Protein AF-A0A3D4NKL0-F1 (afdb_monomer_lite)

Secondary structure (DSSP, 8-state):
-BTTB-------SS----S---S--S-S-----TTSPEEE---SSPPPHHHHHHHHH-HHHHHHHSEEE-GGG-BTTTBBTTEE-HHHHHHH-HHHHTTS-EE-TTS-EE------PPTT--GGGGSTTTT-SS-------HHHHHTTS-GGGTTS--EEP---HHHHHHHHHHHHHHHHHHHHHHHH-HHHHHHHHHHHHHHHHH---HHHHHHHHTT-HHHHHHHHHS-HHHHHHHHHHHHHHHHS---S----HHHHHT---HHHHHHHHHHHHHHHHHHHHHHHHHHHHHHHHHHHHH-SSTT---GGGTS-HHHHHHHHHHHHHHHHHHHHHHHHHHHHHHHHHHTTHHHHHGGG--TT-HHHHHHHHHHHHHHHTT---SHHHHHHHHHHHHH-GGGTSTTGGGS-HHHHHHHHHHHHHHHHHHHHHHHHHHHHHTT-

pLDDT: mean 88.32, std 11.42, range [38.34, 97.25]

Structure (mmCIF, N/CA/C/O backbone):
data_AF-A0A3D4NKL0-F1
#
_entry.id   AF-A0A3D4NKL0-F1
#
loop_
_atom_site.group_PDB
_atom_site.id
_atom_site.type_symbol
_atom_site.label_atom_id
_atom_site.label_alt_id
_atom_site.label_comp_id
_atom_site.label_asym_id
_atom_site.label_entity_id
_atom_site.label_seq_id
_atom_site.pdbx_PDB_ins_code
_atom_site.Cartn_x
_atom_site.Cartn_y
_atom_site.Cartn_z
_atom_site.occupancy
_atom_site.B_iso_or_equiv
_atom_site.auth_seq_id
_atom_site.auth_comp_id
_atom_site.auth_asym_id
_atom_site.auth_atom_id
_atom_site.pdbx_PDB_model_num
ATOM 1 N N . ILE A 1 1 ? -5.251 -4.887 26.669 1.00 70.12 1 ILE A N 1
ATOM 2 C CA . ILE A 1 1 ? -4.923 -6.122 25.925 1.00 70.12 1 ILE A CA 1
ATOM 3 C C . ILE A 1 1 ? -3.410 -6.206 25.920 1.00 70.12 1 ILE A C 1
ATOM 5 O O . ILE A 1 1 ? -2.777 -5.210 25.598 1.00 70.12 1 ILE A O 1
ATOM 9 N N . GLU A 1 2 ? -2.847 -7.323 26.358 1.00 71.38 2 GLU A N 1
ATOM 10 C CA . GLU A 1 2 ? -1.403 -7.550 26.453 1.00 71.38 2 GLU A CA 1
ATOM 11 C C . GLU A 1 2 ? -1.079 -8.798 25.632 1.00 71.38 2 GLU A C 1
ATOM 13 O O . GLU A 1 2 ? -1.723 -9.824 25.825 1.00 71.38 2 GLU A O 1
ATOM 18 N N . GLN A 1 3 ? -0.144 -8.699 24.678 1.00 69.12 3 GLN A N 1
ATOM 19 C CA . GLN A 1 3 ? 0.252 -9.815 23.796 1.00 69.12 3 GLN A CA 1
ATOM 20 C C . GLN A 1 3 ? -0.940 -10.513 23.103 1.00 69.12 3 GLN A C 1
ATOM 22 O O . GLN A 1 3 ? -1.015 -11.737 23.042 1.00 69.12 3 GLN A O 1
ATOM 27 N N . GLY A 1 4 ? -1.919 -9.730 22.636 1.00 65.38 4 GLY A N 1
ATOM 28 C CA . GLY A 1 4 ? -3.131 -10.257 21.994 1.00 65.38 4 GLY A CA 1
ATOM 29 C C . GLY A 1 4 ? -4.159 -10.871 22.955 1.00 65.38 4 GLY A C 1
ATOM 30 O O . GLY A 1 4 ? -5.184 -11.376 22.507 1.00 65.38 4 GLY A O 1
ATOM 31 N N . GLN A 1 5 ? -3.934 -10.804 24.271 1.00 74.06 5 GLN A N 1
ATOM 32 C CA . GLN A 1 5 ? -4.817 -11.379 25.287 1.00 74.06 5 GLN A CA 1
ATOM 33 C C . GLN A 1 5 ? -5.506 -10.307 26.134 1.00 74.06 5 GLN A C 1
ATOM 35 O O . GLN A 1 5 ? -4.973 -9.227 26.421 1.00 74.06 5 GLN A O 1
ATOM 40 N N . ILE A 1 6 ? -6.732 -10.602 26.561 1.00 83.31 6 ILE A N 1
ATOM 41 C CA . ILE A 1 6 ? -7.481 -9.737 27.472 1.00 83.31 6 ILE A CA 1
ATOM 42 C C . ILE A 1 6 ? -6.902 -9.939 28.872 1.00 83.31 6 ILE A C 1
ATOM 44 O O . ILE A 1 6 ? -7.059 -10.998 29.464 1.00 83.31 6 ILE A O 1
ATOM 48 N N . SER A 1 7 ? -6.218 -8.922 29.398 1.00 86.69 7 SER A N 1
ATOM 49 C CA . SER A 1 7 ? -5.574 -9.000 30.715 1.00 86.69 7 SER A CA 1
ATOM 50 C C . SER A 1 7 ? -6.482 -8.542 31.859 1.00 86.69 7 SER A C 1
ATOM 52 O O . SER A 1 7 ? -6.339 -9.015 32.985 1.00 86.69 7 SER A O 1
ATOM 54 N N . LYS A 1 8 ? -7.413 -7.609 31.604 1.00 90.44 8 LYS A N 1
ATOM 55 C CA . LYS A 1 8 ? -8.275 -6.998 32.630 1.00 90.44 8 LYS A CA 1
ATOM 56 C C . LYS A 1 8 ? -9.632 -6.586 32.072 1.00 90.44 8 LYS A C 1
ATOM 58 O O . LYS A 1 8 ? -9.714 -6.073 30.957 1.00 90.44 8 LYS A O 1
ATOM 63 N N . LEU A 1 9 ? -10.665 -6.708 32.905 1.00 91.31 9 LEU A N 1
ATOM 64 C CA . LEU A 1 9 ? -11.949 -6.035 32.720 1.00 91.31 9 LEU A CA 1
ATOM 65 C C . LEU A 1 9 ? -11.997 -4.832 33.664 1.00 91.31 9 LEU A C 1
ATOM 67 O O . LEU A 1 9 ? -11.906 -4.999 34.875 1.00 91.31 9 LEU A O 1
ATOM 71 N N . LEU A 1 10 ? -12.119 -3.622 33.121 1.00 91.38 10 LEU A N 1
ATOM 72 C CA . LEU A 1 10 ? -11.968 -2.383 33.901 1.00 91.38 10 LEU A CA 1
ATOM 73 C C . LEU A 1 10 ? -13.299 -1.726 34.285 1.00 91.38 10 LEU A C 1
ATOM 75 O O . LEU A 1 10 ? -13.318 -0.831 35.128 1.00 91.38 10 LEU A O 1
ATOM 79 N N . TRP A 1 11 ? -14.406 -2.123 33.652 1.00 90.06 11 TRP A N 1
ATOM 80 C CA . TRP A 1 11 ? -15.719 -1.530 33.895 1.00 90.06 11 TRP A CA 1
ATOM 81 C C . TRP A 1 11 ? -16.867 -2.461 33.486 1.00 90.06 11 TRP A C 1
ATOM 83 O O . TRP A 1 11 ? -16.737 -3.198 32.511 1.00 90.06 11 TRP A O 1
ATOM 93 N N . SER A 1 12 ? -17.994 -2.402 34.204 1.00 87.62 12 SER A N 1
ATOM 94 C CA . SER A 1 12 ? -19.198 -3.209 33.923 1.00 87.62 12 SER A CA 1
ATOM 95 C C . SER A 1 12 ? -20.540 -2.505 34.218 1.00 87.62 12 SER A C 1
ATOM 97 O O . SER A 1 12 ? -21.583 -3.155 34.209 1.00 87.62 12 SER A O 1
ATOM 99 N N . SER A 1 13 ? -20.546 -1.186 34.463 1.00 86.75 13 SER A N 1
ATOM 100 C CA . SER A 1 13 ? -21.761 -0.402 34.771 1.00 86.75 13 SER A CA 1
ATOM 101 C C . SER A 1 13 ? -22.233 0.469 33.591 1.00 86.75 13 SER A C 1
ATOM 103 O O . SER A 1 13 ? -21.497 0.667 32.627 1.00 86.75 13 SER A O 1
ATOM 105 N N . GLN A 1 14 ? -23.453 1.015 33.680 1.00 86.12 14 GLN A N 1
ATOM 106 C CA . GLN A 1 14 ? -24.082 1.867 32.653 1.00 86.12 14 GLN A CA 1
ATOM 107 C C . GLN A 1 14 ? -23.583 3.318 32.636 1.00 86.12 14 GLN A C 1
ATOM 109 O O . GLN A 1 14 ? -23.807 4.039 31.668 1.00 86.12 14 GLN A O 1
ATOM 114 N N . GLU A 1 15 ? -22.901 3.751 33.688 1.00 89.19 15 GLU A N 1
ATOM 115 C CA . GLU A 1 15 ? -22.340 5.096 33.793 1.00 89.19 15 GLU A CA 1
ATOM 116 C C . GLU A 1 15 ? -20.835 5.003 33.986 1.00 89.19 15 GLU A C 1
ATOM 118 O O . GLU A 1 15 ? -20.365 4.038 34.568 1.00 89.19 15 GLU A O 1
ATOM 123 N N . VAL A 1 16 ? -20.074 5.987 33.512 1.00 91.25 16 VAL A N 1
ATOM 124 C CA . VAL A 1 16 ? -18.628 6.090 33.739 1.00 91.25 16 VAL A CA 1
ATOM 125 C C . VAL A 1 16 ? -18.354 7.486 34.277 1.00 91.25 16 VAL A C 1
ATOM 127 O O . VAL A 1 16 ? -18.701 8.464 33.625 1.00 91.25 16 VAL A O 1
ATOM 130 N N . ALA A 1 17 ? -17.744 7.571 35.461 1.00 89.19 17 ALA A N 1
ATOM 131 C CA . ALA A 1 17 ? -17.507 8.841 36.155 1.00 89.19 17 ALA A CA 1
ATOM 132 C C . ALA A 1 17 ? -16.036 9.301 36.152 1.00 89.19 17 ALA A C 1
ATOM 134 O O . ALA A 1 17 ? -15.755 10.419 36.567 1.00 89.19 17 ALA A O 1
ATOM 135 N N . SER A 1 18 ? -15.099 8.449 35.724 1.00 90.62 18 SER A N 1
ATOM 136 C CA . SER A 1 18 ? -13.658 8.739 35.713 1.00 90.62 18 SER A CA 1
ATOM 137 C C . SER A 1 18 ? -13.058 8.419 34.350 1.00 90.62 18 SER A C 1
ATOM 139 O O . SER A 1 18 ? -13.340 7.357 33.786 1.00 90.62 18 SER A O 1
ATOM 141 N N . ASP A 1 19 ? -12.191 9.307 33.863 1.00 91.81 19 ASP A N 1
ATOM 142 C CA . ASP A 1 19 ? -11.453 9.121 32.610 1.00 91.81 19 ASP A CA 1
ATOM 143 C C . ASP A 1 19 ? -10.446 7.975 32.710 1.00 91.81 19 ASP A C 1
ATOM 145 O O . ASP A 1 19 ? -10.241 7.237 31.748 1.00 91.81 19 ASP A O 1
ATOM 149 N N . SER A 1 20 ? -9.867 7.781 33.900 1.00 91.00 20 SER A N 1
ATOM 150 C CA . SER A 1 20 ? -8.885 6.732 34.163 1.00 91.00 20 SER A CA 1
ATOM 151 C C . SER A 1 20 ? -9.446 5.639 35.069 1.00 91.00 20 SER A C 1
ATOM 153 O O . SER A 1 20 ? -10.044 5.914 36.116 1.00 91.00 20 SER A O 1
ATOM 155 N N . ARG A 1 21 ? -9.249 4.384 34.662 1.00 92.06 21 ARG A N 1
ATOM 156 C CA . ARG A 1 21 ? -9.658 3.159 35.360 1.00 92.06 21 ARG A CA 1
ATOM 157 C C . ARG A 1 21 ? -8.526 2.143 35.294 1.00 92.06 21 ARG A C 1
ATOM 159 O O . ARG A 1 21 ? -8.134 1.716 34.210 1.00 92.06 21 ARG A O 1
ATOM 166 N N . THR A 1 22 ? -8.019 1.736 36.452 1.00 89.25 22 THR A N 1
ATOM 167 C CA . THR A 1 22 ? -6.879 0.806 36.566 1.00 89.25 22 THR A CA 1
ATOM 168 C C . THR A 1 22 ? -7.210 -0.471 37.341 1.00 89.25 22 THR A C 1
ATOM 170 O O . THR A 1 22 ? -6.514 -1.479 37.187 1.00 89.25 22 THR A O 1
ATOM 173 N N . ALA A 1 23 ? -8.268 -0.446 38.156 1.00 89.44 23 ALA A N 1
ATOM 174 C CA . ALA A 1 23 ? -8.717 -1.584 38.948 1.00 89.44 23 ALA A CA 1
ATOM 175 C C . ALA A 1 23 ? -9.513 -2.582 38.092 1.00 89.44 23 ALA A C 1
ATOM 177 O O . ALA A 1 23 ? -10.338 -2.179 37.272 1.00 89.44 23 ALA A O 1
ATOM 178 N N . SER A 1 24 ? -9.277 -3.881 38.305 1.00 89.94 24 SER A N 1
ATOM 179 C CA . SER A 1 24 ? -10.082 -4.933 37.675 1.00 89.94 24 SER A CA 1
ATOM 180 C C . SER A 1 24 ? -11.420 -5.076 38.397 1.00 89.94 24 SER A C 1
ATOM 182 O O . SER A 1 24 ? -11.452 -5.085 39.628 1.00 89.94 24 SER A O 1
ATOM 184 N N . VAL A 1 25 ? -12.510 -5.227 37.644 1.00 89.62 25 VAL A N 1
ATOM 185 C CA . VAL A 1 25 ? -13.868 -5.452 38.176 1.00 89.62 25 VAL A CA 1
ATOM 186 C C . VAL A 1 25 ? -14.325 -6.912 38.063 1.00 89.62 25 VAL A C 1
ATOM 188 O O . VAL A 1 25 ? -15.474 -7.226 38.359 1.00 89.62 25 VAL A O 1
ATOM 191 N N . GLY A 1 26 ? -13.435 -7.809 37.638 1.00 87.06 26 GLY A N 1
ATOM 192 C CA . GLY A 1 26 ? -13.699 -9.239 37.520 1.00 87.06 26 GLY A CA 1
ATOM 193 C C . GLY A 1 26 ? -12.603 -9.968 36.751 1.00 87.06 26 GLY A C 1
ATOM 194 O O . GLY A 1 26 ? -11.552 -9.390 36.450 1.00 87.06 26 GLY A O 1
ATOM 195 N N . ASP A 1 27 ? -12.876 -11.229 36.426 1.00 87.19 27 ASP A N 1
ATOM 196 C CA . ASP A 1 27 ? -12.009 -12.026 35.564 1.00 87.19 27 ASP A CA 1
ATOM 197 C C . ASP A 1 27 ? -12.113 -11.547 34.104 1.00 87.19 27 ASP A C 1
ATOM 199 O O . ASP A 1 27 ? -13.200 -11.160 33.659 1.00 87.19 27 ASP A O 1
ATOM 203 N N . PRO A 1 28 ? -11.018 -11.578 33.327 1.00 87.12 28 PRO A N 1
ATOM 204 C CA . PRO A 1 28 ? -10.956 -11.011 31.980 1.00 87.12 28 PRO A CA 1
ATOM 205 C C . PRO A 1 28 ? -11.576 -11.928 30.906 1.00 87.12 28 PRO A C 1
ATOM 207 O O . PRO A 1 28 ? -10.994 -12.153 29.848 1.00 87.12 28 PRO A O 1
ATOM 210 N N . HIS A 1 29 ? -12.771 -12.463 31.161 1.00 88.19 29 HIS A N 1
ATOM 211 C CA . HIS A 1 29 ? -13.477 -13.346 30.234 1.00 88.19 29 HIS A CA 1
ATOM 212 C C . HIS A 1 29 ? -14.606 -12.612 29.508 1.00 88.19 29 HIS A C 1
ATOM 214 O O . HIS A 1 29 ? -15.408 -11.906 30.119 1.00 88.19 29 HIS A O 1
ATOM 220 N N . LEU A 1 30 ? -14.709 -12.835 28.197 1.00 88.62 30 LEU A N 1
ATOM 221 C CA . LEU A 1 30 ? -15.810 -12.342 27.373 1.00 88.62 30 LEU A CA 1
ATOM 222 C C . LEU A 1 30 ? -16.856 -13.442 27.193 1.00 88.62 30 LEU A C 1
ATOM 224 O O . LEU A 1 30 ? -16.743 -14.281 26.303 1.00 88.62 30 LEU A O 1
ATOM 228 N N . VAL A 1 31 ? -17.873 -13.440 28.054 1.00 91.06 31 VAL A N 1
ATOM 229 C CA . VAL A 1 31 ? -18.990 -14.390 27.994 1.00 91.06 31 VAL A CA 1
ATOM 230 C C . VAL A 1 31 ? -20.278 -13.618 27.758 1.00 91.06 31 VAL A C 1
ATOM 232 O O . VAL A 1 31 ? -20.669 -12.781 28.570 1.00 91.06 31 VAL A O 1
ATOM 235 N N . PHE A 1 32 ? -20.951 -13.917 26.650 1.00 90.69 32 PHE A N 1
ATOM 236 C CA . PHE A 1 32 ? -22.158 -13.214 26.232 1.00 90.69 32 PHE A CA 1
ATOM 237 C C . PHE A 1 32 ? -23.284 -14.186 25.900 1.00 90.69 32 PHE A C 1
ATOM 239 O O . PHE A 1 32 ? -23.060 -15.289 25.405 1.00 90.69 32 PHE A O 1
ATOM 246 N N . VAL A 1 33 ? -24.522 -13.753 26.142 1.00 91.38 33 VAL A N 1
ATOM 247 C CA . VAL A 1 33 ? -25.708 -14.492 25.705 1.00 91.38 33 VAL A CA 1
ATOM 248 C C . VAL A 1 33 ? -25.827 -14.368 24.191 1.00 91.38 33 VAL A C 1
ATOM 250 O O . VAL A 1 33 ? -25.777 -13.267 23.648 1.00 91.38 33 VAL A O 1
ATOM 253 N N . ARG A 1 34 ? -26.050 -15.492 23.504 1.00 89.38 34 ARG A N 1
ATOM 254 C CA . ARG A 1 34 ? -26.070 -15.559 22.035 1.00 89.38 34 ARG A CA 1
ATOM 255 C C . ARG A 1 34 ? -27.072 -14.609 21.365 1.00 89.38 34 ARG A C 1
ATOM 257 O O . ARG A 1 34 ? -26.853 -14.192 20.236 1.00 89.38 34 ARG A O 1
ATOM 264 N N . HIS A 1 35 ? -28.163 -14.267 22.043 1.00 91.31 35 HIS A N 1
ATOM 265 C CA . HIS A 1 35 ? -29.202 -13.378 21.516 1.00 91.31 35 HIS A CA 1
ATOM 266 C C . HIS A 1 35 ? -28.924 -11.884 21.741 1.00 91.31 35 HIS A C 1
ATOM 268 O O . HIS A 1 35 ? -29.743 -11.061 21.343 1.00 91.31 35 HIS A O 1
ATOM 274 N N . HIS A 1 36 ? -27.817 -11.518 22.392 1.00 92.44 36 HIS A N 1
ATOM 275 C CA . HIS A 1 36 ? -27.464 -10.117 22.601 1.00 92.44 36 HIS A CA 1
ATOM 276 C C . HIS A 1 36 ? -26.625 -9.589 21.442 1.00 92.44 36 HIS A C 1
ATOM 278 O O . HIS A 1 36 ? -25.577 -10.147 21.129 1.00 92.44 36 HIS A O 1
ATOM 284 N N . THR A 1 37 ? -27.049 -8.465 20.873 1.00 94.00 37 THR A N 1
ATOM 285 C CA . THR A 1 37 ? -26.198 -7.653 20.004 1.00 94.00 37 THR A CA 1
ATOM 286 C C . THR A 1 37 ? -25.082 -7.031 20.837 1.00 94.00 37 THR A C 1
ATOM 288 O O . THR A 1 37 ? -25.338 -6.408 21.871 1.00 94.00 37 THR A O 1
ATOM 291 N N . LEU A 1 38 ? -23.844 -7.185 20.379 1.00 94.94 38 LEU A N 1
ATOM 292 C CA . LEU A 1 38 ? -22.675 -6.569 20.992 1.00 94.94 38 LEU A CA 1
ATOM 293 C C . LEU A 1 38 ? -22.245 -5.365 20.159 1.00 94.94 38 LEU A C 1
ATOM 295 O O . LEU A 1 38 ? -22.366 -5.359 18.937 1.00 94.94 38 LEU A O 1
ATOM 299 N N . TYR A 1 39 ? -21.708 -4.360 20.836 1.00 95.62 39 TYR A N 1
ATOM 300 C CA . TYR A 1 39 ? -21.042 -3.232 20.207 1.00 95.62 39 TYR A CA 1
ATOM 301 C C . TYR A 1 39 ? -19.617 -3.212 20.725 1.00 95.62 39 TYR A C 1
ATOM 303 O O . TYR A 1 39 ? -19.410 -3.151 21.938 1.00 95.62 39 TYR A O 1
ATOM 311 N N . ALA A 1 40 ? -18.646 -3.303 19.825 1.00 94.44 40 ALA A N 1
ATOM 312 C CA . ALA A 1 40 ? -17.240 -3.324 20.188 1.00 94.44 40 ALA A CA 1
ATOM 313 C C . ALA A 1 40 ? -16.438 -2.355 19.325 1.00 94.44 40 ALA A C 1
ATOM 315 O O . ALA A 1 40 ? -16.774 -2.083 18.176 1.00 94.44 40 ALA A O 1
ATOM 316 N N . SER A 1 41 ? -15.357 -1.845 19.895 1.00 94.06 41 SER A N 1
ATOM 317 C CA . SER A 1 41 ? -14.402 -0.992 19.205 1.00 94.06 41 SER A CA 1
ATOM 318 C C . SER A 1 41 ? -13.034 -1.249 19.806 1.00 94.06 41 SER A C 1
ATOM 320 O O . SER A 1 41 ? -12.905 -1.375 21.025 1.00 94.06 41 SER A O 1
ATOM 322 N N . TYR A 1 42 ? -12.024 -1.322 18.950 1.00 93.00 42 TYR A N 1
ATOM 323 C CA . TYR A 1 42 ? -10.643 -1.268 19.389 1.00 93.00 42 TYR A CA 1
ATOM 324 C C . TYR A 1 42 ? -10.236 0.189 19.630 1.00 93.00 42 TYR A C 1
ATOM 326 O O . TYR A 1 42 ? -10.677 1.093 18.919 1.00 93.00 42 TYR A O 1
ATOM 334 N N . SER A 1 43 ? -9.406 0.414 20.643 1.00 93.12 43 SER A N 1
ATOM 335 C CA . SER A 1 43 ? -8.726 1.687 20.847 1.00 93.12 43 SER A CA 1
ATOM 336 C C . SER A 1 43 ? -7.375 1.465 21.503 1.00 93.12 43 SER A C 1
ATOM 338 O O . SER A 1 43 ? -7.234 0.667 22.432 1.00 93.12 43 SER A O 1
ATOM 340 N N . GLU A 1 44 ? -6.381 2.224 21.053 1.00 90.06 44 GLU A N 1
ATOM 341 C CA . GLU A 1 44 ? -5.031 2.183 21.625 1.00 90.06 44 GLU A CA 1
ATOM 342 C C . GLU A 1 44 ? -4.950 2.858 23.001 1.00 90.06 44 GLU A C 1
ATOM 344 O O . GLU A 1 44 ? -4.023 2.616 23.773 1.00 90.06 44 GLU A O 1
ATOM 349 N N . ILE A 1 45 ? -5.928 3.712 23.307 1.00 92.31 45 ILE A N 1
ATOM 350 C CA . ILE A 1 45 ? -6.024 4.465 24.555 1.00 92.31 45 ILE A CA 1
ATOM 351 C C . ILE A 1 45 ? -7.326 4.143 25.279 1.00 92.31 45 ILE A C 1
ATOM 353 O O . ILE A 1 45 ? -8.329 3.759 24.672 1.00 92.31 45 ILE A O 1
ATOM 357 N N . GLN A 1 46 ? -7.316 4.314 26.599 1.00 92.44 46 GLN A N 1
ATOM 358 C CA . GLN A 1 46 ? -8.531 4.217 27.395 1.00 92.44 46 GLN A CA 1
ATOM 359 C C . GLN A 1 46 ? -9.434 5.421 27.106 1.00 92.44 46 GLN A C 1
ATOM 361 O O . GLN A 1 46 ? -8.984 6.564 27.145 1.00 92.44 46 GLN A O 1
ATOM 366 N N . TRP A 1 47 ? -10.711 5.157 26.826 1.00 94.69 47 TRP A N 1
ATOM 367 C CA . TRP A 1 47 ? -11.697 6.209 26.567 1.00 94.69 47 TRP A CA 1
ATOM 368 C C . TRP A 1 47 ? -11.891 7.083 27.799 1.00 94.69 47 TRP A C 1
ATOM 370 O O . TRP A 1 47 ? -11.793 6.598 28.922 1.00 94.69 47 TRP A O 1
ATOM 380 N N . THR A 1 48 ? -12.223 8.350 27.612 1.00 95.44 48 THR A N 1
ATOM 381 C CA . THR A 1 48 ? -12.631 9.218 28.720 1.00 95.44 48 THR A CA 1
ATOM 382 C C . THR A 1 48 ? -14.041 8.869 29.204 1.00 95.44 48 THR A C 1
ATOM 384 O O . THR A 1 48 ? -14.784 8.122 28.554 1.00 95.44 48 THR A O 1
ATOM 387 N N . ALA A 1 49 ? -14.440 9.411 30.354 1.00 95.00 49 ALA A N 1
ATOM 388 C CA . ALA A 1 49 ? -15.807 9.318 30.850 1.00 95.00 49 ALA A CA 1
ATOM 389 C C . ALA A 1 49 ? -16.799 9.933 29.851 1.00 95.00 49 ALA A C 1
ATOM 391 O O . ALA A 1 49 ? -17.867 9.361 29.620 1.00 95.00 49 ALA A O 1
ATOM 392 N N . TYR A 1 50 ? -16.410 11.037 29.203 1.00 94.06 50 TYR A N 1
ATOM 393 C CA . TYR A 1 50 ? -17.180 11.691 28.147 1.00 94.06 50 TYR A CA 1
ATOM 394 C C . TYR A 1 50 ? -17.439 10.748 26.962 1.00 94.06 50 TYR A C 1
ATOM 396 O O . TYR A 1 50 ? -18.597 10.472 26.638 1.00 94.06 50 TYR A O 1
ATOM 404 N N . LYS A 1 51 ? -16.387 10.154 26.383 1.00 94.88 51 LYS A N 1
ATOM 405 C CA . LYS A 1 51 ? -16.515 9.229 25.242 1.00 94.88 51 LYS A CA 1
ATOM 406 C C . LYS A 1 51 ? -17.271 7.950 25.597 1.00 94.88 51 LYS A C 1
ATOM 408 O O . LYS A 1 51 ? -18.098 7.484 24.816 1.00 94.88 51 LYS A O 1
ATOM 413 N N . CYS A 1 52 ? -17.072 7.403 26.799 1.00 95.06 52 CYS A N 1
ATOM 414 C CA . CYS A 1 52 ? -17.906 6.302 27.286 1.00 95.06 52 CYS A CA 1
ATOM 415 C C . CYS A 1 52 ? -19.384 6.713 27.389 1.00 95.06 52 CYS A C 1
ATOM 417 O O . CYS A 1 52 ? -20.261 5.968 26.958 1.00 95.06 52 CYS A O 1
ATOM 419 N N . SER A 1 53 ? -19.671 7.894 27.943 1.00 93.44 53 SER A N 1
ATOM 420 C CA . SER A 1 53 ? -21.035 8.411 28.086 1.00 93.44 53 SER A CA 1
ATOM 421 C C . SER A 1 53 ? -21.717 8.619 26.730 1.00 93.44 53 SER A C 1
ATOM 423 O O . SER A 1 53 ? -22.907 8.330 26.626 1.00 93.44 53 SER A O 1
ATOM 425 N N . GLN A 1 54 ? -20.987 9.078 25.707 1.00 92.69 54 GLN A N 1
ATOM 426 C CA . GLN A 1 54 ? -21.496 9.283 24.343 1.00 92.69 54 GLN A CA 1
ATOM 427 C C . GLN A 1 54 ? -22.160 8.013 23.791 1.00 92.69 54 GLN A C 1
ATOM 429 O O . GLN A 1 54 ? -23.311 8.054 23.367 1.00 92.69 54 GLN A O 1
ATOM 434 N N . VAL A 1 55 ? -21.485 6.864 23.879 1.00 94.62 55 VAL A N 1
ATOM 435 C CA . VAL A 1 55 ? -22.010 5.591 23.350 1.00 94.62 55 VAL A CA 1
ATOM 436 C C . VAL A 1 55 ? -22.903 4.833 24.337 1.00 94.62 55 VAL A C 1
ATOM 438 O O . VAL A 1 55 ? -23.732 4.019 23.929 1.00 94.62 55 VAL A O 1
ATOM 441 N N . LEU A 1 56 ? -22.770 5.058 25.648 1.00 93.75 56 LEU A N 1
ATOM 442 C CA . LEU A 1 56 ? -23.625 4.403 26.646 1.00 93.75 56 LEU A CA 1
ATOM 443 C C . LEU A 1 56 ? -25.016 5.041 26.726 1.00 93.75 56 LEU A C 1
ATOM 445 O O . LEU A 1 56 ? -25.997 4.312 26.874 1.00 93.75 56 LEU A O 1
ATOM 449 N N . LYS A 1 57 ? -25.114 6.369 26.592 1.00 92.50 57 LYS A N 1
ATOM 450 C CA . LYS A 1 57 ? -26.385 7.100 26.717 1.00 92.50 57 LYS A CA 1
ATOM 451 C C . LYS A 1 57 ? -27.165 7.212 25.410 1.00 92.50 57 LYS A C 1
ATOM 453 O O . LYS A 1 57 ? -28.386 7.330 25.469 1.00 92.50 57 LYS A O 1
ATOM 458 N N . ASP A 1 58 ? -26.495 7.154 24.259 1.00 93.12 58 ASP A N 1
ATOM 459 C CA . ASP A 1 58 ? -27.133 7.268 22.947 1.00 93.12 58 ASP A CA 1
ATOM 460 C C . ASP A 1 58 ? -26.885 6.014 22.093 1.00 93.12 58 ASP A C 1
ATOM 462 O O . ASP A 1 58 ? -25.758 5.684 21.717 1.00 93.12 58 ASP A O 1
ATOM 466 N N . ASN A 1 59 ? -27.969 5.300 21.778 1.00 93.62 59 ASN A N 1
ATOM 467 C CA . ASN A 1 59 ? -27.917 4.105 20.937 1.00 93.62 59 ASN A CA 1
ATOM 468 C C . ASN A 1 59 ? -27.550 4.432 19.482 1.00 93.62 59 ASN A C 1
ATOM 470 O O . ASN A 1 59 ? -26.892 3.620 18.838 1.00 93.62 59 ASN A O 1
ATOM 474 N N . THR A 1 60 ? -27.935 5.606 18.976 1.00 93.19 60 THR A N 1
ATOM 475 C CA . THR A 1 60 ? -27.619 6.044 17.608 1.00 93.19 60 THR A CA 1
ATOM 476 C C . THR A 1 60 ? -26.121 6.274 17.465 1.00 93.19 60 THR A C 1
ATOM 478 O O . THR A 1 60 ? -25.505 5.814 16.507 1.00 93.19 60 THR A O 1
ATOM 481 N N . GLU A 1 61 ? -25.508 6.926 18.457 1.00 93.81 61 GLU A N 1
ATOM 482 C CA . GLU A 1 61 ? -24.055 7.111 18.499 1.00 93.81 61 GLU A CA 1
ATOM 483 C C . GLU A 1 61 ? -23.329 5.773 18.606 1.00 93.81 61 GLU A C 1
ATOM 485 O O . GLU A 1 61 ? -22.347 5.544 17.902 1.00 93.81 61 GLU A O 1
ATOM 490 N N . ARG A 1 62 ? -23.841 4.857 19.434 1.00 94.62 62 ARG A N 1
ATOM 491 C CA . ARG A 1 62 ? -23.288 3.506 19.552 1.00 94.62 62 ARG A CA 1
ATOM 492 C C . ARG A 1 62 ? -23.296 2.762 18.218 1.00 94.62 62 ARG A C 1
ATOM 494 O O . ARG A 1 62 ? -22.278 2.192 17.843 1.00 94.62 62 ARG A O 1
ATOM 501 N N . GLU A 1 63 ? -24.416 2.786 17.501 1.00 94.25 63 GLU A N 1
ATOM 502 C CA . GLU A 1 63 ? -24.553 2.145 16.188 1.00 94.25 63 GLU A CA 1
ATOM 503 C C . GLU A 1 63 ? -23.666 2.789 15.118 1.00 94.25 63 GLU A C 1
ATOM 505 O O . GLU A 1 63 ? -23.158 2.095 14.239 1.00 94.25 63 GLU A O 1
ATOM 510 N N . ARG A 1 64 ? -23.451 4.105 15.201 1.00 91.88 64 ARG A N 1
ATOM 511 C CA . ARG A 1 64 ? -22.610 4.857 14.265 1.00 91.88 64 ARG A CA 1
ATOM 512 C C . ARG A 1 64 ? -21.114 4.612 14.476 1.00 91.88 64 ARG A C 1
ATOM 51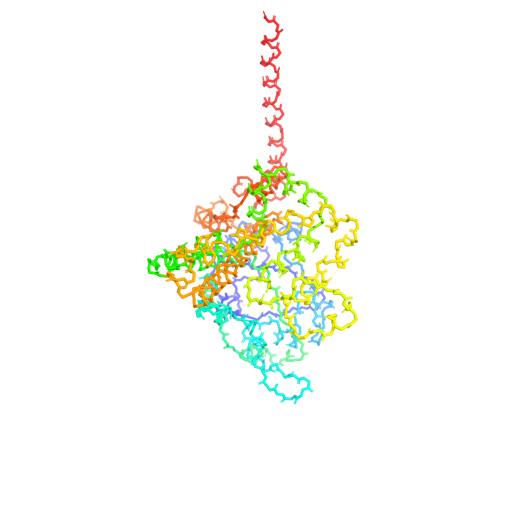4 O O . ARG A 1 64 ? -20.366 4.535 13.502 1.00 91.88 64 ARG A O 1
ATOM 521 N N . LEU A 1 65 ? -20.673 4.551 15.732 1.00 93.06 65 LEU A N 1
ATOM 522 C CA . LEU A 1 65 ? -19.255 4.591 16.113 1.00 93.06 65 LEU A CA 1
ATOM 523 C C . LEU A 1 65 ? -18.654 3.209 16.381 1.00 93.06 65 LEU A C 1
ATOM 525 O O . LEU A 1 65 ? -17.448 3.011 16.214 1.00 93.06 65 LEU A O 1
ATOM 529 N N . MET A 1 66 ? -19.476 2.246 16.802 1.00 94.88 66 MET A N 1
ATOM 530 C CA . MET A 1 66 ? -19.007 0.931 17.227 1.00 94.88 66 MET A CA 1
ATOM 531 C C . MET A 1 66 ? -19.348 -0.157 16.212 1.00 94.88 66 MET A C 1
ATOM 533 O O . MET A 1 66 ? -20.348 -0.105 15.502 1.00 94.88 66 MET A O 1
ATOM 537 N N . GLN A 1 67 ? -18.505 -1.186 16.157 1.00 95.19 67 GLN A N 1
ATOM 538 C CA . GLN A 1 67 ? -18.744 -2.370 15.345 1.00 95.19 67 GLN A CA 1
ATOM 539 C C . GLN A 1 67 ? -19.867 -3.187 15.983 1.00 95.19 67 GLN A C 1
ATOM 541 O O . GLN A 1 67 ? -19.742 -3.671 17.111 1.00 95.19 67 GLN A O 1
ATOM 546 N N . ARG A 1 68 ? -20.979 -3.313 15.258 1.00 95.50 68 ARG A N 1
ATOM 547 C CA . ARG A 1 68 ? -22.118 -4.138 15.651 1.00 95.50 68 ARG A CA 1
ATOM 548 C C . ARG A 1 68 ? -21.809 -5.602 15.366 1.00 95.50 68 ARG A C 1
ATOM 550 O O . ARG A 1 68 ? -21.548 -5.964 14.226 1.00 95.50 68 ARG A O 1
ATOM 557 N N . ILE A 1 69 ? -21.893 -6.437 16.390 1.00 95.69 69 ILE A N 1
ATOM 558 C CA . ILE A 1 69 ? -21.607 -7.869 16.321 1.00 95.69 69 ILE A CA 1
ATOM 559 C C . ILE A 1 69 ? -22.865 -8.626 16.731 1.00 95.69 69 ILE A C 1
ATOM 561 O O . ILE A 1 69 ? -23.464 -8.343 17.770 1.00 95.69 69 ILE A O 1
ATOM 565 N N . GLU A 1 70 ? -23.246 -9.614 15.924 1.00 93.88 70 GLU A N 1
ATOM 566 C CA . GLU A 1 70 ? -24.444 -10.434 16.133 1.00 93.88 70 GLU A CA 1
ATOM 567 C C . GLU A 1 70 ? -24.067 -11.903 16.383 1.00 93.88 70 GLU A C 1
ATOM 569 O O . GLU A 1 70 ? -23.984 -12.694 15.436 1.00 93.88 70 GLU A O 1
ATOM 574 N N . PRO A 1 71 ? -23.871 -12.321 17.650 1.00 92.69 71 PRO A N 1
ATOM 575 C CA . PRO A 1 71 ? -23.512 -13.700 17.984 1.00 92.69 71 PRO A CA 1
ATOM 576 C C . PRO A 1 71 ? -24.562 -14.723 17.526 1.00 92.69 71 PRO A C 1
ATOM 578 O O . PRO A 1 71 ? -24.231 -15.865 17.206 1.00 92.69 71 PRO A O 1
ATOM 581 N N . ALA A 1 72 ? -25.834 -14.322 17.447 1.00 91.94 72 ALA A N 1
ATOM 582 C CA . ALA A 1 72 ? -26.927 -15.173 16.985 1.00 91.94 72 ALA A CA 1
ATOM 583 C C . ALA A 1 72 ? -26.722 -15.678 15.550 1.00 91.94 72 ALA A C 1
ATOM 585 O O . ALA A 1 72 ? -27.068 -16.823 15.255 1.00 91.94 72 ALA A O 1
ATOM 586 N N . GLY A 1 73 ? -26.137 -14.848 14.681 1.00 88.38 73 GLY A N 1
ATOM 587 C CA . GLY A 1 73 ? -25.872 -15.181 13.281 1.00 88.38 73 GLY A CA 1
ATOM 588 C C . GLY A 1 73 ? -24.611 -16.019 13.064 1.00 88.38 73 GLY A C 1
ATOM 589 O O . GLY A 1 73 ? -24.418 -16.546 11.970 1.00 88.38 73 GLY A O 1
ATOM 590 N N . ALA A 1 74 ? -23.762 -16.165 14.084 1.00 91.19 74 ALA A N 1
ATOM 591 C CA . ALA A 1 74 ? -22.506 -16.893 13.977 1.00 91.19 74 ALA A CA 1
ATOM 592 C C . ALA A 1 74 ? -22.648 -18.367 14.385 1.00 91.19 74 ALA A C 1
ATOM 594 O O . ALA A 1 74 ? -23.502 -18.755 15.189 1.00 91.19 74 ALA A O 1
ATOM 595 N N . CYS A 1 75 ? -21.788 -19.210 13.815 1.00 89.06 75 CYS A N 1
ATOM 596 C CA . CYS A 1 75 ? -21.700 -20.637 14.109 1.00 89.06 75 CYS A CA 1
ATOM 597 C C . CYS A 1 75 ? -20.259 -20.998 14.498 1.00 89.06 75 CYS A C 1
ATOM 599 O O . CYS A 1 75 ? -19.364 -20.691 13.716 1.00 89.06 75 CYS A O 1
ATOM 601 N N . PRO A 1 76 ? -20.008 -21.729 15.602 1.00 87.75 76 PRO A N 1
ATOM 602 C CA . PRO A 1 76 ? -18.650 -22.136 15.999 1.00 87.75 76 PRO A CA 1
ATOM 603 C C . PRO A 1 76 ? -17.849 -22.874 14.912 1.00 87.75 76 PRO A C 1
ATOM 605 O O . PRO A 1 76 ? -16.623 -22.839 14.910 1.00 87.75 76 PRO A O 1
ATOM 608 N N . VAL A 1 77 ? -18.535 -23.512 13.956 1.00 89.44 77 VAL A N 1
ATOM 609 C CA . VAL A 1 77 ? -17.915 -24.238 12.835 1.00 89.44 77 VAL A CA 1
ATOM 610 C C . VAL A 1 77 ? -17.710 -23.358 11.597 1.00 89.44 77 VAL A C 1
ATOM 612 O O . VAL A 1 77 ? -16.732 -23.535 10.884 1.00 89.44 77 VAL A O 1
ATOM 615 N N . LYS A 1 78 ? -18.631 -22.428 11.307 1.00 90.06 78 LYS A N 1
ATOM 616 C CA . LYS A 1 78 ? -18.628 -21.635 10.057 1.00 90.06 78 LYS A CA 1
ATOM 617 C C . LYS A 1 78 ? -18.247 -20.161 10.244 1.00 90.06 78 LYS A C 1
ATOM 619 O O . LYS A 1 78 ? -18.101 -19.451 9.253 1.00 90.06 78 LYS A O 1
ATOM 624 N N . GLY A 1 79 ? -18.135 -19.710 11.488 1.00 93.12 79 GLY A N 1
ATOM 625 C CA . GLY A 1 79 ? -18.000 -18.308 11.866 1.00 93.12 79 GLY A CA 1
ATOM 626 C C . GLY A 1 79 ? -19.236 -17.466 11.549 1.00 93.12 79 GLY A C 1
ATOM 627 O O . GLY A 1 79 ? -20.356 -17.974 11.448 1.00 93.12 79 GLY A O 1
ATOM 628 N N . GLY A 1 80 ? -18.994 -16.169 11.414 1.00 92.88 80 GLY A N 1
ATOM 629 C CA . GLY A 1 80 ? -19.881 -15.081 11.018 1.00 92.88 80 GLY A CA 1
ATOM 630 C C . GLY A 1 80 ? -19.034 -13.897 10.525 1.00 92.88 80 GLY A C 1
ATOM 631 O O . GLY A 1 80 ? -17.814 -14.012 10.443 1.00 92.88 80 GLY A O 1
ATOM 632 N N . THR A 1 81 ? -19.664 -12.766 10.198 1.00 91.12 81 THR A N 1
ATOM 633 C CA . THR A 1 81 ? -18.990 -11.598 9.590 1.00 91.12 81 THR A CA 1
ATOM 634 C C . THR A 1 81 ? -17.780 -11.106 10.392 1.00 91.12 81 THR A C 1
ATOM 636 O O . THR A 1 81 ? -16.713 -10.913 9.823 1.00 91.12 81 THR A O 1
ATOM 639 N N . ASP A 1 82 ? -17.932 -10.980 11.711 1.00 93.19 82 ASP A N 1
ATOM 640 C CA . ASP A 1 82 ? -16.915 -10.435 12.628 1.00 93.19 82 ASP A CA 1
ATOM 641 C C . ASP A 1 82 ? -16.445 -11.466 13.667 1.00 93.19 82 ASP A C 1
ATOM 643 O O . ASP A 1 82 ? -15.798 -11.139 14.663 1.00 93.19 82 ASP A O 1
ATOM 647 N N . LEU A 1 83 ? -16.836 -12.727 13.468 1.00 94.81 83 LEU A N 1
ATOM 648 C CA . LEU A 1 83 ? -16.638 -13.814 14.418 1.00 94.81 83 LEU A CA 1
ATOM 649 C C . LEU A 1 83 ? -16.080 -15.030 13.686 1.00 94.81 83 LEU A C 1
ATOM 651 O O . LEU A 1 83 ? -16.806 -15.698 12.954 1.00 94.81 83 LEU A O 1
ATOM 655 N N . LEU A 1 84 ? -14.807 -15.352 13.883 1.00 95.19 84 LEU A N 1
ATOM 656 C CA . LEU A 1 84 ? -14.182 -16.486 13.205 1.00 95.19 84 LEU A CA 1
ATOM 657 C C . LEU A 1 84 ? -14.395 -17.780 13.989 1.00 95.19 84 LEU A C 1
ATOM 659 O O . LEU A 1 84 ? -14.255 -17.823 15.212 1.00 95.19 84 LEU A O 1
ATOM 663 N N . SER A 1 85 ? -14.683 -18.857 13.262 1.00 94.81 85 SER A N 1
ATOM 664 C CA . SER A 1 85 ? -14.496 -20.224 13.765 1.00 94.81 85 SER A CA 1
ATOM 665 C C . SER A 1 85 ? -13.011 -20.529 13.984 1.00 94.81 85 SER A C 1
ATOM 667 O O . SER A 1 85 ? -12.149 -19.856 13.416 1.00 94.81 85 SER A O 1
ATOM 669 N N . LYS A 1 86 ? -12.696 -21.604 14.726 1.00 93.44 86 LYS A N 1
ATOM 670 C CA . LYS A 1 86 ? -11.308 -22.090 14.863 1.00 93.44 86 LYS A CA 1
ATOM 671 C C . LYS A 1 86 ? -10.645 -22.310 13.499 1.00 93.44 86 LYS A C 1
ATOM 673 O O . LYS A 1 86 ? -9.548 -21.820 13.273 1.00 93.44 86 LYS A O 1
ATOM 678 N N . GLN A 1 87 ? -11.348 -22.962 12.572 1.00 92.06 87 GLN A N 1
ATOM 679 C CA . GLN A 1 87 ? -10.823 -23.253 11.235 1.00 92.06 87 GLN A CA 1
ATOM 680 C C . GLN A 1 87 ? -10.534 -21.980 10.422 1.00 92.06 87 GLN A C 1
ATOM 682 O O . GLN A 1 87 ? -9.563 -21.921 9.670 1.00 92.06 87 GLN A O 1
ATOM 687 N N . GLN A 1 88 ? -11.377 -20.951 10.543 1.00 94.06 88 GLN A N 1
ATOM 688 C CA . GLN A 1 88 ? -11.121 -19.663 9.893 1.00 94.06 88 GLN A CA 1
ATOM 689 C C . GLN A 1 88 ? -9.966 -18.918 10.557 1.00 94.06 88 GLN A C 1
ATOM 691 O O . GLN A 1 88 ? -9.140 -18.359 9.845 1.00 94.06 88 GLN A O 1
ATOM 696 N N . ALA A 1 89 ? -9.878 -18.941 11.889 1.00 92.25 89 ALA A N 1
ATOM 697 C CA . ALA A 1 89 ? -8.777 -18.328 12.621 1.00 92.25 89 ALA A CA 1
ATOM 698 C C . ALA A 1 89 ? -7.431 -18.967 12.247 1.00 92.25 89 ALA A C 1
ATOM 700 O O . ALA A 1 89 ? -6.503 -18.242 11.921 1.00 92.25 89 ALA A O 1
ATOM 701 N N . GLU A 1 90 ? -7.342 -20.298 12.160 1.00 91.81 90 GLU A N 1
ATOM 702 C CA . GLU A 1 90 ? -6.136 -21.000 11.681 1.00 91.81 90 GLU A CA 1
ATOM 703 C C . GLU A 1 90 ? -5.711 -20.566 10.270 1.00 91.81 90 GLU A C 1
ATOM 705 O O . GLU A 1 90 ? -4.528 -20.559 9.942 1.00 91.81 90 GLU A O 1
ATOM 710 N N . LYS A 1 91 ? -6.679 -20.196 9.424 1.00 90.25 91 LYS A N 1
ATOM 711 C CA . LYS A 1 91 ? -6.433 -19.782 8.041 1.00 90.25 91 LYS A CA 1
ATOM 712 C C . LYS A 1 91 ? -6.077 -18.300 7.900 1.00 90.25 91 LYS A C 1
ATOM 714 O O . LYS A 1 91 ? -5.383 -17.948 6.948 1.00 90.25 91 LYS A O 1
ATOM 719 N N . TRP A 1 92 ? -6.632 -17.435 8.745 1.00 90.38 92 TRP A N 1
ATOM 720 C CA . TRP A 1 92 ? -6.590 -15.978 8.560 1.00 90.38 92 TRP A CA 1
ATOM 721 C C . TRP A 1 92 ? -5.742 -15.241 9.588 1.00 90.38 92 TRP A C 1
ATOM 723 O O . TRP A 1 92 ? -5.247 -14.164 9.272 1.00 90.38 92 TRP A O 1
ATOM 733 N N . LEU A 1 93 ? -5.573 -15.788 10.791 1.00 90.69 93 LEU A N 1
ATOM 734 C CA . LEU A 1 93 ? -4.726 -15.183 11.809 1.00 90.69 93 LEU A CA 1
ATOM 735 C C . LEU A 1 93 ? -3.264 -15.358 11.402 1.00 90.69 93 LEU A C 1
ATOM 737 O O . LEU A 1 93 ? -2.793 -16.491 11.302 1.00 90.69 93 LEU A O 1
ATOM 741 N N . ALA A 1 94 ? -2.574 -14.247 11.159 1.00 90.31 94 ALA A N 1
ATOM 742 C CA . ALA A 1 94 ? -1.205 -14.202 10.657 1.00 90.31 94 ALA A CA 1
ATOM 743 C C . ALA A 1 94 ? -0.267 -15.137 11.431 1.00 90.31 94 ALA A C 1
ATOM 745 O O . ALA A 1 94 ? 0.423 -15.976 10.853 1.00 90.31 94 ALA A O 1
ATOM 746 N N . GLU A 1 95 ? -0.323 -15.037 12.754 1.00 89.31 95 GLU A N 1
ATOM 747 C CA . GLU A 1 95 ? 0.515 -15.734 13.723 1.00 89.31 95 GLU A CA 1
ATOM 748 C C . GLU A 1 95 ? 0.407 -17.264 13.622 1.00 89.31 95 GLU A C 1
ATOM 750 O O . GLU A 1 95 ? 1.338 -17.974 14.000 1.00 89.31 95 GLU A O 1
ATOM 755 N N . VAL A 1 96 ? -0.710 -17.780 13.094 1.00 89.69 96 VAL A N 1
ATOM 756 C CA . VAL A 1 96 ? -0.972 -19.218 12.907 1.00 89.69 96 VAL A CA 1
ATOM 757 C C . VAL A 1 96 ? -0.855 -19.624 11.435 1.00 89.69 96 VAL A C 1
ATOM 759 O O . VAL A 1 96 ? -0.322 -20.688 11.110 1.00 89.69 96 VAL A O 1
ATOM 762 N N . ALA A 1 97 ? -1.350 -18.786 10.526 1.00 87.19 97 ALA A N 1
ATOM 763 C CA . ALA A 1 97 ? -1.454 -19.095 9.106 1.00 87.19 97 ALA A CA 1
ATOM 764 C C . ALA A 1 97 ? -0.081 -19.201 8.427 1.00 87.19 97 ALA A C 1
ATOM 766 O O . ALA A 1 97 ? 0.105 -20.074 7.575 1.00 87.19 97 ALA A O 1
ATOM 767 N N . GLU A 1 98 ? 0.887 -18.371 8.828 1.00 81.62 98 GLU A N 1
ATOM 768 C CA . GLU A 1 98 ? 2.256 -18.418 8.290 1.00 81.62 98 GLU A CA 1
ATOM 769 C C . GLU A 1 98 ? 2.984 -19.728 8.659 1.00 81.62 98 GLU A C 1
ATOM 771 O O . GLU A 1 98 ? 3.810 -20.219 7.889 1.00 81.62 98 GLU A O 1
ATOM 776 N N . ASN A 1 99 ? 2.594 -20.373 9.767 1.00 67.25 99 ASN A N 1
ATOM 777 C CA . ASN A 1 99 ? 3.132 -21.663 10.217 1.00 67.25 99 ASN A CA 1
ATOM 778 C C . ASN A 1 99 ? 2.529 -22.880 9.501 1.00 67.25 99 ASN A C 1
ATOM 780 O O . ASN A 1 99 ? 3.052 -23.991 9.621 1.00 67.25 99 ASN A O 1
ATOM 784 N N . THR A 1 100 ? 1.410 -22.721 8.789 1.00 59.47 100 THR A N 1
ATOM 785 C CA . THR A 1 100 ? 0.690 -23.869 8.228 1.00 59.47 100 THR A CA 1
ATOM 786 C C . THR A 1 100 ? 1.418 -24.395 6.983 1.00 59.47 100 THR A C 1
ATOM 788 O O . THR A 1 100 ? 1.502 -23.677 5.980 1.00 59.47 100 THR A O 1
ATOM 791 N N . PRO A 1 101 ? 1.901 -25.657 6.971 1.00 55.06 101 PRO A N 1
ATOM 792 C CA . PRO A 1 101 ? 2.528 -26.234 5.788 1.00 55.06 101 PRO A CA 1
ATOM 793 C C . PRO A 1 101 ? 1.496 -26.303 4.657 1.00 55.06 101 PRO A C 1
ATOM 795 O O . PRO A 1 101 ? 0.531 -27.067 4.732 1.00 55.06 101 PRO A O 1
ATOM 798 N N . LYS A 1 102 ? 1.675 -25.515 3.593 1.00 55.56 102 LYS A N 1
ATOM 799 C CA . LYS A 1 102 ? 0.781 -25.563 2.431 1.00 55.56 102 LYS A CA 1
ATOM 800 C C . LYS A 1 102 ? 1.129 -26.813 1.626 1.00 55.56 102 LYS A C 1
ATOM 802 O O . LYS A 1 102 ? 2.135 -26.871 0.927 1.00 55.56 102 LYS A O 1
ATOM 807 N N . THR A 1 103 ? 0.324 -27.860 1.783 1.00 45.09 103 THR A N 1
ATOM 808 C CA . THR A 1 103 ? 0.487 -29.095 1.013 1.00 45.09 103 THR A CA 1
ATOM 809 C C . THR A 1 103 ? -0.049 -28.871 -0.395 1.00 45.09 103 THR A C 1
ATOM 811 O O . THR A 1 103 ? -1.198 -28.461 -0.569 1.00 45.09 103 THR A O 1
ATOM 814 N N . ASP A 1 104 ? 0.775 -29.119 -1.410 1.00 47.06 104 ASP A N 1
ATOM 815 C CA . ASP A 1 104 ? 0.289 -29.164 -2.785 1.00 47.06 104 ASP A CA 1
ATOM 816 C C . ASP A 1 104 ? -0.549 -30.437 -3.030 1.00 47.06 104 ASP A C 1
ATOM 818 O O . ASP A 1 104 ? -0.584 -31.364 -2.215 1.00 47.06 104 ASP A O 1
ATOM 822 N N . ALA A 1 105 ? -1.217 -30.516 -4.185 1.00 49.94 105 ALA A N 1
ATOM 823 C CA . ALA A 1 105 ? -2.006 -31.685 -4.593 1.00 49.94 105 ALA A CA 1
ATOM 824 C C . ALA A 1 105 ? -1.184 -32.994 -4.717 1.00 49.94 105 ALA A C 1
ATOM 826 O O . ALA A 1 105 ? -1.742 -34.035 -5.062 1.00 49.94 105 ALA A O 1
ATOM 827 N N . LYS A 1 106 ? 0.133 -32.952 -4.464 1.00 51.78 106 LYS A N 1
ATOM 828 C CA . LYS A 1 106 ? 1.066 -34.082 -4.510 1.00 51.78 106 LYS A CA 1
ATOM 829 C C . LYS A 1 106 ? 1.652 -34.438 -3.138 1.00 51.78 106 LYS A C 1
ATOM 831 O O . LYS A 1 106 ? 2.490 -35.334 -3.070 1.00 51.78 106 LYS A O 1
ATOM 836 N N . GLY A 1 107 ? 1.194 -33.811 -2.051 1.00 44.94 107 GLY A N 1
ATOM 837 C CA . GLY A 1 107 ? 1.617 -34.158 -0.693 1.00 44.94 107 GLY A CA 1
ATOM 838 C C . GLY A 1 107 ? 2.998 -33.622 -0.305 1.00 44.94 107 GLY A C 1
ATOM 839 O O . GLY A 1 107 ? 3.555 -34.074 0.694 1.00 44.94 107 GLY A O 1
ATOM 840 N N . VAL A 1 108 ? 3.559 -32.672 -1.061 1.00 46.09 108 VAL A N 1
ATOM 841 C CA . VAL A 1 108 ? 4.821 -32.015 -0.705 1.00 46.09 108 VAL A CA 1
ATOM 842 C C . VAL A 1 108 ? 4.503 -30.788 0.147 1.00 46.09 108 VAL A C 1
ATOM 844 O O . VAL A 1 108 ? 3.743 -29.910 -0.264 1.00 46.09 108 VAL A O 1
ATOM 847 N N . THR A 1 109 ? 5.075 -30.725 1.352 1.00 43.22 109 THR A N 1
ATOM 848 C CA . THR A 1 109 ? 5.086 -29.518 2.188 1.00 43.22 109 THR A CA 1
ATOM 849 C C . THR A 1 109 ? 5.955 -28.469 1.511 1.00 43.22 109 THR A C 1
ATOM 851 O O . THR A 1 109 ? 7.175 -28.456 1.682 1.00 43.22 109 THR A O 1
ATOM 854 N N . LEU A 1 110 ? 5.340 -27.610 0.709 1.00 43.44 110 LEU A N 1
ATOM 855 C CA . LEU A 1 110 ? 5.995 -26.422 0.197 1.00 43.44 110 LEU A CA 1
ATOM 856 C C . LEU A 1 110 ? 5.624 -25.281 1.146 1.00 43.44 110 LEU A C 1
ATOM 858 O O . LEU A 1 110 ? 4.448 -25.042 1.426 1.00 43.44 110 LEU A O 1
ATOM 862 N N . GLN A 1 111 ? 6.631 -24.558 1.649 1.00 44.03 111 GLN A N 1
ATOM 863 C CA . GLN A 1 111 ? 6.406 -23.172 2.064 1.00 44.03 111 GLN A CA 1
ATOM 864 C C . GLN A 1 111 ? 5.617 -22.499 0.933 1.00 44.03 111 GLN A C 1
ATOM 866 O O . GLN A 1 111 ? 5.854 -22.821 -0.238 1.00 44.03 111 GLN A O 1
ATOM 871 N N . ALA A 1 112 ? 4.636 -21.650 1.273 1.00 43.00 112 ALA A N 1
ATOM 872 C CA . ALA A 1 112 ? 3.825 -20.927 0.289 1.00 43.00 112 ALA A CA 1
ATOM 873 C C . ALA A 1 112 ? 4.713 -20.488 -0.881 1.00 43.00 112 ALA A C 1
ATOM 875 O O . ALA A 1 112 ? 5.839 -20.087 -0.590 1.00 43.00 112 ALA A O 1
ATOM 876 N N . PRO A 1 113 ? 4.283 -20.573 -2.158 1.00 45.59 113 PRO A N 1
ATOM 877 C CA . PRO A 1 113 ? 5.122 -20.123 -3.258 1.00 45.59 113 PRO A CA 1
ATOM 878 C C . PRO A 1 113 ? 5.482 -18.668 -2.980 1.00 45.59 113 PRO A C 1
ATOM 880 O O . PRO A 1 113 ? 4.659 -17.770 -3.157 1.00 45.59 113 PRO A O 1
ATOM 883 N N . VAL A 1 114 ? 6.689 -18.459 -2.450 1.00 54.97 114 VAL A N 1
ATOM 884 C CA . VAL A 1 114 ? 7.246 -17.142 -2.209 1.00 54.97 114 VAL A CA 1
ATOM 885 C C . VAL A 1 114 ? 7.297 -16.587 -3.607 1.00 54.97 114 VAL A C 1
ATOM 887 O O . VAL A 1 114 ? 8.005 -17.140 -4.453 1.00 54.97 114 VAL A O 1
ATOM 890 N N . LYS A 1 115 ? 6.450 -15.594 -3.892 1.00 61.41 115 LYS A N 1
ATOM 891 C CA . LYS A 1 115 ? 6.481 -14.888 -5.169 1.00 61.41 115 LYS A CA 1
ATOM 892 C C . LYS A 1 115 ? 7.953 -14.602 -5.433 1.00 61.41 115 LYS A C 1
ATOM 894 O O . LYS A 1 115 ? 8.584 -13.967 -4.590 1.00 61.41 115 LYS A O 1
ATOM 899 N N . ALA A 1 116 ? 8.505 -15.193 -6.494 1.00 78.62 116 ALA A N 1
ATOM 900 C CA . ALA A 1 116 ? 9.942 -15.164 -6.712 1.00 78.62 116 ALA A CA 1
ATOM 901 C C . ALA A 1 116 ? 10.367 -13.695 -6.739 1.00 78.62 116 ALA A C 1
ATOM 903 O O . ALA A 1 116 ? 9.920 -12.936 -7.599 1.00 78.62 116 ALA A O 1
ATOM 904 N N . LEU A 1 117 ? 11.120 -13.281 -5.720 1.00 89.12 117 LEU A N 1
ATOM 905 C CA . LEU A 1 117 ? 11.588 -11.909 -5.617 1.00 89.12 117 LEU A CA 1
ATOM 906 C C . LEU A 1 117 ? 12.664 -11.694 -6.685 1.00 89.12 117 LEU A C 1
ATOM 908 O O . LEU A 1 117 ? 13.429 -12.631 -6.947 1.00 89.12 117 LEU A O 1
ATOM 912 N N . PRO A 1 118 ? 12.737 -10.497 -7.292 1.00 92.44 118 PRO A N 1
ATOM 913 C CA . PRO A 1 118 ? 13.819 -10.192 -8.211 1.00 92.44 118 PRO A CA 1
ATOM 914 C C . PRO A 1 118 ? 15.168 -10.339 -7.502 1.00 92.44 118 PRO A C 1
ATOM 916 O O . PRO A 1 118 ? 15.287 -10.198 -6.280 1.00 92.44 118 PRO A O 1
ATOM 919 N N . GLU A 1 119 ? 16.200 -10.647 -8.276 1.00 90.44 119 GLU A N 1
ATOM 920 C CA . GLU A 1 119 ? 17.553 -10.722 -7.746 1.00 90.44 119 GLU A CA 1
ATOM 921 C C . GLU A 1 119 ? 17.975 -9.356 -7.179 1.00 90.44 119 GLU A C 1
ATOM 923 O O . GLU A 1 119 ? 17.742 -8.321 -7.799 1.00 90.44 119 GLU A O 1
ATOM 928 N N . GLY A 1 120 ? 18.577 -9.347 -5.987 1.00 90.00 120 GLY A N 1
ATOM 929 C CA . GLY A 1 120 ? 18.924 -8.113 -5.273 1.00 90.00 120 GLY A CA 1
ATOM 930 C C . GLY A 1 120 ? 17.794 -7.514 -4.423 1.00 90.00 120 GLY A C 1
ATOM 931 O O . GLY A 1 120 ? 18.024 -6.507 -3.758 1.00 90.00 120 GLY A O 1
ATOM 932 N N . ALA A 1 121 ? 16.603 -8.132 -4.385 1.00 92.44 121 ALA A N 1
ATOM 933 C CA . ALA A 1 121 ? 15.532 -7.736 -3.466 1.00 92.44 121 ALA A CA 1
ATOM 934 C C . ALA A 1 121 ? 16.002 -7.728 -2.005 1.00 92.44 121 ALA A C 1
ATOM 936 O O . ALA A 1 121 ? 16.810 -8.569 -1.588 1.00 92.44 121 ALA A O 1
ATOM 937 N N . ASN A 1 122 ? 15.464 -6.801 -1.209 1.00 93.56 122 ASN A N 1
ATOM 938 C CA . ASN A 1 122 ? 15.902 -6.641 0.171 1.00 93.56 122 ASN A CA 1
ATOM 939 C C . ASN A 1 122 ? 15.532 -7.896 0.996 1.00 93.56 122 ASN A C 1
ATOM 941 O O . ASN A 1 122 ? 14.394 -8.366 0.906 1.00 93.56 122 ASN A O 1
ATOM 945 N N . PRO A 1 123 ? 16.436 -8.449 1.832 1.00 90.94 123 PRO A N 1
ATOM 946 C CA . PRO A 1 123 ? 16.138 -9.628 2.647 1.00 90.94 123 PRO A CA 1
ATOM 947 C C . PRO A 1 123 ? 14.911 -9.477 3.557 1.00 90.94 123 PRO A C 1
ATOM 949 O O . PRO A 1 123 ? 14.237 -10.471 3.830 1.00 90.94 123 PRO A O 1
ATOM 952 N N . GLN A 1 124 ? 14.594 -8.254 3.997 1.00 90.44 124 GLN A N 1
ATOM 953 C CA . GLN A 1 124 ? 13.410 -7.965 4.812 1.00 90.44 124 GLN A CA 1
ATOM 954 C C . GLN A 1 124 ? 12.097 -8.284 4.085 1.00 90.44 124 GLN A C 1
ATOM 956 O O . GLN A 1 124 ? 11.109 -8.601 4.736 1.00 90.44 124 GLN A O 1
ATOM 961 N N . GLU A 1 125 ? 12.075 -8.296 2.748 1.00 91.00 125 GLU A N 1
ATOM 962 C CA . GLU A 1 125 ? 10.883 -8.680 1.977 1.00 91.00 125 GLU A CA 1
ATOM 963 C C . GLU A 1 125 ? 10.477 -10.143 2.178 1.00 91.00 125 GLU A C 1
ATOM 965 O O . GLU A 1 125 ? 9.345 -10.517 1.871 1.00 91.00 125 GLU A O 1
ATOM 970 N N . ARG A 1 126 ? 11.393 -10.974 2.687 1.00 86.62 126 ARG A N 1
ATOM 971 C CA . ARG A 1 126 ? 11.141 -12.384 3.007 1.00 86.62 126 ARG A CA 1
ATOM 972 C C . ARG A 1 126 ? 10.672 -12.592 4.444 1.00 86.62 126 ARG A C 1
ATOM 974 O O . ARG A 1 126 ? 10.315 -13.713 4.789 1.00 86.62 126 ARG A O 1
ATOM 981 N N . GLN A 1 127 ? 10.721 -11.557 5.279 1.00 87.88 127 GLN A N 1
ATOM 982 C CA . GLN A 1 127 ? 10.320 -11.646 6.677 1.00 87.88 127 GLN A CA 1
ATOM 983 C C . GLN A 1 127 ? 8.802 -11.433 6.780 1.00 87.88 127 GLN A C 1
ATOM 985 O O . GLN A 1 127 ? 8.318 -10.378 6.349 1.00 87.88 127 GLN A O 1
ATOM 990 N N . PRO A 1 128 ? 8.040 -12.395 7.336 1.00 88.06 128 PRO A N 1
ATOM 991 C CA . PRO A 1 128 ? 6.619 -12.203 7.598 1.00 88.06 128 PRO A CA 1
ATOM 992 C C . PRO A 1 128 ? 6.419 -10.961 8.460 1.00 88.06 128 PRO A C 1
ATOM 994 O O . PRO A 1 128 ? 7.115 -10.790 9.458 1.00 88.06 128 PRO A O 1
ATOM 997 N N . TYR A 1 129 ? 5.515 -10.077 8.035 1.00 90.19 129 TYR A N 1
ATOM 998 C CA . TYR A 1 129 ? 5.145 -8.874 8.790 1.00 90.19 129 TYR A CA 1
ATOM 999 C C . TYR A 1 129 ? 6.330 -7.977 9.201 1.00 90.19 129 TYR A C 1
ATOM 1001 O O . TYR A 1 129 ? 6.190 -7.084 10.028 1.00 90.19 129 TYR A O 1
ATOM 1009 N N . GLY A 1 130 ? 7.491 -8.100 8.537 1.00 89.94 130 GLY A N 1
ATOM 1010 C CA . GLY A 1 130 ? 8.665 -7.252 8.786 1.00 89.94 130 GLY A CA 1
ATOM 1011 C C . GLY A 1 130 ? 8.438 -5.771 8.461 1.00 89.94 130 GLY A C 1
ATOM 1012 O O . GLY A 1 130 ? 9.334 -4.950 8.639 1.00 89.94 130 GLY A O 1
ATOM 1013 N N . TRP A 1 131 ? 7.247 -5.419 7.974 1.00 92.50 131 TRP A N 1
ATOM 1014 C CA . TRP A 1 131 ? 6.780 -4.086 7.624 1.00 92.50 131 TRP A CA 1
ATOM 1015 C C . TRP A 1 131 ? 5.919 -3.412 8.705 1.00 92.50 131 TRP A C 1
ATOM 1017 O O . TRP A 1 131 ? 5.696 -2.217 8.565 1.00 92.50 131 TRP A O 1
ATOM 1027 N N . GLU A 1 132 ? 5.536 -4.100 9.786 1.00 93.88 132 GLU A N 1
ATOM 1028 C CA . GLU A 1 132 ? 4.768 -3.500 10.892 1.00 93.88 132 GLU A CA 1
ATOM 1029 C C . GLU A 1 132 ? 5.457 -2.250 11.482 1.00 93.88 132 GLU A C 1
ATOM 1031 O O . GLU A 1 132 ? 6.692 -2.125 11.471 1.00 93.88 132 GLU A O 1
ATOM 1036 N N . ASP A 1 133 ? 4.652 -1.298 11.960 1.00 92.94 133 ASP A N 1
ATOM 1037 C CA . ASP A 1 133 ? 5.092 -0.122 12.725 1.00 92.94 133 ASP A CA 1
ATOM 1038 C C . ASP A 1 133 ? 5.527 -0.542 14.133 1.00 92.94 133 ASP A C 1
ATOM 1040 O O . ASP A 1 133 ? 6.659 -0.296 14.557 1.00 92.94 133 ASP A O 1
ATOM 1044 N N . LYS A 1 134 ? 4.649 -1.273 14.828 1.00 90.81 134 LYS A N 1
ATOM 1045 C CA . LYS A 1 134 ? 4.948 -1.946 16.094 1.00 90.81 134 LYS A CA 1
ATOM 1046 C C . LYS A 1 134 ? 5.052 -3.444 15.809 1.00 90.81 134 LYS A C 1
ATOM 1048 O O . LYS A 1 134 ? 4.059 -4.001 15.364 1.00 90.81 134 LYS A O 1
ATOM 1053 N N . PRO A 1 135 ? 6.190 -4.104 16.085 1.00 90.31 135 PRO A N 1
ATOM 1054 C CA . PRO A 1 135 ? 6.348 -5.530 15.819 1.00 90.31 135 PRO A CA 1
ATOM 1055 C C . PRO A 1 135 ? 5.480 -6.335 16.795 1.00 90.31 135 PRO A C 1
ATOM 1057 O O . PRO A 1 135 ? 5.878 -6.590 17.934 1.00 90.31 135 PRO A O 1
ATOM 1060 N N . LEU A 1 136 ? 4.268 -6.666 16.361 1.00 88.75 136 LEU A N 1
ATOM 1061 C CA . LEU A 1 136 ? 3.267 -7.430 17.100 1.00 88.75 136 LEU A CA 1
ATOM 1062 C C . LEU A 1 136 ? 3.191 -8.866 16.592 1.00 88.75 136 LEU A C 1
ATOM 1064 O O . LEU A 1 136 ? 2.875 -9.763 17.379 1.00 88.75 136 LEU A O 1
ATOM 1068 N N . PHE A 1 137 ? 3.516 -9.086 15.316 1.00 90.56 137 PHE A N 1
ATOM 1069 C CA . PHE A 1 137 ? 3.576 -10.413 14.739 1.00 90.56 137 PHE A CA 1
ATOM 1070 C C . PHE A 1 137 ? 4.555 -11.300 15.508 1.00 90.56 137 PHE A C 1
ATOM 1072 O O . PHE A 1 137 ? 5.734 -10.990 15.698 1.00 90.56 137 PHE A O 1
ATOM 1079 N N . GLN A 1 138 ? 4.048 -12.456 15.910 1.00 88.94 138 GLN A N 1
ATOM 1080 C CA . GLN A 1 138 ? 4.826 -13.523 16.507 1.00 88.94 138 GLN A CA 1
ATOM 1081 C C . GLN A 1 138 ? 4.233 -14.854 16.068 1.00 88.94 138 GLN A C 1
ATOM 1083 O O . GLN A 1 138 ? 3.027 -15.068 16.149 1.00 88.94 138 GLN A O 1
ATOM 1088 N N . GLU A 1 139 ? 5.076 -15.770 15.618 1.00 87.81 139 GLU A N 1
ATOM 1089 C CA . GLU A 1 139 ? 4.627 -17.112 15.267 1.00 87.81 139 GLU A CA 1
ATOM 1090 C C . GLU A 1 139 ? 4.068 -17.827 16.505 1.00 87.81 139 GLU A C 1
ATOM 1092 O O . GLU A 1 139 ? 4.708 -17.888 17.558 1.00 87.81 139 GLU A O 1
ATOM 1097 N N . THR A 1 140 ? 2.863 -18.386 16.384 1.00 87.69 140 THR A N 1
ATOM 1098 C CA . THR A 1 140 ? 2.206 -19.118 17.468 1.00 87.69 140 THR A CA 1
ATOM 1099 C C . THR A 1 140 ? 1.360 -20.281 16.953 1.00 87.69 140 THR A C 1
ATOM 1101 O O . THR A 1 140 ? 1.036 -20.385 15.770 1.00 87.69 140 THR A O 1
ATOM 1104 N N . ALA A 1 141 ? 1.000 -21.184 17.862 1.00 88.69 141 ALA A N 1
ATOM 1105 C CA . ALA A 1 141 ? 0.034 -22.242 17.596 1.00 88.69 141 ALA A CA 1
ATOM 1106 C C . ALA A 1 141 ? -1.364 -21.781 18.020 1.00 88.69 141 ALA A C 1
ATOM 1108 O O . ALA A 1 141 ? -1.515 -21.090 19.030 1.00 88.69 141 ALA A O 1
ATOM 1109 N N . ILE A 1 142 ? -2.406 -22.216 17.308 1.00 88.88 142 ILE A N 1
ATOM 1110 C CA . ILE A 1 142 ? -3.790 -21.869 17.663 1.00 88.88 142 ILE A CA 1
ATOM 1111 C C . ILE A 1 142 ? -4.143 -22.331 19.089 1.00 88.88 142 ILE A C 1
ATOM 1113 O O . ILE A 1 142 ? -4.912 -21.673 19.787 1.00 88.88 142 ILE A O 1
ATOM 1117 N N . GLU A 1 143 ? -3.519 -23.412 19.569 1.00 90.62 143 GLU A N 1
ATOM 1118 C CA . GLU A 1 143 ? -3.665 -23.941 20.927 1.00 90.62 143 GLU A CA 1
ATOM 1119 C C . GLU A 1 143 ? -3.243 -22.939 22.011 1.00 90.62 143 GLU A C 1
ATOM 1121 O O . GLU A 1 143 ? -3.823 -22.937 23.101 1.00 90.62 143 GLU A O 1
ATOM 1126 N N . ALA A 1 144 ? -2.283 -22.054 21.721 1.00 87.81 144 ALA A N 1
ATOM 1127 C CA . ALA A 1 144 ? -1.879 -20.996 22.645 1.00 87.81 144 ALA A CA 1
ATOM 1128 C C . ALA A 1 144 ? -3.035 -20.020 22.925 1.00 87.81 144 ALA A C 1
ATOM 1130 O O . ALA A 1 144 ? -3.146 -19.496 24.031 1.00 87.81 144 ALA A O 1
ATOM 1131 N N . LEU A 1 145 ? -3.934 -19.841 21.952 1.00 86.12 145 LEU A N 1
ATOM 1132 C CA . LEU A 1 145 ? -5.127 -19.009 22.078 1.00 86.12 145 LEU A CA 1
ATOM 1133 C C . LEU A 1 145 ? -6.308 -19.808 22.640 1.00 86.12 145 LEU A C 1
ATOM 1135 O O . LEU A 1 145 ? -6.979 -19.359 23.567 1.00 86.12 145 LEU A O 1
ATOM 1139 N N . THR A 1 146 ? -6.557 -21.019 22.130 1.00 89.56 146 THR A N 1
ATOM 1140 C CA . THR A 1 146 ? -7.738 -21.805 22.532 1.00 89.56 146 THR A CA 1
ATOM 1141 C C . THR A 1 146 ? -7.619 -22.414 23.927 1.00 89.56 146 THR A C 1
ATOM 1143 O O . THR A 1 146 ? -8.637 -22.736 24.533 1.00 89.56 146 THR A O 1
ATOM 1146 N N . SER A 1 147 ? -6.405 -22.569 24.466 1.00 88.69 147 SER A N 1
ATOM 1147 C CA . SER A 1 147 ? -6.194 -23.052 25.843 1.00 88.69 147 SER A CA 1
ATOM 1148 C C . SER A 1 147 ? -6.752 -22.108 26.915 1.00 88.69 147 SER A C 1
ATOM 1150 O O . SER A 1 147 ? -7.011 -22.552 28.030 1.00 88.69 147 SER A O 1
ATOM 1152 N N . GLN A 1 148 ? -6.990 -20.839 26.569 1.00 84.38 148 GLN A N 1
ATOM 1153 C CA . GLN A 1 148 ? -7.584 -19.833 27.456 1.00 84.38 148 GLN A CA 1
ATOM 1154 C C . GLN A 1 148 ? -9.119 -19.900 27.501 1.00 84.38 148 GLN A C 1
ATOM 1156 O O . GLN A 1 148 ? -9.754 -19.211 28.300 1.00 84.38 148 GLN A O 1
ATOM 1161 N N . VAL A 1 149 ? -9.748 -20.715 26.648 1.00 89.25 149 VAL A N 1
ATOM 1162 C CA . VAL A 1 149 ? -11.203 -20.887 26.655 1.00 89.25 149 VAL A CA 1
ATOM 1163 C C . VAL A 1 149 ? -11.613 -21.639 27.919 1.00 89.25 149 VAL A C 1
ATOM 1165 O O . VAL A 1 149 ? -11.136 -22.741 28.199 1.00 89.25 149 VAL A O 1
ATOM 1168 N N . LEU A 1 150 ? -12.544 -21.058 28.676 1.00 91.00 150 LEU A N 1
ATOM 1169 C CA . LEU A 1 150 ? -13.082 -21.680 29.883 1.00 91.00 150 LEU A CA 1
ATOM 1170 C C . LEU A 1 150 ? -13.683 -23.057 29.570 1.00 91.00 150 LEU A C 1
ATOM 1172 O O . LEU A 1 150 ? -14.413 -23.222 28.593 1.00 91.00 150 LEU A O 1
ATOM 1176 N N . GLY A 1 151 ? -13.443 -24.026 30.460 1.00 91.31 151 GLY A N 1
ATOM 1177 C CA . GLY A 1 151 ? -13.902 -25.416 30.327 1.00 91.31 151 GLY A CA 1
ATOM 1178 C C . GLY A 1 151 ? -15.356 -25.588 29.849 1.00 91.31 151 GLY A C 1
ATOM 1179 O O . GLY A 1 151 ? -15.580 -26.351 28.910 1.00 91.31 151 GLY A O 1
ATOM 1180 N N . PRO A 1 152 ? -16.343 -24.858 30.412 1.00 92.88 152 PRO A N 1
ATOM 1181 C CA . PRO A 1 152 ? -17.741 -24.951 29.981 1.00 92.88 152 PRO A CA 1
ATOM 1182 C C . PRO A 1 152 ? -18.010 -24.551 28.520 1.00 92.88 152 PRO A C 1
ATOM 1184 O O . PRO A 1 152 ? -19.013 -24.987 27.962 1.00 92.88 152 PRO A O 1
ATOM 1187 N N . TYR A 1 153 ? -17.138 -23.749 27.897 1.00 91.56 153 TYR A N 1
ATOM 1188 C CA . TYR A 1 153 ? -17.331 -23.174 26.557 1.00 91.56 153 TYR A CA 1
ATOM 1189 C C . TYR A 1 153 ? -16.375 -23.748 25.500 1.00 91.56 153 TYR A C 1
ATOM 1191 O O . TYR A 1 153 ? -16.320 -23.238 24.385 1.00 91.56 153 TYR A O 1
ATOM 1199 N N . GLN A 1 154 ? -15.646 -24.831 25.796 1.00 88.81 154 GLN A N 1
ATOM 1200 C CA . GLN A 1 154 ? -14.658 -25.420 24.872 1.00 88.81 154 GLN A CA 1
ATOM 1201 C C . GLN A 1 154 ? -15.214 -25.811 23.494 1.00 88.81 154 GLN A C 1
ATOM 1203 O O . GLN A 1 154 ? -14.449 -25.912 22.541 1.00 88.81 154 GLN A O 1
ATOM 1208 N N . ASN A 1 155 ? -16.526 -26.021 23.374 1.00 87.06 155 ASN A N 1
ATOM 1209 C CA . ASN A 1 155 ? -17.189 -26.360 22.110 1.00 87.06 155 ASN A CA 1
ATOM 1210 C C . ASN A 1 155 ? -18.062 -25.221 21.550 1.00 87.06 155 ASN A C 1
ATOM 1212 O O . ASN A 1 155 ? -18.707 -25.408 20.520 1.00 87.06 155 ASN A O 1
ATOM 1216 N N . ASP A 1 156 ? -18.114 -24.068 22.221 1.00 89.75 156 ASP A N 1
ATOM 1217 C CA . ASP A 1 156 ? -18.987 -22.940 21.874 1.00 89.75 156 ASP A CA 1
ATOM 1218 C C . ASP A 1 156 ? -18.249 -21.607 22.073 1.00 89.75 156 ASP A C 1
ATOM 1220 O O . ASP A 1 156 ? -18.597 -20.787 22.921 1.00 89.75 156 ASP A O 1
ATOM 1224 N N . TYR A 1 157 ? -17.173 -21.420 21.306 1.00 92.25 157 TYR A N 1
ATOM 1225 C CA . TYR A 1 157 ? -16.381 -20.191 21.286 1.00 92.25 157 TYR A CA 1
ATOM 1226 C C . TYR A 1 157 ? -16.101 -19.738 19.851 1.00 92.25 157 TYR A C 1
ATOM 1228 O O . TYR A 1 157 ? -16.152 -20.521 18.898 1.00 92.25 157 TYR A O 1
ATOM 1236 N N . LEU A 1 158 ? -15.802 -18.449 19.712 1.00 93.38 158 LEU A N 1
ATOM 1237 C CA . LEU A 1 158 ? -15.488 -17.773 18.458 1.00 93.38 158 LEU A CA 1
ATOM 1238 C C . LEU A 1 158 ? -14.373 -16.754 18.711 1.00 93.38 158 LEU A C 1
ATOM 1240 O O . LEU A 1 158 ? -14.238 -16.243 19.823 1.00 93.38 158 LEU A O 1
ATOM 1244 N N . PHE A 1 159 ? -13.604 -16.434 17.675 1.00 93.00 159 PHE A N 1
ATOM 1245 C CA . PHE A 1 159 ? -12.622 -15.353 17.716 1.00 93.00 159 PHE A CA 1
ATOM 1246 C C . PHE A 1 159 ? -13.283 -14.056 17.261 1.00 93.00 159 PHE A C 1
ATOM 1248 O O . PHE A 1 159 ? -13.824 -13.995 16.158 1.00 93.00 159 PHE A O 1
ATOM 1255 N N . LEU A 1 160 ? -13.241 -13.026 18.102 1.00 92.25 160 LEU A N 1
ATOM 1256 C CA . LEU A 1 160 ? -13.762 -11.707 17.763 1.00 92.25 160 LEU A CA 1
ATOM 1257 C C . LEU A 1 160 ? -12.735 -10.919 16.945 1.00 92.25 160 LEU A C 1
ATOM 1259 O O . LEU A 1 160 ? -11.622 -10.696 17.414 1.00 92.25 160 LEU A O 1
ATOM 1263 N N . VAL A 1 161 ? -13.133 -10.465 15.757 1.00 92.75 161 VAL A N 1
ATOM 1264 C CA . VAL A 1 161 ? -12.312 -9.603 14.900 1.00 92.75 161 VAL A CA 1
ATOM 1265 C C . VAL A 1 161 ? -12.717 -8.155 15.128 1.00 92.75 161 VAL A C 1
ATOM 1267 O O . VAL A 1 161 ? -13.854 -7.772 14.853 1.00 92.75 161 VAL A O 1
ATOM 1270 N N . LEU A 1 162 ? -11.783 -7.345 15.620 1.00 92.75 162 LEU A N 1
ATOM 1271 C CA . LEU A 1 162 ? -11.974 -5.907 15.782 1.00 92.75 162 LEU A CA 1
ATOM 1272 C C . LEU A 1 162 ? -11.189 -5.156 14.716 1.00 92.75 162 LEU A C 1
ATOM 1274 O O . LEU A 1 162 ? -10.051 -5.508 14.413 1.00 92.75 162 LEU A O 1
ATOM 1278 N N . ARG A 1 163 ? -11.795 -4.102 14.170 1.00 93.06 163 ARG A N 1
ATOM 1279 C CA . ARG A 1 163 ? -11.108 -3.206 13.237 1.00 93.06 163 ARG A CA 1
ATOM 1280 C C . ARG A 1 163 ? -10.133 -2.298 13.978 1.00 93.06 163 ARG A C 1
ATOM 1282 O O . ARG A 1 163 ? -10.547 -1.563 14.873 1.00 93.06 163 ARG A O 1
ATOM 1289 N N . ASP A 1 164 ? -8.882 -2.311 13.538 1.00 93.69 164 ASP A N 1
ATOM 1290 C CA . ASP A 1 164 ? -7.849 -1.345 13.913 1.00 93.69 164 ASP A CA 1
ATOM 1291 C C . ASP A 1 164 ? -7.360 -0.605 12.661 1.00 93.69 164 ASP A C 1
ATOM 1293 O O . ASP A 1 164 ? -6.257 -0.822 12.160 1.00 93.69 164 ASP A O 1
ATOM 1297 N N . ASP A 1 165 ? -8.226 0.247 12.105 1.00 95.50 165 ASP A N 1
ATOM 1298 C CA . ASP A 1 165 ? -7.908 0.959 10.863 1.00 95.50 165 ASP A CA 1
ATOM 1299 C C . ASP A 1 165 ? -6.689 1.888 11.043 1.00 95.50 165 ASP A C 1
ATOM 1301 O O . ASP A 1 165 ? -5.914 2.064 10.107 1.00 95.50 165 ASP A O 1
ATOM 1305 N N . ILE A 1 166 ? -6.483 2.460 12.239 1.00 95.31 166 ILE A N 1
ATOM 1306 C CA . ILE A 1 166 ? -5.319 3.314 12.532 1.00 95.31 166 ILE A CA 1
ATOM 1307 C C . ILE A 1 166 ? -4.035 2.477 12.553 1.00 95.31 166 ILE A C 1
ATOM 1309 O O . ILE A 1 166 ? -3.050 2.894 11.943 1.00 95.31 166 ILE A O 1
ATOM 1313 N N . GLY A 1 167 ? -4.040 1.310 13.207 1.00 94.81 167 GLY A N 1
ATOM 1314 C CA . GLY A 1 167 ? -2.906 0.383 13.206 1.00 94.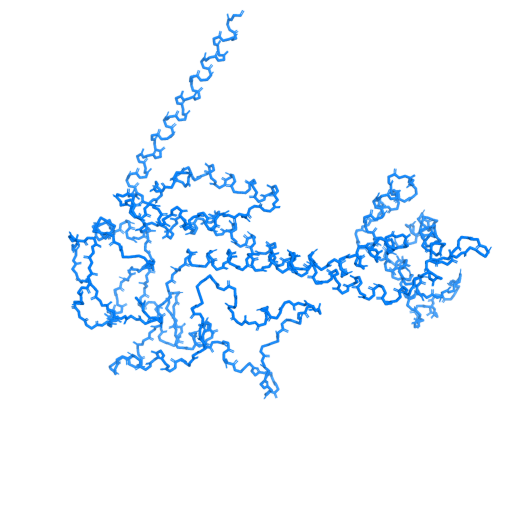81 167 GLY A CA 1
ATOM 1315 C C . GLY A 1 167 ? -2.505 -0.029 11.793 1.00 94.81 167 GLY A C 1
ATOM 1316 O O . GLY A 1 167 ? -1.366 0.204 11.392 1.00 94.81 167 GLY A O 1
ATOM 1317 N N . VAL A 1 168 ? -3.468 -0.489 10.984 1.00 95.50 168 VAL A N 1
ATOM 1318 C CA . VAL A 1 168 ? -3.226 -0.869 9.578 1.00 95.50 168 VAL A CA 1
ATOM 1319 C C . VAL A 1 168 ? -2.621 0.288 8.779 1.00 95.50 168 VAL A C 1
ATOM 1321 O O . VAL A 1 168 ? -1.679 0.100 8.010 1.00 95.50 168 VAL A O 1
ATOM 1324 N N . MET A 1 169 ? -3.121 1.512 8.961 1.00 96.50 169 MET A N 1
ATOM 1325 C CA . MET A 1 169 ? -2.582 2.679 8.263 1.00 96.50 169 MET A CA 1
ATOM 1326 C C . MET A 1 169 ? -1.158 3.040 8.684 1.00 96.50 169 MET A C 1
ATOM 1328 O O . MET A 1 169 ? -0.375 3.473 7.832 1.00 96.50 169 MET A O 1
ATOM 1332 N N . ARG A 1 170 ? -0.808 2.864 9.964 1.00 96.06 170 ARG A N 1
ATOM 1333 C CA . ARG A 1 170 ? 0.571 3.045 10.434 1.00 96.06 170 ARG A CA 1
ATOM 1334 C C . ARG A 1 170 ? 1.489 1.957 9.903 1.00 96.06 170 ARG A C 1
ATOM 1336 O O . ARG A 1 170 ? 2.578 2.285 9.442 1.00 96.06 170 ARG A O 1
ATOM 1343 N N . ASP A 1 171 ? 1.038 0.709 9.855 1.00 96.50 171 ASP A N 1
ATOM 1344 C CA . ASP A 1 171 ? 1.828 -0.369 9.266 1.00 96.50 171 ASP A CA 1
ATOM 1345 C C . ASP A 1 171 ? 2.070 -0.139 7.769 1.00 96.50 171 ASP A C 1
ATOM 1347 O O . ASP A 1 171 ? 3.186 -0.315 7.284 1.00 96.50 171 ASP A O 1
ATOM 1351 N N . LEU A 1 172 ? 1.067 0.346 7.028 1.00 96.94 172 LEU A N 1
ATOM 1352 C CA . LEU A 1 172 ? 1.251 0.755 5.633 1.00 96.94 172 LEU A CA 1
ATOM 1353 C C . LEU A 1 172 ? 2.225 1.938 5.498 1.00 96.94 172 LEU A C 1
ATOM 1355 O O . LEU A 1 172 ? 3.009 1.986 4.548 1.00 96.94 172 LEU A O 1
ATOM 1359 N N . ALA A 1 173 ? 2.205 2.897 6.428 1.00 96.44 173 ALA A N 1
ATOM 1360 C CA . ALA A 1 173 ? 3.166 3.999 6.443 1.00 96.44 173 ALA A CA 1
ATOM 1361 C C . ALA A 1 173 ? 4.601 3.502 6.721 1.00 96.44 173 ALA A C 1
ATOM 1363 O O . ALA A 1 173 ? 5.525 3.885 6.003 1.00 96.44 173 ALA A O 1
ATOM 1364 N N . SER A 1 174 ? 4.777 2.595 7.687 1.00 96.19 174 SER A N 1
ATOM 1365 C CA . SER A 1 174 ? 6.048 1.917 7.988 1.00 96.19 174 SER A CA 1
ATOM 1366 C C . SER A 1 174 ? 6.551 1.108 6.785 1.00 96.19 174 SER A C 1
ATOM 1368 O O . SER A 1 174 ? 7.711 1.228 6.385 1.00 96.19 174 SER A O 1
ATOM 1370 N N . ALA A 1 175 ? 5.662 0.363 6.119 1.00 96.25 175 ALA A N 1
ATOM 1371 C CA . ALA A 1 175 ? 5.963 -0.365 4.889 1.00 96.25 175 ALA A CA 1
ATOM 1372 C C . ALA A 1 175 ? 6.451 0.568 3.769 1.00 96.25 175 ALA A C 1
ATOM 1374 O O . ALA A 1 175 ? 7.421 0.254 3.078 1.00 96.25 175 ALA A O 1
ATOM 1375 N N . GLN A 1 176 ? 5.800 1.721 3.592 1.00 96.50 176 GLN A N 1
ATOM 1376 C CA . GLN A 1 176 ? 6.206 2.727 2.613 1.00 96.50 176 GLN A CA 1
ATOM 1377 C C . GLN A 1 176 ? 7.607 3.277 2.904 1.00 96.50 176 GLN A C 1
ATOM 1379 O O . GLN A 1 176 ? 8.392 3.416 1.965 1.00 96.50 176 GLN A O 1
ATOM 1384 N N . LEU A 1 177 ? 7.915 3.589 4.167 1.00 95.75 177 LEU A N 1
ATOM 1385 C CA . LEU A 1 177 ? 9.241 4.070 4.562 1.00 95.75 177 LEU A CA 1
ATOM 1386 C C . LEU A 1 177 ? 10.315 3.024 4.260 1.00 95.75 177 LEU A C 1
ATOM 1388 O O . LEU A 1 177 ? 11.281 3.344 3.586 1.00 95.75 177 LEU A O 1
ATOM 1392 N N . LYS A 1 178 ? 10.088 1.754 4.615 1.00 96.12 178 LYS A N 1
ATOM 1393 C CA . LYS A 1 178 ? 11.035 0.663 4.320 1.00 96.12 178 LYS A CA 1
ATOM 1394 C C . LYS A 1 178 ? 11.345 0.546 2.827 1.00 96.12 178 LYS A C 1
ATOM 1396 O O . LYS A 1 178 ? 12.505 0.444 2.446 1.00 96.12 178 LYS A O 1
ATOM 1401 N N . VAL A 1 179 ? 10.326 0.603 1.966 1.00 96.75 179 VAL A N 1
ATOM 1402 C CA . VAL A 1 179 ? 10.538 0.549 0.509 1.00 96.75 179 VAL A CA 1
ATOM 1403 C C . VAL A 1 179 ? 11.279 1.790 0.002 1.00 96.75 179 VAL A C 1
ATOM 1405 O O . VAL A 1 179 ? 12.143 1.668 -0.864 1.00 96.75 179 VAL A O 1
ATOM 1408 N N . ALA A 1 180 ? 10.965 2.976 0.532 1.00 95.81 180 ALA A N 1
ATOM 1409 C CA . ALA A 1 180 ? 11.682 4.203 0.194 1.00 95.81 180 ALA A CA 1
ATOM 1410 C C . ALA A 1 180 ? 13.161 4.123 0.609 1.00 95.81 180 ALA A C 1
ATOM 1412 O O . ALA A 1 180 ? 14.025 4.433 -0.209 1.00 95.81 180 ALA A O 1
ATOM 1413 N N . ASP A 1 181 ? 13.446 3.610 1.807 1.00 96.81 181 ASP A N 1
ATOM 1414 C CA . ASP A 1 181 ? 14.801 3.402 2.319 1.00 96.81 181 ASP A CA 1
ATOM 1415 C C . ASP A 1 181 ? 15.586 2.413 1.446 1.00 96.81 181 ASP A C 1
ATOM 1417 O O . ASP A 1 181 ? 16.774 2.610 1.209 1.00 96.81 181 ASP A O 1
ATOM 1421 N N . TRP A 1 182 ? 14.956 1.353 0.926 1.00 97.12 182 TRP A N 1
ATOM 1422 C CA . TRP A 1 182 ? 15.630 0.414 0.015 1.00 97.12 182 TRP A CA 1
ATOM 1423 C C . TRP A 1 182 ? 16.009 1.071 -1.315 1.00 97.12 182 TRP A C 1
ATOM 1425 O O . TRP A 1 182 ? 17.113 0.855 -1.815 1.00 97.12 182 TRP A O 1
ATOM 1435 N N . ILE A 1 183 ? 15.121 1.901 -1.868 1.00 96.69 183 ILE A N 1
ATOM 1436 C CA . ILE A 1 183 ? 15.404 2.684 -3.079 1.00 96.69 183 ILE A CA 1
ATOM 1437 C C . ILE A 1 183 ? 16.525 3.695 -2.806 1.00 96.69 183 ILE A C 1
ATOM 1439 O O . ILE A 1 183 ? 17.409 3.870 -3.643 1.00 96.69 183 ILE A O 1
ATOM 1443 N N . GLU A 1 184 ? 16.520 4.341 -1.639 1.00 96.56 184 GLU A N 1
ATOM 1444 C CA . GLU A 1 184 ? 17.575 5.269 -1.231 1.00 96.56 184 GLU A CA 1
ATOM 1445 C C . GLU A 1 184 ? 18.922 4.557 -1.065 1.00 96.56 184 GLU A C 1
ATOM 1447 O O . GLU A 1 184 ? 19.923 5.020 -1.602 1.00 96.56 184 GLU A O 1
ATOM 1452 N N . GLN A 1 185 ? 18.952 3.396 -0.405 1.00 96.31 185 GLN A N 1
ATOM 1453 C CA . GLN A 1 185 ? 20.159 2.577 -0.254 1.00 96.31 185 GLN A CA 1
ATOM 1454 C C . GLN A 1 185 ? 20.721 2.137 -1.605 1.00 96.31 185 GLN A C 1
ATOM 1456 O O . GLN A 1 185 ? 21.927 2.219 -1.821 1.00 96.31 185 GLN A O 1
ATOM 1461 N N . TRP A 1 186 ? 19.854 1.717 -2.529 1.00 96.19 186 TRP A N 1
ATOM 1462 C CA . TRP A 1 186 ? 20.257 1.427 -3.903 1.00 96.19 186 TRP A CA 1
ATOM 1463 C C . TRP A 1 186 ? 20.828 2.667 -4.596 1.00 96.19 186 TRP A C 1
ATOM 1465 O O . TRP A 1 186 ? 21.864 2.595 -5.251 1.00 96.19 186 TRP A O 1
ATOM 1475 N N . SER A 1 187 ? 20.189 3.825 -4.414 1.00 94.19 187 SER A N 1
ATOM 1476 C CA . SER A 1 187 ? 20.657 5.086 -4.987 1.00 94.19 187 SER A CA 1
ATOM 1477 C C . SER A 1 187 ? 21.967 5.580 -4.366 1.00 94.19 187 SER A C 1
ATOM 1479 O O . SER A 1 187 ? 22.656 6.370 -5.004 1.00 94.19 187 SER A O 1
ATOM 1481 N N . ALA A 1 188 ? 22.286 5.168 -3.139 1.00 96.00 188 ALA A N 1
ATOM 1482 C CA . ALA A 1 188 ? 23.512 5.522 -2.429 1.00 96.00 188 ALA A CA 1
ATOM 1483 C C . ALA A 1 188 ? 24.700 4.607 -2.783 1.00 96.00 188 ALA A C 1
ATOM 1485 O O . ALA A 1 188 ? 25.841 4.928 -2.447 1.00 96.00 188 ALA A O 1
ATOM 1486 N N . ASP A 1 189 ? 24.467 3.477 -3.461 1.00 95.62 189 ASP A N 1
ATOM 1487 C CA . ASP A 1 189 ? 25.541 2.680 -4.054 1.00 95.62 189 ASP A CA 1
ATOM 1488 C C . ASP A 1 189 ? 26.071 3.368 -5.323 1.00 95.62 189 ASP A C 1
ATOM 1490 O O . ASP A 1 189 ? 25.658 3.076 -6.446 1.00 95.62 189 ASP A O 1
ATOM 1494 N N . ASP A 1 190 ? 27.033 4.276 -5.143 1.00 95.12 190 ASP A N 1
ATOM 1495 C CA . ASP A 1 190 ? 27.674 5.027 -6.229 1.00 95.12 190 ASP A CA 1
ATOM 1496 C C . ASP A 1 190 ? 28.236 4.130 -7.343 1.00 95.12 190 ASP A C 1
ATOM 1498 O O . ASP A 1 190 ? 28.316 4.542 -8.504 1.00 95.12 190 ASP A O 1
ATOM 1502 N N . ALA A 1 191 ? 28.733 2.933 -7.017 1.00 95.12 191 ALA A N 1
ATOM 1503 C CA . ALA A 1 191 ? 29.312 2.036 -8.012 1.00 95.12 191 ALA A CA 1
ATOM 1504 C C . ALA A 1 191 ? 28.207 1.373 -8.842 1.00 95.12 191 ALA A C 1
ATOM 1506 O O . ALA A 1 191 ? 28.229 1.481 -10.073 1.00 95.12 191 ALA A O 1
ATOM 1507 N N . GLY A 1 192 ? 27.226 0.765 -8.171 1.00 94.00 192 GLY A N 1
ATOM 1508 C CA . GLY A 1 192 ? 26.072 0.143 -8.814 1.00 94.00 192 GLY A CA 1
ATOM 1509 C C . GLY A 1 192 ? 25.256 1.143 -9.631 1.00 94.00 192 GLY A C 1
ATOM 1510 O O . GLY A 1 192 ? 24.959 0.893 -10.801 1.00 94.00 192 GLY A O 1
ATOM 1511 N N . GLN A 1 193 ? 24.982 2.323 -9.071 1.00 95.06 193 GLN A N 1
ATOM 1512 C CA . GLN A 1 193 ? 24.233 3.379 -9.747 1.00 95.06 193 GLN A CA 1
ATOM 1513 C C . GLN A 1 193 ? 24.970 3.889 -10.991 1.00 95.06 193 GLN A C 1
ATOM 1515 O O . GLN A 1 193 ? 24.362 4.019 -12.055 1.00 95.06 193 GLN A O 1
ATOM 1520 N N . ARG A 1 194 ? 26.286 4.140 -10.915 1.00 95.69 194 ARG A N 1
ATOM 1521 C CA . ARG A 1 194 ? 27.064 4.564 -12.095 1.00 95.69 194 ARG A CA 1
ATOM 1522 C C . ARG A 1 194 ? 27.074 3.501 -13.183 1.00 95.69 194 ARG A C 1
ATOM 1524 O O . ARG A 1 194 ? 26.916 3.852 -14.354 1.00 95.69 194 ARG A O 1
ATOM 1531 N N . GLN A 1 195 ? 27.248 2.231 -12.821 1.00 96.12 195 GLN A N 1
ATOM 1532 C CA . GLN A 1 195 ? 27.197 1.128 -13.778 1.00 96.12 195 GLN A CA 1
ATOM 1533 C C . GLN A 1 195 ? 25.816 1.041 -14.435 1.00 96.12 195 GLN A C 1
ATOM 1535 O O . GLN A 1 195 ? 25.729 0.908 -15.655 1.00 96.12 195 GLN A O 1
ATOM 1540 N N . TYR A 1 196 ? 24.749 1.198 -13.651 1.00 97.06 196 TYR A N 1
ATOM 1541 C CA . TYR A 1 196 ? 23.376 1.175 -14.137 1.00 97.06 196 TYR A CA 1
ATOM 1542 C C . TYR A 1 196 ? 23.087 2.330 -15.095 1.00 97.06 196 TYR A C 1
ATOM 1544 O O . TYR A 1 196 ? 22.644 2.096 -16.214 1.00 97.06 196 TYR A O 1
ATOM 1552 N N . LEU A 1 197 ? 23.383 3.570 -14.695 1.00 96.06 197 LEU A N 1
ATOM 1553 C CA . LEU A 1 197 ? 23.138 4.756 -15.519 1.00 96.06 197 LEU A CA 1
ATOM 1554 C C . LEU A 1 197 ? 23.958 4.725 -16.811 1.00 96.06 197 LEU A C 1
ATOM 1556 O O . LEU A 1 197 ? 23.438 5.046 -17.878 1.00 96.06 197 LEU A O 1
ATOM 1560 N N . THR A 1 198 ? 25.222 4.300 -16.731 1.00 96.31 198 THR A N 1
ATOM 1561 C CA . THR A 1 198 ? 26.085 4.157 -17.911 1.00 96.31 198 THR A CA 1
ATOM 1562 C C . THR A 1 198 ? 25.553 3.069 -18.839 1.00 96.31 198 THR A C 1
ATOM 1564 O O . THR A 1 198 ? 25.431 3.300 -20.039 1.00 96.31 198 THR A O 1
ATOM 1567 N N . GLY A 1 199 ? 25.192 1.904 -18.297 1.00 96.56 199 GLY A N 1
ATOM 1568 C CA . GLY A 1 199 ? 24.625 0.806 -19.072 1.00 96.56 199 GLY A CA 1
ATOM 1569 C C . GLY A 1 199 ? 23.296 1.183 -19.727 1.00 96.56 199 GLY A C 1
ATOM 1570 O O . GLY A 1 199 ? 23.151 1.023 -20.932 1.00 96.56 199 GLY A O 1
ATOM 1571 N N . ALA A 1 200 ? 22.368 1.778 -18.976 1.00 95.19 200 ALA A N 1
ATOM 1572 C CA . ALA A 1 200 ? 21.079 2.243 -19.485 1.00 95.19 200 ALA A CA 1
ATOM 1573 C C . ALA A 1 200 ? 21.241 3.327 -20.564 1.00 95.19 200 ALA A C 1
ATOM 1575 O O . ALA A 1 200 ? 20.526 3.318 -21.567 1.00 95.19 200 ALA A O 1
ATOM 1576 N N . TYR A 1 201 ? 22.212 4.234 -20.404 1.00 94.56 201 TYR A N 1
ATOM 1577 C CA . TYR A 1 201 ? 22.550 5.203 -21.443 1.00 94.56 201 TYR A CA 1
ATOM 1578 C C . TYR A 1 201 ? 23.055 4.506 -22.710 1.00 94.56 201 TYR A C 1
ATOM 1580 O O . TYR A 1 201 ? 22.529 4.765 -23.789 1.00 94.56 201 TYR A O 1
ATOM 1588 N N . ILE A 1 202 ? 24.013 3.584 -22.596 1.00 94.44 202 ILE A N 1
ATOM 1589 C CA . ILE A 1 202 ? 24.544 2.831 -23.742 1.00 94.44 202 ILE A CA 1
ATOM 1590 C C . ILE A 1 202 ? 23.440 2.007 -24.413 1.00 94.44 202 ILE A C 1
ATOM 1592 O O . ILE A 1 202 ? 23.330 2.032 -25.636 1.00 94.44 202 ILE A O 1
ATOM 1596 N N . GLN A 1 203 ? 22.577 1.354 -23.630 1.00 93.44 203 GLN A N 1
ATOM 1597 C CA . GLN A 1 203 ? 21.393 0.645 -24.115 1.00 93.44 203 GLN A CA 1
ATOM 1598 C C . GLN A 1 203 ? 20.486 1.567 -24.934 1.00 93.44 203 GLN A C 1
ATOM 1600 O O . GLN A 1 203 ? 20.104 1.228 -26.055 1.00 93.44 203 GLN A O 1
ATOM 1605 N N . SER A 1 204 ? 20.231 2.784 -24.444 1.00 91.25 204 SER A N 1
ATOM 1606 C CA . SER A 1 204 ? 19.409 3.771 -25.153 1.00 91.25 204 SER A CA 1
ATOM 1607 C C . SER A 1 204 ? 19.976 4.204 -26.513 1.00 91.25 204 SER A C 1
ATOM 1609 O O . SER A 1 204 ? 19.214 4.679 -27.355 1.00 91.25 204 SER A O 1
ATOM 1611 N N . LEU A 1 205 ? 21.280 4.013 -26.769 1.00 90.44 205 LEU A N 1
ATOM 1612 C CA . LEU A 1 205 ? 21.919 4.368 -28.042 1.00 90.44 205 LEU A CA 1
ATOM 1613 C C . LEU A 1 205 ? 21.596 3.390 -29.172 1.00 90.44 205 LEU A C 1
ATOM 1615 O O . LEU A 1 205 ? 21.540 3.809 -30.328 1.00 90.44 205 LEU A O 1
ATOM 1619 N N . TYR A 1 206 ? 21.278 2.125 -28.881 1.00 90.31 206 TYR A N 1
ATOM 1620 C CA . TYR A 1 206 ? 20.961 1.120 -29.911 1.00 90.31 206 TYR A CA 1
ATOM 1621 C C . TYR A 1 206 ? 19.575 0.485 -29.765 1.00 90.31 206 TYR A C 1
ATOM 1623 O O . TYR A 1 206 ? 19.035 -0.011 -30.753 1.00 90.31 206 TYR A O 1
ATOM 1631 N N . GLU A 1 207 ? 18.968 0.496 -28.580 1.00 91.25 207 GLU A N 1
ATOM 1632 C CA . GLU A 1 207 ? 17.645 -0.081 -28.373 1.00 91.25 207 GLU A CA 1
ATOM 1633 C C . GLU A 1 207 ? 16.545 0.851 -28.887 1.00 91.25 207 GLU A C 1
ATOM 1635 O O . GLU A 1 207 ? 16.543 2.047 -28.596 1.00 91.25 207 GLU A O 1
ATOM 1640 N N . VAL A 1 208 ? 15.593 0.293 -29.639 1.00 90.75 208 VAL A N 1
ATOM 1641 C CA . VAL A 1 208 ? 14.350 0.964 -30.034 1.00 90.75 208 VAL A CA 1
ATOM 1642 C C . VAL A 1 208 ? 13.241 0.490 -29.102 1.00 90.75 208 VAL A C 1
ATOM 1644 O O . VAL A 1 208 ? 12.878 -0.683 -29.114 1.00 90.75 208 VAL A O 1
ATOM 1647 N N . ASN A 1 209 ? 12.732 1.413 -28.292 1.00 89.56 209 ASN A N 1
ATOM 1648 C CA . ASN A 1 209 ? 11.658 1.219 -27.320 1.00 89.56 209 ASN A CA 1
ATOM 1649 C C . ASN A 1 209 ? 10.624 2.362 -27.466 1.00 89.56 209 ASN A C 1
ATOM 1651 O O . ASN A 1 209 ? 10.872 3.284 -28.250 1.00 89.56 209 ASN A O 1
ATOM 1655 N N . PRO A 1 210 ? 9.491 2.353 -26.734 1.00 90.38 210 PRO A N 1
ATOM 1656 C CA . PRO A 1 210 ? 8.460 3.385 -26.873 1.00 90.38 210 PRO A CA 1
ATOM 1657 C C . PRO A 1 210 ? 8.981 4.820 -26.736 1.00 90.38 210 PRO A C 1
ATOM 1659 O O . PRO A 1 210 ? 8.668 5.669 -27.564 1.00 90.38 210 PRO A O 1
ATOM 1662 N N . THR A 1 211 ? 9.835 5.086 -25.744 1.00 88.56 211 THR A N 1
ATOM 1663 C CA . THR A 1 211 ? 10.409 6.420 -25.509 1.00 88.56 211 THR A CA 1
ATOM 1664 C C . THR A 1 211 ? 11.296 6.870 -26.665 1.00 88.56 211 THR A C 1
ATOM 1666 O O . THR A 1 211 ? 11.258 8.032 -27.069 1.00 88.56 211 THR A O 1
ATOM 1669 N N . ARG A 1 212 ? 12.096 5.961 -27.230 1.00 88.06 212 ARG A N 1
ATOM 1670 C CA . ARG A 1 212 ? 12.933 6.288 -28.385 1.00 88.06 212 ARG A CA 1
ATOM 1671 C C . ARG A 1 212 ? 12.109 6.478 -29.652 1.00 88.06 212 ARG A C 1
ATOM 1673 O O . ARG A 1 212 ? 12.415 7.385 -30.420 1.00 88.06 212 ARG A O 1
ATOM 1680 N N . LEU A 1 213 ? 11.081 5.658 -29.870 1.00 91.12 213 LEU A N 1
ATOM 1681 C CA . LEU A 1 213 ? 10.180 5.824 -31.009 1.00 91.12 213 LEU A CA 1
ATOM 1682 C C . LEU A 1 213 ? 9.470 7.183 -30.941 1.00 91.12 213 LEU A C 1
ATOM 1684 O O . LEU A 1 213 ? 9.407 7.881 -31.947 1.00 91.12 213 LEU A O 1
ATOM 1688 N N . GLU A 1 214 ? 9.027 7.593 -29.749 1.00 92.06 214 GLU A N 1
ATOM 1689 C CA . GLU A 1 214 ? 8.476 8.927 -29.488 1.00 92.06 214 GLU A CA 1
ATOM 1690 C C . GLU A 1 214 ? 9.473 10.034 -29.864 1.00 92.06 214 GLU A C 1
ATOM 1692 O O . GLU A 1 214 ? 9.155 10.919 -30.657 1.00 92.06 214 GLU A O 1
ATOM 1697 N N . ALA A 1 215 ? 10.706 9.959 -29.356 1.00 90.31 215 ALA A N 1
ATOM 1698 C CA . ALA A 1 215 ? 11.734 10.959 -29.635 1.00 90.31 215 ALA A CA 1
ATOM 1699 C C . ALA A 1 215 ? 12.087 11.047 -31.132 1.00 90.31 215 ALA A C 1
ATOM 1701 O O . ALA A 1 215 ? 12.247 12.143 -31.667 1.00 90.31 215 ALA A O 1
ATOM 1702 N N . LEU A 1 216 ? 12.176 9.906 -31.822 1.00 90.62 216 LEU A N 1
ATOM 1703 C CA . LEU A 1 216 ? 12.435 9.861 -33.262 1.00 90.62 216 LEU A CA 1
ATOM 1704 C C . LEU A 1 216 ? 11.243 10.392 -34.066 1.00 90.62 216 LEU A C 1
ATOM 1706 O O . LEU A 1 216 ? 11.461 11.144 -35.012 1.00 90.62 216 LEU A O 1
ATOM 1710 N N . SER A 1 217 ? 10.004 10.10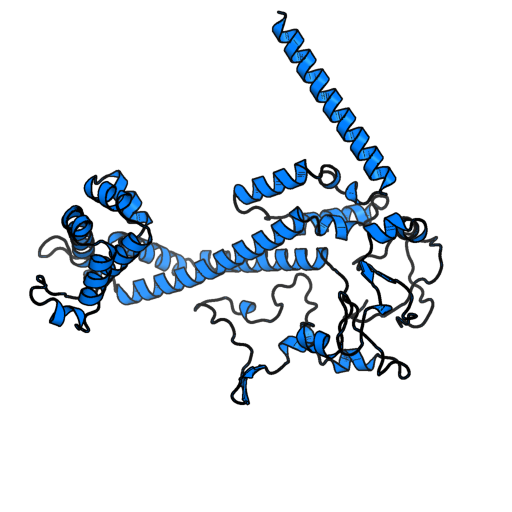3 -33.648 1.00 92.62 217 SER A N 1
ATOM 1711 C CA . SER A 1 217 ? 8.794 10.618 -34.309 1.00 92.62 217 SER A CA 1
ATOM 1712 C C . SER A 1 217 ? 8.725 12.148 -34.341 1.00 92.62 217 SER A C 1
ATOM 1714 O O . SER A 1 217 ? 8.180 12.710 -35.277 1.00 92.62 217 SER A O 1
ATOM 1716 N N . ALA A 1 218 ? 9.357 12.843 -33.391 1.00 92.88 218 ALA A N 1
ATOM 1717 C CA . ALA A 1 218 ? 9.413 14.306 -33.393 1.00 92.88 218 ALA A CA 1
ATOM 1718 C C . ALA A 1 218 ? 10.328 14.904 -34.486 1.00 92.88 218 ALA A C 1
ATOM 1720 O O . ALA A 1 218 ? 10.308 16.113 -34.714 1.00 92.88 218 ALA A O 1
ATOM 1721 N N . THR A 1 219 ? 11.181 14.088 -35.115 1.00 92.50 219 THR A N 1
ATOM 1722 C CA . THR A 1 219 ? 12.221 14.547 -36.058 1.00 92.50 219 THR A CA 1
ATOM 1723 C C . THR A 1 219 ? 12.231 13.810 -37.395 1.00 92.50 219 THR A C 1
ATOM 1725 O O . THR A 1 219 ? 12.753 14.352 -38.369 1.00 92.50 219 THR A O 1
ATOM 1728 N N . ASP A 1 220 ? 11.641 12.615 -37.466 1.00 93.75 220 ASP A N 1
ATOM 1729 C CA . ASP A 1 220 ? 11.544 11.793 -38.671 1.00 93.75 220 ASP A CA 1
ATOM 1730 C C . ASP A 1 220 ? 10.063 11.537 -39.035 1.00 93.75 220 ASP A C 1
ATOM 1732 O O . ASP A 1 220 ? 9.392 10.752 -38.355 1.00 93.75 220 ASP A O 1
ATOM 1736 N N . PRO A 1 221 ? 9.549 12.157 -40.120 1.00 94.38 221 PRO A N 1
ATOM 1737 C CA . PRO A 1 221 ? 8.162 11.993 -40.561 1.00 94.38 221 PRO A CA 1
ATOM 1738 C C . PRO A 1 221 ? 7.773 10.551 -40.916 1.00 94.38 221 PRO A C 1
ATOM 1740 O O . PRO A 1 221 ? 6.598 10.195 -40.840 1.00 94.38 221 PRO A O 1
ATOM 1743 N N . GLU A 1 222 ? 8.726 9.705 -41.324 1.00 94.25 222 GLU A N 1
ATOM 1744 C CA . GLU A 1 222 ? 8.437 8.296 -41.623 1.00 94.25 222 GLU A CA 1
ATOM 1745 C C . GLU A 1 222 ? 8.233 7.496 -40.327 1.00 94.25 222 GLU A C 1
ATOM 1747 O O . GLU A 1 222 ? 7.376 6.611 -40.271 1.00 94.25 222 GLU A O 1
ATOM 1752 N N . VAL A 1 223 ? 8.960 7.844 -39.260 1.00 93.88 223 VAL A N 1
ATOM 1753 C CA . VAL A 1 223 ? 8.783 7.253 -37.924 1.00 93.88 223 VAL A CA 1
ATOM 1754 C C . VAL A 1 223 ? 7.504 7.763 -37.256 1.00 93.88 223 VAL A C 1
ATOM 1756 O O . VAL A 1 223 ? 6.807 6.986 -36.602 1.00 93.88 223 VAL A O 1
ATOM 1759 N N . GLU A 1 224 ? 7.161 9.037 -37.453 1.00 96.00 224 GLU A N 1
ATOM 1760 C CA . GLU A 1 224 ? 5.878 9.609 -37.028 1.00 96.00 224 GLU A CA 1
ATOM 1761 C C . GLU A 1 224 ? 4.702 8.866 -37.666 1.00 96.00 224 GLU A C 1
ATOM 1763 O O . GLU A 1 224 ? 3.849 8.333 -36.955 1.00 96.00 224 GLU A O 1
ATOM 1768 N N . ALA A 1 225 ? 4.722 8.706 -38.993 1.00 95.62 225 ALA A N 1
ATOM 1769 C CA . ALA A 1 225 ? 3.697 7.961 -39.712 1.00 95.62 225 ALA A CA 1
ATOM 1770 C C . ALA A 1 225 ? 3.610 6.492 -39.261 1.00 95.62 225 ALA A C 1
ATOM 1772 O O . ALA A 1 225 ? 2.508 5.958 -39.128 1.00 95.62 225 ALA A O 1
ATOM 1773 N N . LEU A 1 226 ? 4.747 5.831 -39.006 1.00 95.88 226 LEU A N 1
ATOM 1774 C CA . LEU A 1 226 ? 4.774 4.465 -38.471 1.00 95.88 226 LEU A CA 1
ATOM 1775 C C . LEU A 1 226 ? 4.086 4.389 -37.104 1.00 95.88 226 LEU A C 1
ATOM 1777 O O . LEU A 1 226 ? 3.284 3.485 -36.865 1.00 95.88 226 LEU A O 1
ATOM 1781 N N . LYS A 1 227 ? 4.396 5.323 -36.205 1.00 95.00 227 LYS A N 1
ATOM 1782 C CA . LYS A 1 227 ? 3.844 5.365 -34.851 1.00 95.00 227 LYS A CA 1
ATOM 1783 C C . LYS A 1 227 ? 2.335 5.623 -34.859 1.00 95.00 227 LYS A C 1
ATOM 1785 O O . LYS A 1 227 ? 1.616 4.915 -34.160 1.00 95.00 227 LYS A O 1
ATOM 1790 N N . GLU A 1 228 ? 1.857 6.589 -35.642 1.00 95.50 228 GLU A N 1
ATOM 1791 C CA . GLU A 1 228 ? 0.427 6.929 -35.720 1.00 95.50 228 GLU A CA 1
ATOM 1792 C C . GLU A 1 228 ? -0.417 5.818 -36.361 1.00 95.50 228 GLU A C 1
ATOM 1794 O O . GLU A 1 228 ? -1.541 5.555 -35.933 1.00 95.50 228 GLU A O 1
ATOM 1799 N N . ASP A 1 229 ? 0.130 5.121 -37.359 1.00 95.81 229 ASP A N 1
ATOM 1800 C CA . ASP A 1 229 ? -0.585 4.062 -38.075 1.00 95.81 229 ASP A CA 1
ATOM 1801 C C . ASP A 1 229 ? -0.602 2.708 -37.343 1.00 95.81 229 ASP A C 1
ATOM 1803 O O . ASP A 1 229 ? -1.260 1.766 -37.812 1.00 95.81 229 ASP A O 1
ATOM 1807 N N . THR A 1 230 ? 0.130 2.553 -36.235 1.00 95.31 230 THR A N 1
ATOM 1808 C CA . THR A 1 230 ? 0.294 1.272 -35.528 1.00 95.31 230 THR A CA 1
ATOM 1809 C C . THR A 1 230 ? -0.347 1.267 -34.142 1.00 95.31 230 THR A C 1
ATOM 1811 O O . THR A 1 230 ? -0.312 2.245 -33.404 1.00 95.31 230 THR A O 1
ATOM 1814 N N . THR A 1 231 ? -0.945 0.133 -33.766 1.00 95.94 231 THR A N 1
ATOM 1815 C CA . THR A 1 231 ? -1.445 -0.089 -32.397 1.00 95.94 231 THR A CA 1
ATOM 1816 C C . THR A 1 231 ? -0.302 -0.437 -31.442 1.00 95.94 231 THR A C 1
ATOM 1818 O O . THR A 1 231 ? 0.776 -0.840 -31.876 1.00 95.94 231 THR A O 1
ATOM 1821 N N . SER A 1 232 ? -0.537 -0.377 -30.127 1.00 93.62 232 SER A N 1
ATOM 1822 C CA . SER A 1 232 ? 0.464 -0.785 -29.127 1.00 93.62 232 SER A CA 1
ATOM 1823 C C . SER A 1 232 ? 0.927 -2.240 -29.295 1.00 93.62 232 SER A C 1
ATOM 1825 O O . SER A 1 232 ? 2.103 -2.533 -29.106 1.00 93.62 232 SER A O 1
ATOM 1827 N N . GLU A 1 233 ? 0.033 -3.146 -29.705 1.00 94.19 233 GLU A N 1
ATOM 1828 C CA . GLU A 1 233 ? 0.373 -4.545 -30.012 1.00 94.19 233 GLU A CA 1
ATOM 1829 C C . GLU A 1 233 ? 1.274 -4.654 -31.252 1.00 94.19 233 GLU A C 1
ATOM 1831 O O . GLU A 1 233 ? 2.255 -5.396 -31.254 1.00 94.19 233 GLU A O 1
ATOM 1836 N N . GLN A 1 234 ? 0.981 -3.872 -32.296 1.00 95.81 234 GLN A N 1
ATOM 1837 C CA . GLN A 1 234 ? 1.795 -3.812 -33.514 1.00 95.81 234 GLN A CA 1
ATOM 1838 C C . GLN A 1 234 ? 3.184 -3.225 -33.233 1.00 95.81 234 GLN A C 1
ATOM 1840 O O . GLN A 1 234 ? 4.185 -3.764 -33.700 1.00 95.81 234 GLN A O 1
ATOM 1845 N N . GLN A 1 235 ? 3.259 -2.166 -32.425 1.00 94.94 235 GLN A N 1
ATOM 1846 C CA . GLN A 1 235 ? 4.523 -1.575 -31.981 1.00 94.94 235 GLN A CA 1
ATOM 1847 C C . GLN A 1 235 ? 5.345 -2.562 -31.146 1.00 94.94 235 GLN A C 1
ATOM 1849 O O . GLN A 1 235 ? 6.545 -2.689 -31.373 1.00 94.94 235 GLN A O 1
ATOM 1854 N N . ALA A 1 236 ? 4.712 -3.319 -30.243 1.00 94.19 236 ALA A N 1
ATOM 1855 C CA . ALA A 1 236 ? 5.388 -4.365 -29.477 1.00 94.19 236 ALA A CA 1
ATOM 1856 C C . ALA A 1 236 ? 6.016 -5.434 -30.389 1.00 94.19 236 ALA A C 1
ATOM 1858 O O . ALA A 1 236 ? 7.171 -5.811 -30.183 1.00 94.19 236 ALA A O 1
ATOM 1859 N N . ALA A 1 237 ? 5.302 -5.862 -31.435 1.00 94.56 237 ALA A N 1
ATOM 1860 C CA . ALA A 1 237 ? 5.833 -6.803 -32.419 1.00 94.56 237 ALA A CA 1
ATOM 1861 C C . ALA A 1 237 ? 7.009 -6.216 -33.228 1.00 94.56 237 ALA A C 1
ATOM 1863 O O . ALA A 1 237 ? 7.967 -6.932 -33.524 1.00 94.56 237 ALA A O 1
ATOM 1864 N N . ILE A 1 238 ? 6.980 -4.915 -33.547 1.00 94.44 238 ILE A N 1
ATOM 1865 C CA . ILE A 1 238 ? 8.109 -4.212 -34.182 1.00 94.44 238 ILE A CA 1
ATOM 1866 C C . ILE A 1 238 ? 9.328 -4.184 -33.250 1.00 94.44 238 ILE A C 1
ATOM 1868 O O . ILE A 1 238 ? 10.430 -4.505 -33.690 1.00 94.44 238 ILE A O 1
ATOM 1872 N N . TYR A 1 239 ? 9.163 -3.843 -31.967 1.00 94.19 239 TYR A N 1
ATOM 1873 C CA . TYR A 1 239 ? 10.282 -3.817 -31.016 1.00 94.19 239 TYR A CA 1
ATOM 1874 C C . TYR A 1 239 ? 10.905 -5.204 -30.831 1.00 94.19 239 TYR A C 1
ATOM 1876 O O . TYR A 1 239 ? 12.131 -5.327 -30.859 1.00 94.19 239 TYR A O 1
ATOM 1884 N N . GLU A 1 240 ? 10.078 -6.251 -30.720 1.00 92.19 240 GLU A N 1
ATOM 1885 C CA . GLU A 1 240 ? 10.546 -7.639 -30.647 1.00 92.19 240 GLU A CA 1
ATOM 1886 C C . GLU A 1 240 ? 11.339 -8.024 -31.905 1.00 92.19 240 GLU A C 1
ATOM 1888 O O . GLU A 1 240 ? 12.415 -8.619 -31.812 1.00 92.19 240 GLU A O 1
ATOM 1893 N N . HIS A 1 241 ? 10.844 -7.646 -33.087 1.00 91.62 241 HIS A N 1
ATOM 1894 C CA . HIS A 1 241 ? 11.549 -7.862 -34.345 1.00 91.62 241 HIS A CA 1
ATOM 1895 C C . HIS A 1 241 ? 12.910 -7.160 -34.376 1.00 91.62 241 HIS A C 1
ATOM 1897 O O . HIS A 1 241 ? 13.924 -7.810 -34.647 1.00 91.62 241 HIS A O 1
ATOM 1903 N N . LEU A 1 242 ? 12.949 -5.863 -34.061 1.00 91.75 242 LEU A N 1
ATOM 1904 C CA . LEU A 1 242 ? 14.182 -5.078 -34.039 1.00 91.75 242 LEU A CA 1
ATOM 1905 C C . LEU A 1 242 ? 15.187 -5.655 -33.037 1.00 91.75 242 LEU A C 1
ATOM 1907 O O . LEU A 1 242 ? 16.365 -5.773 -33.363 1.00 91.75 242 LEU A O 1
ATOM 1911 N N . GLN A 1 243 ? 14.740 -6.077 -31.852 1.00 89.69 243 GLN A N 1
ATOM 1912 C CA . GLN A 1 243 ? 15.592 -6.743 -30.866 1.00 89.69 243 GLN A CA 1
ATOM 1913 C C . GLN A 1 243 ? 16.157 -8.062 -31.396 1.00 89.69 243 GLN A C 1
ATOM 1915 O O . GLN A 1 243 ? 17.370 -8.266 -31.379 1.00 89.69 243 GLN A O 1
ATOM 1920 N N . ALA A 1 244 ? 15.306 -8.939 -31.927 1.00 88.75 244 ALA A N 1
ATOM 1921 C CA . ALA A 1 244 ? 15.746 -10.231 -32.436 1.00 88.75 244 ALA A CA 1
ATOM 1922 C C . ALA A 1 244 ? 16.720 -10.086 -33.620 1.00 88.75 244 ALA A C 1
ATOM 1924 O O . ALA A 1 244 ? 17.655 -10.876 -33.748 1.00 88.75 244 ALA A O 1
ATOM 1925 N N . ARG A 1 245 ? 16.545 -9.068 -34.474 1.00 85.31 245 ARG A N 1
ATOM 1926 C CA . ARG A 1 245 ? 17.433 -8.760 -35.611 1.00 85.31 245 ARG A CA 1
ATOM 1927 C C . ARG A 1 245 ? 18.787 -8.175 -35.223 1.00 85.31 245 ARG A C 1
ATOM 1929 O O . ARG A 1 245 ? 19.709 -8.260 -36.038 1.00 85.31 245 ARG A O 1
ATOM 1936 N N . ARG A 1 246 ? 18.912 -7.588 -34.026 1.00 84.56 246 ARG A N 1
ATOM 1937 C CA . ARG A 1 246 ? 20.212 -7.199 -33.453 1.00 84.56 246 ARG A CA 1
ATOM 1938 C C . ARG A 1 246 ? 21.015 -8.440 -33.076 1.00 84.56 246 ARG A C 1
ATOM 1940 O O . ARG A 1 246 ? 22.160 -8.560 -33.487 1.00 84.56 246 ARG A O 1
ATOM 1947 N N . GLU A 1 247 ? 20.387 -9.389 -32.383 1.00 78.31 247 GLU A N 1
ATOM 1948 C CA . GLU A 1 247 ? 21.086 -10.575 -31.861 1.00 78.31 247 GLU A CA 1
ATOM 1949 C C . GLU A 1 247 ? 21.284 -11.694 -32.887 1.00 78.31 247 GLU A C 1
ATOM 1951 O O . GLU A 1 247 ? 22.181 -12.526 -32.746 1.00 78.31 247 GLU A O 1
ATOM 1956 N N . SER A 1 248 ? 20.437 -11.760 -33.916 1.00 74.31 248 SER A N 1
ATOM 1957 C CA . SER A 1 248 ? 20.477 -12.836 -34.904 1.00 74.31 248 SER A CA 1
ATOM 1958 C C . SER A 1 248 ? 20.778 -12.329 -36.311 1.00 74.31 248 SER A C 1
ATOM 1960 O O . SER A 1 248 ? 20.126 -11.433 -36.851 1.00 74.31 248 SER A O 1
ATOM 1962 N N . GLY A 1 249 ? 21.740 -12.985 -36.964 1.00 65.31 249 GLY A N 1
ATOM 1963 C CA . GLY A 1 249 ? 21.825 -12.958 -38.418 1.00 65.31 249 GLY A CA 1
ATOM 1964 C C . GLY A 1 249 ? 20.584 -13.642 -38.995 1.00 65.31 249 GLY A C 1
ATOM 1965 O O . GLY A 1 249 ? 20.281 -14.780 -38.641 1.00 65.31 249 GLY A O 1
ATOM 1966 N N . GLY A 1 250 ? 19.851 -12.957 -39.870 1.00 58.59 250 GLY A N 1
ATOM 1967 C CA . GLY A 1 250 ? 18.686 -13.510 -40.568 1.00 58.59 250 GLY A CA 1
ATOM 1968 C C . GLY A 1 250 ? 18.780 -13.262 -42.073 1.00 58.59 250 GLY A C 1
ATOM 1969 O O . GLY A 1 250 ? 19.446 -12.302 -42.479 1.00 58.59 250 GLY A O 1
ATOM 1970 N N . PRO A 1 251 ? 18.143 -14.109 -42.896 1.00 56.25 251 PRO A N 1
ATOM 1971 C CA . PRO A 1 251 ? 18.249 -14.042 -44.346 1.00 56.25 251 PRO A CA 1
ATOM 1972 C C . PRO A 1 251 ? 17.731 -12.697 -44.867 1.00 56.25 251 PRO A C 1
ATOM 1974 O O . PRO A 1 251 ? 16.748 -12.154 -44.374 1.00 56.25 251 PRO A O 1
ATOM 1977 N N . SER A 1 252 ? 18.392 -12.158 -45.891 1.00 56.19 252 SER A N 1
ATOM 1978 C CA . SER A 1 252 ? 17.978 -10.906 -46.540 1.00 56.19 252 SER A CA 1
ATOM 1979 C C . SER A 1 252 ? 16.745 -11.065 -47.443 1.00 56.19 252 SER A C 1
ATOM 1981 O O . SER A 1 252 ? 16.255 -10.069 -47.966 1.00 56.19 252 SER A O 1
ATOM 1983 N N . ARG A 1 253 ? 16.270 -12.300 -47.669 1.00 60.28 253 ARG A N 1
ATOM 1984 C CA . ARG A 1 253 ? 15.093 -12.637 -48.486 1.00 60.28 253 ARG A CA 1
ATOM 1985 C C . ARG A 1 253 ? 14.367 -13.868 -47.947 1.00 60.28 253 ARG A C 1
ATOM 1987 O O . ARG A 1 253 ? 15.009 -14.859 -47.602 1.00 60.28 253 ARG A O 1
ATOM 1994 N N . TYR A 1 254 ? 13.037 -13.805 -47.944 1.00 67.00 254 TYR A N 1
ATOM 1995 C CA . TYR A 1 254 ? 12.129 -14.849 -47.457 1.00 67.00 254 TYR A CA 1
ATOM 1996 C C . TYR A 1 254 ? 11.327 -15.470 -48.610 1.00 67.00 254 TYR A C 1
ATOM 1998 O O . TYR A 1 254 ? 10.100 -15.481 -48.593 1.00 67.00 254 TYR A O 1
ATOM 2006 N N . ASP A 1 255 ? 12.027 -15.967 -49.631 1.00 63.00 255 ASP A N 1
ATOM 2007 C CA . ASP A 1 255 ? 11.394 -16.410 -50.883 1.00 63.00 255 ASP A CA 1
ATOM 2008 C C . ASP A 1 255 ? 10.570 -17.717 -50.725 1.00 63.00 255 ASP A C 1
ATOM 2010 O O . ASP A 1 255 ? 9.633 -17.945 -51.486 1.00 63.00 255 ASP A O 1
ATOM 2014 N N . ASP A 1 256 ? 10.858 -18.550 -49.710 1.00 77.69 256 ASP A N 1
ATOM 2015 C CA . ASP A 1 256 ? 10.062 -19.737 -49.332 1.00 77.69 256 ASP A CA 1
ATOM 2016 C C . ASP A 1 256 ? 9.439 -19.563 -47.934 1.00 77.69 256 ASP A C 1
ATOM 2018 O O . ASP A 1 256 ? 10.015 -19.917 -46.900 1.00 77.69 256 ASP A O 1
ATOM 2022 N N . VAL A 1 257 ? 8.244 -18.971 -47.903 1.00 76.62 257 VAL A N 1
ATOM 2023 C CA . VAL A 1 257 ? 7.529 -18.598 -46.671 1.00 76.62 257 VAL A CA 1
ATOM 2024 C C . VAL A 1 257 ? 7.266 -19.799 -45.754 1.00 76.62 257 VAL A C 1
ATOM 2026 O O . VAL A 1 257 ? 7.385 -19.674 -44.534 1.00 76.62 257 VAL A O 1
ATOM 2029 N N . ALA A 1 258 ? 6.921 -20.964 -46.312 1.00 80.44 258 ALA A N 1
ATOM 2030 C CA . ALA A 1 258 ? 6.577 -22.148 -45.522 1.00 80.44 258 ALA A CA 1
ATOM 2031 C C . ALA A 1 258 ? 7.811 -22.751 -44.837 1.00 80.44 258 ALA A C 1
ATOM 2033 O O . ALA A 1 258 ? 7.736 -23.179 -43.681 1.00 80.44 258 ALA A O 1
ATOM 2034 N N . PHE A 1 259 ? 8.954 -22.740 -45.524 1.00 80.94 259 PHE A N 1
ATOM 2035 C CA . PHE A 1 259 ? 10.232 -23.126 -44.940 1.00 80.94 259 PHE A CA 1
ATOM 2036 C C . PHE A 1 259 ? 10.634 -22.181 -43.797 1.00 80.94 259 PHE A C 1
ATOM 2038 O O . PHE A 1 259 ? 10.937 -22.632 -42.690 1.00 80.94 259 PHE A O 1
ATOM 2045 N N . TRP A 1 260 ? 10.582 -20.864 -44.024 1.00 81.94 260 TRP A N 1
ATOM 2046 C CA . TRP A 1 260 ? 11.072 -19.887 -43.048 1.00 81.94 260 TRP A CA 1
ATOM 2047 C C . TRP A 1 260 ? 10.179 -19.737 -41.815 1.00 81.94 260 TRP A C 1
ATOM 2049 O O . TRP A 1 260 ? 10.707 -19.520 -40.725 1.00 81.94 260 TRP A O 1
ATOM 2059 N N . ARG A 1 261 ? 8.861 -19.940 -41.931 1.00 84.00 261 ARG A N 1
ATOM 2060 C CA . ARG A 1 261 ? 7.958 -19.968 -40.763 1.00 84.00 261 ARG A CA 1
ATOM 2061 C C . ARG A 1 261 ? 8.291 -21.078 -39.766 1.00 84.00 261 ARG A C 1
ATOM 2063 O O . ARG A 1 261 ? 7.984 -20.939 -38.589 1.00 84.00 261 ARG A O 1
ATOM 2070 N N . ASN A 1 262 ? 8.949 -22.147 -40.209 1.00 84.44 262 ASN A N 1
ATOM 2071 C CA . ASN A 1 262 ? 9.404 -23.237 -39.344 1.00 84.44 262 ASN A CA 1
ATOM 2072 C C . ASN A 1 262 ? 10.876 -23.088 -38.918 1.00 84.44 262 ASN A C 1
ATOM 2074 O O . ASN A 1 262 ? 11.446 -24.005 -38.328 1.00 84.44 262 ASN A O 1
ATOM 2078 N N . SER A 1 263 ? 11.518 -21.954 -39.219 1.00 83.75 263 SER A N 1
ATOM 2079 C CA . SER A 1 263 ? 12.920 -21.729 -38.874 1.00 83.75 263 SER A CA 1
ATOM 2080 C C . SER A 1 263 ? 13.108 -21.627 -37.355 1.00 83.75 263 SER A C 1
ATOM 2082 O O . SER A 1 263 ? 12.373 -20.881 -36.710 1.00 83.75 263 SER A O 1
ATOM 2084 N N . PRO A 1 264 ? 14.124 -22.276 -36.762 1.00 83.81 264 PRO A N 1
ATOM 2085 C CA . PRO A 1 264 ? 14.444 -22.093 -35.347 1.00 83.81 264 PRO A CA 1
ATOM 2086 C C . PRO A 1 264 ? 15.107 -20.734 -35.053 1.00 83.81 264 PRO A C 1
ATOM 2088 O O . PRO A 1 264 ? 15.404 -20.441 -33.900 1.00 83.81 264 PRO A O 1
ATOM 2091 N N . ASN A 1 265 ? 15.385 -19.911 -36.074 1.00 85.31 265 ASN A N 1
ATOM 2092 C CA . ASN A 1 265 ? 16.050 -18.621 -35.912 1.00 85.31 265 ASN A CA 1
ATOM 2093 C C . ASN A 1 265 ? 15.094 -17.577 -35.285 1.00 85.31 265 ASN A C 1
ATOM 2095 O O . ASN A 1 265 ? 14.074 -17.249 -35.904 1.00 85.31 265 ASN A O 1
ATOM 2099 N N . PRO A 1 266 ? 15.426 -17.000 -34.111 1.00 85.94 266 PRO A N 1
ATOM 2100 C CA . PRO A 1 266 ? 14.560 -16.039 -33.425 1.00 85.94 266 PRO A CA 1
ATOM 2101 C C . PRO A 1 266 ? 14.230 -14.788 -34.245 1.00 85.94 266 PRO A C 1
ATOM 2103 O O . PRO A 1 266 ? 13.094 -14.321 -34.203 1.00 85.94 266 PRO A O 1
ATOM 2106 N N . GLY A 1 267 ? 15.176 -14.266 -35.033 1.00 85.69 267 GLY A N 1
ATOM 2107 C CA . GLY A 1 267 ? 14.954 -13.100 -35.891 1.00 85.69 267 GLY A CA 1
ATOM 2108 C C . GLY A 1 267 ? 13.970 -13.371 -37.020 1.00 85.69 267 GLY A C 1
ATOM 2109 O O . GLY A 1 267 ? 13.153 -12.509 -37.340 1.00 85.69 267 GLY A O 1
ATOM 2110 N N . VAL A 1 268 ? 13.997 -14.583 -37.581 1.00 86.94 268 VAL A N 1
ATOM 2111 C CA . VAL A 1 268 ? 13.025 -15.015 -38.597 1.00 86.94 268 VAL A CA 1
ATOM 2112 C C . VAL A 1 268 ? 11.628 -15.125 -37.987 1.00 86.94 268 VAL A C 1
ATOM 2114 O O . VAL A 1 268 ? 10.664 -14.611 -38.550 1.00 86.94 268 VAL A O 1
ATOM 2117 N N . GLN A 1 269 ? 11.519 -15.733 -36.804 1.00 88.88 269 GLN A N 1
ATOM 2118 C CA . GLN A 1 269 ? 10.244 -15.861 -36.093 1.00 88.88 269 GLN A CA 1
ATOM 2119 C C . GLN A 1 269 ? 9.661 -14.503 -35.689 1.00 88.88 269 GLN A C 1
ATOM 2121 O O . GLN A 1 269 ? 8.463 -14.266 -35.841 1.00 88.88 269 GLN A O 1
ATOM 2126 N N . ALA A 1 270 ? 10.495 -13.592 -35.187 1.00 90.44 270 ALA A N 1
ATOM 2127 C CA . ALA A 1 270 ? 10.064 -12.245 -34.829 1.00 90.44 270 ALA A CA 1
ATOM 2128 C C . ALA A 1 270 ? 9.647 -11.427 -36.065 1.00 90.44 270 ALA A C 1
ATOM 2130 O O . ALA A 1 270 ? 8.665 -10.692 -36.000 1.00 90.44 270 ALA A O 1
ATOM 2131 N N . TRP A 1 271 ? 10.317 -11.606 -37.214 1.00 90.81 271 TRP A N 1
ATOM 2132 C CA . TRP A 1 271 ? 9.892 -10.984 -38.475 1.00 90.81 271 TRP A CA 1
ATOM 2133 C C . TRP A 1 271 ? 8.492 -11.439 -38.896 1.00 90.81 271 TRP A C 1
ATOM 2135 O O . TRP A 1 271 ? 7.655 -10.591 -39.184 1.00 90.81 271 TRP A O 1
ATOM 2145 N N . PHE A 1 272 ? 8.197 -12.746 -38.876 1.00 90.62 272 PHE A N 1
ATOM 2146 C CA . PHE A 1 272 ? 6.855 -13.230 -39.231 1.00 90.62 272 PHE A CA 1
ATOM 2147 C C . PHE A 1 272 ? 5.781 -12.741 -38.266 1.00 90.62 272 PHE A C 1
ATOM 2149 O O . PHE A 1 272 ? 4.712 -12.347 -38.718 1.00 90.62 272 PHE A O 1
ATOM 2156 N N . ARG A 1 273 ? 6.063 -12.710 -36.958 1.00 92.12 273 ARG A N 1
ATOM 2157 C CA . ARG A 1 273 ? 5.126 -12.159 -35.966 1.00 92.12 273 ARG A CA 1
ATOM 2158 C C . ARG A 1 273 ? 4.817 -10.688 -36.229 1.00 92.12 273 ARG A C 1
ATOM 2160 O O . ARG A 1 273 ? 3.652 -10.303 -36.212 1.00 92.12 273 ARG A O 1
ATOM 2167 N N . MET A 1 274 ? 5.836 -9.885 -36.531 1.00 94.62 274 MET A N 1
ATOM 2168 C CA . MET A 1 274 ? 5.656 -8.487 -36.921 1.00 94.62 274 MET A CA 1
ATOM 2169 C C . MET A 1 274 ? 4.885 -8.357 -38.242 1.00 94.62 274 MET A C 1
ATOM 2171 O O . MET A 1 274 ? 3.937 -7.579 -38.315 1.00 94.62 274 MET A O 1
ATOM 2175 N N . TYR A 1 275 ? 5.256 -9.118 -39.275 1.00 92.62 275 TYR A N 1
ATOM 2176 C CA . TYR A 1 275 ? 4.589 -9.087 -40.578 1.00 92.62 275 TYR A CA 1
ATOM 2177 C C . TYR A 1 275 ? 3.105 -9.462 -40.461 1.00 92.62 275 TYR A C 1
ATOM 2179 O O . TYR A 1 275 ? 2.253 -8.759 -40.999 1.00 92.62 275 TYR A O 1
ATOM 2187 N N . ASP A 1 276 ? 2.786 -10.512 -39.702 1.00 93.94 276 ASP A N 1
ATOM 2188 C CA . ASP A 1 276 ? 1.411 -10.949 -39.449 1.00 93.94 276 ASP A CA 1
ATOM 2189 C C . ASP A 1 276 ? 0.622 -9.907 -38.637 1.00 93.94 276 ASP A C 1
ATOM 2191 O O . ASP A 1 276 ? -0.547 -9.659 -38.934 1.00 93.94 276 ASP A O 1
ATOM 2195 N N . ALA A 1 277 ? 1.252 -9.257 -37.650 1.00 95.81 277 ALA A N 1
ATOM 2196 C CA . ALA A 1 277 ? 0.619 -8.206 -36.853 1.00 95.81 277 ALA A CA 1
ATOM 2197 C C . ALA A 1 277 ? 0.319 -6.938 -37.671 1.00 95.81 277 ALA A C 1
ATOM 2199 O O . ALA A 1 277 ? -0.715 -6.298 -37.464 1.00 95.81 277 ALA A O 1
ATOM 2200 N N . LEU A 1 278 ? 1.209 -6.554 -38.590 1.00 94.38 278 LEU A N 1
ATOM 2201 C CA . LEU A 1 278 ? 1.049 -5.364 -39.433 1.00 94.38 278 LEU A CA 1
ATOM 2202 C C . LEU A 1 278 ? 0.129 -5.616 -40.636 1.00 94.38 278 LEU A C 1
ATOM 2204 O O . LEU A 1 278 ? -0.651 -4.737 -41.012 1.00 94.38 278 LEU A O 1
ATOM 2208 N N . GLY A 1 279 ? 0.207 -6.806 -41.229 1.00 94.12 279 GLY A N 1
ATOM 2209 C CA . GLY A 1 279 ? -0.398 -7.121 -42.516 1.00 94.12 279 GLY A CA 1
ATOM 2210 C C . GLY A 1 279 ? 0.326 -6.457 -43.694 1.00 94.12 279 GLY A C 1
ATOM 2211 O O . GLY A 1 279 ? 1.085 -5.499 -43.539 1.00 94.12 279 GLY A O 1
ATOM 2212 N N . ASP A 1 280 ? 0.057 -6.956 -44.903 1.00 90.56 280 ASP A N 1
ATOM 2213 C CA . ASP A 1 280 ? 0.814 -6.608 -46.115 1.00 90.56 280 ASP A CA 1
ATOM 2214 C C . ASP A 1 280 ? 0.802 -5.100 -46.429 1.00 90.56 280 ASP A C 1
ATOM 2216 O O . ASP A 1 280 ? 1.838 -4.505 -46.710 1.00 90.56 280 ASP A O 1
ATOM 2220 N N . VAL A 1 281 ? -0.356 -4.445 -46.289 1.00 93.88 281 VAL A N 1
ATOM 2221 C CA . VAL A 1 281 ? -0.514 -3.014 -46.602 1.00 93.88 281 VAL A CA 1
ATOM 2222 C C . VAL A 1 281 ? 0.302 -2.124 -45.658 1.00 93.88 281 VAL A C 1
ATOM 2224 O O . VAL A 1 281 ? 1.021 -1.238 -46.121 1.00 93.88 281 VAL A O 1
ATOM 2227 N N . LYS A 1 282 ? 0.212 -2.340 -44.336 1.00 94.06 282 LYS A N 1
ATOM 2228 C CA . LYS A 1 282 ? 0.964 -1.522 -43.367 1.00 94.06 282 LYS A CA 1
ATOM 2229 C C . LYS A 1 282 ? 2.455 -1.830 -43.425 1.00 94.06 282 LYS A C 1
ATOM 2231 O O . LYS A 1 282 ? 3.257 -0.907 -43.324 1.00 94.06 282 LYS A O 1
ATOM 2236 N N . TRP A 1 283 ? 2.820 -3.098 -43.626 1.00 92.75 283 TRP A N 1
ATOM 2237 C CA . TRP A 1 283 ? 4.211 -3.487 -43.832 1.00 92.75 283 TRP A CA 1
ATOM 2238 C C . TRP A 1 283 ? 4.811 -2.761 -45.036 1.00 92.75 283 TRP A C 1
ATOM 2240 O O . TRP A 1 283 ? 5.823 -2.089 -44.888 1.00 92.75 283 TRP A O 1
ATOM 2250 N N . GLN A 1 284 ? 4.168 -2.815 -46.205 1.00 92.38 284 GLN A N 1
ATOM 2251 C CA . GLN A 1 284 ? 4.672 -2.138 -47.405 1.00 92.38 284 GLN A CA 1
ATOM 2252 C C . GLN A 1 284 ? 4.817 -0.624 -47.210 1.00 92.38 284 GLN A C 1
ATOM 2254 O O . GLN A 1 284 ? 5.778 -0.038 -47.706 1.00 92.38 284 GLN A O 1
ATOM 2259 N N . LYS A 1 285 ? 3.895 0.005 -46.468 1.00 95.25 285 LYS A N 1
ATOM 2260 C CA . LYS A 1 285 ? 3.958 1.439 -46.154 1.00 95.25 285 LYS A CA 1
ATOM 2261 C C . LYS A 1 285 ? 5.160 1.790 -45.269 1.00 95.25 285 LYS A C 1
ATOM 2263 O O . LYS A 1 285 ? 5.808 2.801 -45.521 1.00 95.25 285 LYS A O 1
ATOM 2268 N N . HIS A 1 286 ? 5.464 0.961 -44.268 1.00 96.38 286 HIS A N 1
ATOM 2269 C CA . HIS A 1 286 ? 6.407 1.302 -43.194 1.00 96.38 286 HIS A CA 1
ATOM 2270 C C . HIS A 1 286 ? 7.718 0.509 -43.189 1.00 96.38 286 HIS A C 1
ATOM 2272 O O . HIS A 1 286 ? 8.581 0.766 -42.351 1.00 96.38 286 HIS A O 1
ATOM 2278 N N . ALA A 1 287 ? 7.914 -0.418 -44.130 1.00 92.19 287 ALA A N 1
ATOM 2279 C CA . ALA A 1 287 ? 9.113 -1.256 -44.214 1.00 92.19 287 ALA A CA 1
ATOM 2280 C C . ALA A 1 287 ? 10.403 -0.426 -44.235 1.00 92.19 287 ALA A C 1
ATOM 2282 O O . ALA A 1 287 ? 11.364 -0.766 -43.557 1.00 92.19 287 ALA A O 1
ATOM 2283 N N . LYS A 1 288 ? 10.407 0.707 -44.949 1.00 93.31 288 LYS A N 1
ATOM 2284 C CA . LYS A 1 288 ? 11.568 1.602 -45.018 1.00 93.31 288 LYS A CA 1
ATOM 2285 C C . LYS A 1 288 ? 11.929 2.203 -43.652 1.00 93.31 288 LYS A C 1
ATOM 2287 O O . LYS A 1 288 ? 13.105 2.210 -43.297 1.00 93.31 288 LYS A O 1
ATOM 2292 N N . ALA A 1 289 ? 10.937 2.664 -42.889 1.00 94.50 289 ALA A N 1
ATOM 2293 C CA . ALA A 1 289 ? 11.149 3.204 -41.547 1.00 94.50 289 ALA A CA 1
ATOM 2294 C C . ALA A 1 289 ? 11.681 2.120 -40.595 1.00 94.50 289 ALA A C 1
ATOM 2296 O O . ALA A 1 289 ? 12.642 2.350 -39.863 1.00 94.50 289 ALA A O 1
ATOM 2297 N N . ILE A 1 290 ? 11.111 0.911 -40.652 1.00 93.75 290 ILE A N 1
ATOM 2298 C CA . ILE A 1 290 ? 11.553 -0.237 -39.843 1.00 93.75 290 ILE A CA 1
ATOM 2299 C C . ILE A 1 290 ? 12.990 -0.645 -40.211 1.00 93.75 290 ILE A C 1
ATOM 2301 O O . ILE A 1 290 ? 13.819 -0.830 -39.322 1.00 93.75 290 ILE A O 1
ATOM 2305 N N . ASP A 1 291 ? 13.320 -0.705 -41.504 1.00 90.75 291 ASP A N 1
ATOM 2306 C CA . ASP A 1 291 ? 14.675 -0.989 -41.991 1.00 90.75 291 ASP A CA 1
ATOM 2307 C C . ASP A 1 291 ? 15.680 0.082 -41.546 1.00 90.75 291 ASP A C 1
ATOM 2309 O O . ASP A 1 291 ? 16.824 -0.233 -41.215 1.00 90.75 291 ASP A O 1
ATOM 2313 N N . GLN A 1 292 ? 15.279 1.356 -41.540 1.00 92.19 292 GLN A N 1
ATOM 2314 C CA . GLN A 1 292 ? 16.119 2.453 -41.065 1.00 92.19 292 GLN A CA 1
ATOM 2315 C C . GLN A 1 292 ? 16.395 2.332 -39.564 1.00 92.19 292 GLN A C 1
ATOM 2317 O O . GLN A 1 292 ? 17.545 2.487 -39.154 1.00 92.19 292 GLN A O 1
ATOM 2322 N N . LEU A 1 293 ? 15.383 2.000 -38.758 1.00 93.31 293 LEU A N 1
ATOM 2323 C CA . LEU A 1 293 ? 15.548 1.730 -37.328 1.00 93.31 293 LEU A CA 1
ATOM 2324 C C . LEU A 1 293 ? 16.487 0.537 -37.087 1.00 93.31 293 LEU A C 1
ATOM 2326 O O . LEU A 1 293 ? 17.388 0.631 -36.256 1.00 93.31 293 LEU A O 1
ATOM 2330 N N . GLU A 1 294 ? 16.338 -0.554 -37.852 1.00 90.94 294 GLU A N 1
ATOM 2331 C CA . GLU A 1 294 ? 17.241 -1.712 -37.773 1.00 90.94 294 GLU A CA 1
ATOM 2332 C C . GLU A 1 294 ? 18.691 -1.310 -38.083 1.00 90.94 294 GLU A C 1
ATOM 2334 O O . GLU A 1 294 ? 19.610 -1.687 -37.351 1.00 90.94 294 GLU A O 1
ATOM 2339 N N . ARG A 1 295 ? 18.907 -0.534 -39.154 1.00 89.38 295 ARG A N 1
ATOM 2340 C CA . ARG A 1 295 ? 20.242 -0.060 -39.548 1.00 89.38 295 ARG A CA 1
ATOM 2341 C C . ARG A 1 295 ? 20.861 0.829 -38.485 1.00 89.38 295 ARG A C 1
ATOM 2343 O O . ARG A 1 295 ? 21.957 0.526 -38.042 1.00 89.38 295 ARG A O 1
ATOM 2350 N N . GLN A 1 296 ? 20.141 1.839 -38.002 1.00 90.31 296 GLN A N 1
ATOM 2351 C CA . GLN A 1 296 ? 20.639 2.734 -36.954 1.00 90.31 296 GLN A CA 1
ATOM 2352 C C . GLN A 1 296 ? 21.054 1.967 -35.691 1.00 90.31 296 GLN A C 1
ATOM 2354 O O . GLN A 1 296 ? 22.098 2.257 -35.106 1.00 90.31 296 GLN A O 1
ATOM 2359 N N . SER A 1 297 ? 20.273 0.960 -35.287 1.00 90.38 297 SER A N 1
ATOM 2360 C CA . SER A 1 297 ? 20.651 0.068 -34.189 1.00 90.38 297 SER A CA 1
ATOM 2361 C C . SER A 1 297 ? 21.949 -0.693 -34.481 1.00 90.38 297 SER A C 1
ATOM 2363 O O . SER A 1 297 ? 22.814 -0.772 -33.613 1.00 90.38 297 SER A O 1
ATOM 2365 N N . LYS A 1 298 ? 22.108 -1.248 -35.688 1.00 88.94 298 LYS A N 1
ATOM 2366 C CA . LYS A 1 298 ? 23.311 -1.999 -36.085 1.00 88.94 298 LYS A CA 1
ATOM 2367 C C . LYS A 1 298 ? 24.545 -1.117 -36.219 1.00 88.94 298 LYS A C 1
ATOM 2369 O O . LYS A 1 298 ? 25.608 -1.509 -35.754 1.00 88.94 298 LYS A O 1
ATOM 2374 N N . ASP A 1 299 ? 24.398 0.071 -36.785 1.00 90.81 299 ASP A N 1
ATOM 2375 C CA . ASP A 1 299 ? 25.484 1.035 -36.948 1.00 90.81 299 ASP A CA 1
ATOM 2376 C C . ASP A 1 299 ? 25.992 1.512 -35.578 1.00 90.81 299 ASP A C 1
ATOM 2378 O O . ASP A 1 299 ? 27.195 1.676 -35.380 1.00 90.81 299 ASP A O 1
ATOM 2382 N N . ALA A 1 300 ? 25.098 1.661 -34.592 1.00 91.38 300 ALA A N 1
ATOM 2383 C CA . ALA A 1 300 ? 25.487 1.939 -33.210 1.00 91.38 300 ALA A CA 1
ATOM 2384 C C . ALA A 1 300 ? 26.250 0.762 -32.568 1.00 91.38 300 ALA A C 1
ATOM 2386 O O . ALA A 1 300 ? 27.247 0.973 -31.875 1.00 91.38 300 ALA A O 1
ATOM 2387 N N . LEU A 1 301 ? 25.807 -0.476 -32.805 1.00 91.31 301 LEU A N 1
ATOM 2388 C CA . LEU A 1 301 ? 26.423 -1.674 -32.225 1.00 91.31 301 LEU A CA 1
ATOM 2389 C C . LEU A 1 301 ? 27.783 -2.017 -32.840 1.00 91.31 301 LEU A C 1
ATOM 2391 O O . LEU A 1 301 ? 28.717 -2.313 -32.098 1.00 91.31 301 LEU A O 1
ATOM 2395 N N . TYR A 1 302 ? 27.905 -1.942 -34.167 1.00 90.38 302 TYR A N 1
ATOM 2396 C CA . TYR A 1 302 ? 29.046 -2.470 -34.927 1.00 90.38 302 TYR A CA 1
ATOM 2397 C C . TYR A 1 302 ? 29.893 -1.399 -35.628 1.00 90.38 302 TYR A C 1
ATOM 2399 O O . TYR A 1 302 ? 30.957 -1.716 -36.153 1.00 90.38 302 TYR A O 1
ATOM 2407 N N . GLY A 1 303 ? 29.442 -0.143 -35.633 1.00 88.81 303 GLY A N 1
ATOM 2408 C CA . GLY A 1 303 ? 30.068 0.960 -36.359 1.00 88.81 303 GLY A CA 1
ATOM 2409 C C . GLY A 1 303 ? 29.461 1.176 -37.751 1.00 88.81 303 GLY A C 1
ATOM 2410 O O . GLY A 1 303 ? 29.286 0.240 -38.525 1.00 88.81 303 GLY A O 1
ATOM 2411 N N . ASP A 1 304 ? 29.187 2.440 -38.086 1.00 87.06 304 ASP A N 1
ATOM 2412 C CA . ASP A 1 304 ? 28.621 2.886 -39.377 1.00 87.06 304 ASP A CA 1
ATOM 2413 C C . ASP A 1 304 ? 29.595 2.692 -40.560 1.00 87.06 304 ASP A C 1
ATOM 2415 O O . ASP A 1 304 ? 29.207 2.480 -41.709 1.00 87.06 304 ASP A O 1
ATOM 2419 N N . LYS A 1 305 ? 30.908 2.757 -40.298 1.00 86.69 305 LYS A N 1
ATOM 2420 C CA . LYS A 1 305 ? 31.949 2.715 -41.337 1.00 86.69 305 LYS A CA 1
ATOM 2421 C C . LYS A 1 305 ? 32.988 1.645 -41.062 1.00 86.69 305 LYS A C 1
ATOM 2423 O O . LYS A 1 305 ? 33.334 1.361 -39.920 1.00 86.69 305 LYS A O 1
ATOM 2428 N N . ILE A 1 306 ? 33.575 1.125 -42.140 1.00 77.38 306 ILE A N 1
ATOM 2429 C CA . ILE A 1 306 ? 34.693 0.179 -42.070 1.00 77.38 306 ILE A CA 1
ATOM 2430 C C . ILE A 1 306 ? 35.826 0.787 -41.228 1.00 77.38 306 ILE A C 1
ATOM 2432 O O . ILE A 1 306 ? 36.355 1.848 -41.558 1.00 77.38 306 ILE A O 1
ATOM 2436 N N . GLY A 1 307 ? 36.201 0.094 -40.150 1.00 77.44 307 GLY A N 1
ATOM 2437 C CA . GLY A 1 307 ? 37.261 0.509 -39.227 1.00 77.44 307 GLY A CA 1
ATOM 2438 C C . GLY A 1 307 ? 36.811 1.446 -38.100 1.00 77.44 307 GLY A C 1
ATOM 2439 O O . GLY A 1 307 ? 37.625 1.768 -37.235 1.00 77.44 307 GLY A O 1
ATOM 2440 N N . GLN A 1 308 ? 35.544 1.870 -38.075 1.00 89.06 308 GLN A N 1
ATOM 2441 C CA . GLN A 1 308 ? 34.958 2.547 -36.922 1.00 89.06 308 GLN A CA 1
AT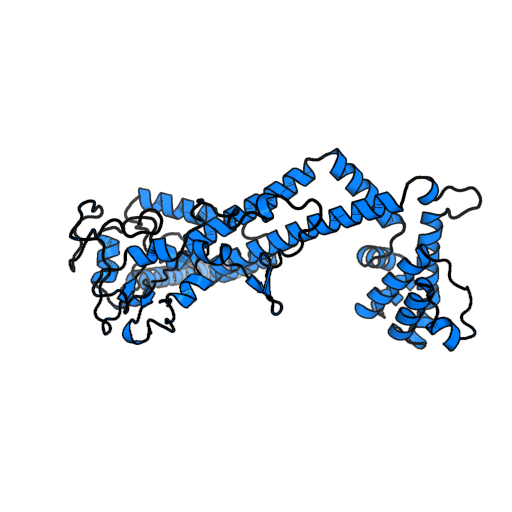OM 2442 C C . GLN A 1 308 ? 34.557 1.508 -35.873 1.00 89.06 308 GLN A C 1
ATOM 2444 O O . GLN A 1 308 ? 33.974 0.486 -36.211 1.00 89.06 308 GLN A O 1
ATOM 2449 N N . ARG A 1 309 ? 34.873 1.780 -34.603 1.00 88.25 309 ARG A N 1
ATOM 2450 C CA . ARG A 1 309 ? 34.465 0.923 -33.484 1.00 88.25 309 ARG A CA 1
ATOM 2451 C C . ARG A 1 309 ? 33.001 1.170 -33.133 1.00 88.25 309 ARG A C 1
ATOM 2453 O O . ARG A 1 309 ? 32.611 2.331 -32.984 1.00 88.25 309 ARG A O 1
ATOM 2460 N N . GLY A 1 310 ? 32.236 0.099 -32.983 1.00 91.38 310 GLY A N 1
ATOM 2461 C CA . GLY A 1 310 ? 30.881 0.125 -32.437 1.00 91.38 310 GLY A CA 1
ATOM 2462 C C . GLY A 1 310 ? 30.858 -0.035 -30.915 1.00 91.38 310 GLY A C 1
ATOM 2463 O O . GLY A 1 310 ? 31.901 -0.150 -30.267 1.00 91.38 310 GLY A O 1
ATOM 2464 N N . ILE A 1 311 ? 29.661 -0.047 -30.326 1.00 92.88 311 ILE A N 1
ATOM 2465 C CA . ILE A 1 311 ? 29.470 -0.298 -28.888 1.00 92.88 311 ILE A CA 1
ATOM 2466 C C . ILE A 1 311 ? 30.027 -1.669 -28.476 1.00 92.88 311 ILE A C 1
ATOM 2468 O O . ILE A 1 311 ? 30.682 -1.754 -27.435 1.00 92.88 311 ILE A O 1
ATOM 2472 N N . ASP A 1 312 ? 29.850 -2.704 -29.304 1.00 91.50 312 ASP A N 1
ATOM 2473 C CA . ASP A 1 312 ? 30.317 -4.068 -29.004 1.00 91.50 312 ASP A CA 1
ATOM 2474 C C . ASP A 1 312 ? 31.853 -4.165 -28.945 1.00 91.50 312 ASP A C 1
ATOM 2476 O O . ASP A 1 312 ? 32.401 -5.031 -28.267 1.00 91.50 312 ASP A O 1
ATOM 2480 N N . ASP A 1 313 ? 32.569 -3.233 -29.583 1.00 91.44 313 ASP A N 1
ATOM 2481 C CA . ASP A 1 313 ? 34.030 -3.150 -29.489 1.00 91.44 313 ASP A CA 1
ATOM 2482 C C . ASP A 1 313 ? 34.507 -2.465 -28.202 1.00 91.44 313 ASP A C 1
ATOM 2484 O O . ASP A 1 313 ? 35.697 -2.523 -27.875 1.00 91.44 313 ASP A O 1
ATOM 2488 N N . LEU A 1 314 ? 33.631 -1.723 -27.522 1.00 92.94 314 LEU A N 1
ATOM 2489 C CA . LEU A 1 314 ? 33.965 -0.858 -26.386 1.00 92.94 314 LEU A CA 1
ATOM 2490 C C . LEU A 1 314 ? 33.485 -1.429 -25.051 1.00 92.94 314 LEU A C 1
ATOM 2492 O O . LEU A 1 314 ? 34.080 -1.122 -24.017 1.00 92.94 314 LEU A O 1
ATOM 2496 N N . VAL A 1 315 ? 32.424 -2.235 -25.065 1.00 92.62 315 VAL A N 1
ATOM 2497 C CA . VAL A 1 315 ? 31.740 -2.729 -23.868 1.00 92.62 315 VAL A CA 1
ATOM 2498 C C . VAL A 1 315 ? 31.398 -4.202 -24.034 1.00 92.62 315 VAL A C 1
ATOM 2500 O O . VAL A 1 315 ? 30.975 -4.632 -25.102 1.00 92.62 315 VAL A O 1
ATOM 2503 N N . ASN A 1 316 ? 31.508 -4.976 -22.952 1.00 94.69 316 ASN A N 1
ATOM 2504 C CA . ASN A 1 316 ? 30.873 -6.290 -22.904 1.00 94.69 316 ASN A CA 1
ATOM 2505 C C . ASN A 1 316 ? 29.351 -6.103 -22.791 1.00 94.69 316 ASN A C 1
ATOM 2507 O O . ASN A 1 316 ? 28.814 -5.946 -21.691 1.00 94.69 316 ASN A O 1
ATOM 2511 N N . ARG A 1 317 ? 28.676 -6.046 -23.944 1.00 92.50 317 ARG A N 1
ATOM 2512 C CA . ARG A 1 317 ? 27.248 -5.729 -24.025 1.00 92.50 317 ARG A CA 1
ATOM 2513 C C . ARG A 1 317 ? 26.379 -6.757 -23.309 1.00 92.50 317 ARG A C 1
ATOM 2515 O O . ARG A 1 317 ? 25.471 -6.345 -22.602 1.00 92.50 317 ARG A O 1
ATOM 2522 N N . ALA A 1 318 ? 26.688 -8.0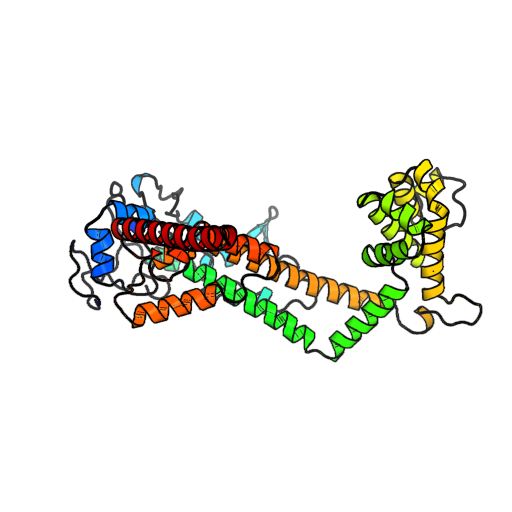48 -23.417 1.00 91.81 318 ALA A N 1
ATOM 2523 C CA . ALA A 1 318 ? 25.897 -9.105 -22.787 1.00 91.81 318 ALA A CA 1
ATOM 2524 C C . ALA A 1 318 ? 25.866 -8.971 -21.253 1.00 91.81 318 ALA A C 1
ATOM 2526 O O . ALA A 1 318 ? 24.793 -8.982 -20.652 1.00 91.81 318 ALA A O 1
ATOM 2527 N N . ASP A 1 319 ? 27.028 -8.772 -20.622 1.00 95.12 319 ASP A N 1
ATOM 2528 C CA . ASP A 1 319 ? 27.110 -8.584 -19.166 1.00 95.12 319 ASP A CA 1
ATOM 2529 C C . ASP A 1 319 ? 26.448 -7.265 -18.733 1.00 95.12 319 ASP A C 1
ATOM 2531 O O . ASP A 1 319 ? 25.781 -7.200 -17.698 1.00 95.12 319 ASP A O 1
ATOM 2535 N N . MET A 1 320 ? 26.613 -6.207 -19.534 1.00 96.44 320 MET A N 1
ATOM 2536 C CA . MET A 1 320 ? 25.995 -4.906 -19.282 1.00 96.44 320 MET A CA 1
ATOM 2537 C C . MET A 1 320 ? 24.465 -4.979 -19.362 1.00 96.44 320 MET A C 1
ATOM 2539 O O . MET A 1 320 ? 23.797 -4.523 -18.437 1.00 96.44 320 MET A O 1
ATOM 2543 N N . GLU A 1 321 ? 23.910 -5.584 -20.413 1.00 93.94 321 GLU A N 1
ATOM 2544 C CA . GLU A 1 321 ? 22.467 -5.773 -20.595 1.00 93.94 321 GLU A CA 1
ATOM 2545 C C . GLU A 1 321 ? 21.874 -6.647 -19.489 1.00 93.94 321 GLU A C 1
ATOM 2547 O O . GLU A 1 321 ? 20.824 -6.307 -18.942 1.00 93.94 321 GLU A O 1
ATOM 2552 N N . ALA A 1 322 ? 22.557 -7.734 -19.109 1.00 95.12 322 ALA A N 1
ATOM 2553 C CA . ALA A 1 322 ? 22.129 -8.588 -18.006 1.00 95.12 322 ALA A CA 1
ATOM 2554 C C . ALA A 1 322 ? 22.033 -7.795 -16.693 1.00 95.12 322 ALA A C 1
ATOM 2556 O O . ALA A 1 322 ? 21.003 -7.839 -16.016 1.00 95.12 322 ALA A O 1
ATOM 2557 N N . PHE A 1 323 ? 23.064 -7.006 -16.374 1.00 96.38 323 PHE A N 1
ATOM 2558 C CA . PHE A 1 323 ? 23.067 -6.148 -15.192 1.00 96.38 323 PHE A CA 1
ATOM 2559 C C . PHE A 1 323 ? 21.969 -5.076 -15.248 1.00 96.38 323 PHE A C 1
ATOM 2561 O O . PHE A 1 323 ? 21.219 -4.914 -14.287 1.00 96.38 323 PHE A O 1
ATOM 2568 N N . VAL A 1 324 ? 21.830 -4.353 -16.364 1.00 96.44 324 VAL A N 1
ATOM 2569 C CA . VAL A 1 324 ? 20.811 -3.300 -16.506 1.00 96.44 324 VAL A CA 1
ATOM 2570 C C . VAL A 1 324 ? 19.404 -3.883 -16.390 1.00 96.44 324 VAL A C 1
ATOM 2572 O O . VAL A 1 324 ? 18.590 -3.340 -15.644 1.00 96.44 324 VAL A O 1
ATOM 2575 N N . SER A 1 325 ? 19.132 -5.013 -17.047 1.00 94.62 325 SER A N 1
ATOM 2576 C CA . SER A 1 325 ? 17.851 -5.719 -16.948 1.00 94.62 325 SER A CA 1
ATOM 2577 C C . SER A 1 325 ? 17.548 -6.136 -15.508 1.00 94.62 325 SER A C 1
ATOM 2579 O O . SER A 1 325 ? 16.429 -5.941 -15.033 1.00 94.62 325 SER A O 1
ATOM 2581 N N . GLN A 1 326 ? 18.534 -6.676 -14.786 1.00 95.94 326 GLN A N 1
ATOM 2582 C CA . GLN A 1 326 ? 18.381 -7.044 -13.378 1.00 95.94 326 GLN A CA 1
ATOM 2583 C C . GLN A 1 326 ? 18.014 -5.828 -12.511 1.00 95.94 326 GLN A C 1
ATOM 2585 O O . GLN A 1 326 ? 17.047 -5.880 -11.749 1.00 95.94 326 GLN A O 1
ATOM 2590 N N . GLN A 1 327 ? 18.739 -4.715 -12.654 1.00 96.94 327 GLN A N 1
ATOM 2591 C CA . GLN A 1 327 ? 18.473 -3.496 -11.883 1.00 96.94 327 GLN A CA 1
ATOM 2592 C C . GLN A 1 327 ? 17.118 -2.864 -12.243 1.00 96.94 327 GLN A C 1
ATOM 2594 O O . GLN A 1 327 ? 16.388 -2.434 -11.352 1.00 96.94 327 GLN A O 1
ATOM 2599 N N . GLN A 1 328 ? 16.727 -2.860 -13.523 1.00 95.25 328 GLN A N 1
ATOM 2600 C CA . GLN A 1 328 ? 15.399 -2.404 -13.952 1.00 95.25 328 GLN A CA 1
ATOM 2601 C C . GLN A 1 328 ? 14.289 -3.240 -13.315 1.00 95.25 328 GLN A C 1
ATOM 2603 O O . GLN A 1 328 ? 13.313 -2.682 -12.818 1.00 95.25 328 GLN A O 1
ATOM 2608 N N . GLN A 1 329 ? 14.426 -4.569 -13.302 1.00 95.81 329 GLN A N 1
ATOM 2609 C CA . GLN A 1 329 ? 13.452 -5.457 -12.663 1.00 95.81 329 GLN A CA 1
ATOM 2610 C C . GLN A 1 329 ? 13.329 -5.177 -11.161 1.00 95.81 329 GLN A C 1
ATOM 2612 O O . GLN A 1 329 ? 12.210 -5.092 -10.650 1.00 95.81 329 GLN A O 1
ATOM 2617 N N . LEU A 1 330 ? 14.456 -4.981 -10.472 1.00 96.38 330 LEU A N 1
ATOM 2618 C CA . LEU A 1 330 ? 14.497 -4.663 -9.046 1.00 96.38 330 LEU A CA 1
ATOM 2619 C C . LEU A 1 330 ? 13.825 -3.316 -8.728 1.00 96.38 330 LEU A C 1
ATOM 2621 O O . LEU A 1 330 ? 12.925 -3.252 -7.888 1.00 96.38 330 LEU A O 1
ATOM 2625 N N . LEU A 1 331 ? 14.205 -2.251 -9.437 1.00 96.75 331 LEU A N 1
ATOM 2626 C CA . LEU A 1 331 ? 13.630 -0.916 -9.253 1.00 96.75 331 LEU A CA 1
ATOM 2627 C C . LEU A 1 331 ? 12.141 -0.879 -9.595 1.00 96.75 331 LEU A C 1
ATOM 2629 O O . LEU A 1 331 ? 11.350 -0.301 -8.850 1.00 96.75 331 LEU A O 1
ATOM 2633 N N . ASN A 1 332 ? 11.738 -1.521 -10.694 1.00 96.25 332 ASN A N 1
ATOM 2634 C CA . ASN A 1 332 ? 10.332 -1.612 -11.082 1.00 96.25 332 ASN A CA 1
ATOM 2635 C C . ASN A 1 332 ? 9.509 -2.331 -10.011 1.00 96.25 332 ASN A C 1
ATOM 2637 O O . ASN A 1 332 ? 8.412 -1.879 -9.688 1.00 96.25 332 ASN A O 1
ATOM 2641 N N . HIS A 1 333 ? 10.039 -3.408 -9.426 1.00 96.19 333 HIS A N 1
ATOM 2642 C CA . HIS A 1 333 ? 9.398 -4.116 -8.318 1.00 96.19 333 HIS A CA 1
ATOM 2643 C C . HIS A 1 333 ? 9.174 -3.200 -7.106 1.00 96.19 333 HIS A C 1
ATOM 2645 O O . HIS A 1 333 ? 8.045 -3.098 -6.620 1.00 96.19 333 HIS A O 1
ATOM 2651 N N . TRP A 1 334 ? 10.198 -2.468 -6.655 1.00 97.25 334 TRP A N 1
ATOM 2652 C CA . TRP A 1 334 ? 10.048 -1.544 -5.523 1.00 97.25 334 TRP A CA 1
ATOM 2653 C C . TRP A 1 334 ? 9.132 -0.359 -5.834 1.00 97.25 334 TRP A C 1
ATOM 2655 O O . TRP A 1 334 ? 8.294 -0.007 -5.004 1.00 97.25 334 TRP A O 1
ATOM 2665 N N . HIS A 1 335 ? 9.210 0.225 -7.031 1.00 96.44 335 HIS A N 1
ATOM 2666 C CA . HIS A 1 335 ? 8.312 1.308 -7.434 1.00 96.44 335 HIS A CA 1
ATOM 2667 C C . HIS A 1 335 ? 6.850 0.856 -7.530 1.00 96.44 335 HIS A C 1
ATOM 2669 O O . HIS A 1 335 ? 5.968 1.577 -7.065 1.00 96.44 335 HIS A O 1
ATOM 2675 N N . GLN A 1 336 ? 6.579 -0.339 -8.068 1.00 95.69 336 GLN A N 1
ATOM 2676 C CA . GLN A 1 336 ? 5.230 -0.914 -8.093 1.00 95.69 336 GLN A CA 1
ATOM 2677 C C . GLN A 1 336 ? 4.702 -1.164 -6.681 1.00 95.69 336 GLN A C 1
ATOM 2679 O O . GLN A 1 336 ? 3.563 -0.814 -6.377 1.00 95.69 336 GLN A O 1
ATOM 2684 N N . ARG A 1 337 ? 5.539 -1.718 -5.796 1.00 95.31 337 ARG A N 1
ATOM 2685 C CA . ARG A 1 337 ? 5.179 -1.936 -4.392 1.00 95.31 337 ARG A CA 1
ATOM 2686 C C . ARG A 1 337 ? 4.862 -0.621 -3.680 1.00 95.31 337 ARG A C 1
ATOM 2688 O O . ARG A 1 337 ? 3.842 -0.521 -3.006 1.00 95.31 337 ARG A O 1
ATOM 2695 N N . LEU A 1 338 ? 5.702 0.396 -3.860 1.00 95.94 338 LEU A N 1
ATOM 2696 C CA . LEU A 1 338 ? 5.496 1.729 -3.296 1.00 95.94 338 LEU A CA 1
ATOM 2697 C C . LEU A 1 338 ? 4.206 2.379 -3.820 1.00 95.94 338 LEU A C 1
ATOM 2699 O O . LEU A 1 338 ? 3.490 3.022 -3.054 1.00 95.94 338 LEU A O 1
ATOM 2703 N N . ALA A 1 339 ? 3.901 2.211 -5.110 1.00 95.06 339 ALA A N 1
ATOM 2704 C CA . ALA A 1 339 ? 2.663 2.701 -5.708 1.00 95.06 339 ALA A CA 1
ATOM 2705 C C . ALA A 1 339 ? 1.427 2.016 -5.105 1.00 95.06 339 ALA A C 1
ATOM 2707 O O . ALA A 1 339 ? 0.502 2.718 -4.705 1.00 95.06 339 ALA A O 1
ATOM 2708 N N . ALA A 1 340 ? 1.447 0.686 -4.965 1.00 95.69 340 ALA A N 1
ATOM 2709 C CA . ALA A 1 340 ? 0.355 -0.076 -4.358 1.00 95.69 340 ALA A CA 1
ATOM 2710 C C . ALA A 1 340 ? 0.108 0.336 -2.896 1.00 95.69 340 ALA A C 1
ATOM 2712 O O . ALA A 1 340 ? -1.018 0.651 -2.528 1.00 95.69 340 ALA A O 1
ATOM 2713 N N . ILE A 1 341 ? 1.169 0.452 -2.084 1.00 96.25 341 ILE A N 1
ATOM 2714 C CA . ILE A 1 341 ? 1.047 0.900 -0.686 1.00 96.25 341 ILE A CA 1
ATOM 2715 C C . ILE A 1 341 ? 0.430 2.304 -0.612 1.00 96.25 341 ILE A C 1
ATOM 2717 O O . ILE A 1 341 ? -0.454 2.557 0.205 1.00 96.25 341 ILE A O 1
ATOM 2721 N N . ARG A 1 342 ? 0.869 3.237 -1.466 1.00 95.94 342 ARG A N 1
ATOM 2722 C CA . ARG A 1 342 ? 0.302 4.596 -1.512 1.00 95.94 342 ARG A CA 1
ATOM 2723 C C . ARG A 1 342 ? -1.166 4.596 -1.922 1.00 95.94 342 ARG A C 1
ATOM 2725 O O . ARG A 1 342 ? -1.942 5.373 -1.369 1.00 95.94 342 ARG A O 1
ATOM 2732 N N . GLU A 1 343 ? -1.544 3.747 -2.873 1.00 96.19 343 GLU A N 1
ATOM 2733 C CA . GLU A 1 343 ? -2.931 3.592 -3.304 1.00 96.19 343 GLU A CA 1
ATOM 2734 C C . GLU A 1 343 ? -3.818 3.072 -2.166 1.00 96.19 343 GLU A C 1
ATOM 2736 O O . GLU A 1 343 ? -4.855 3.681 -1.892 1.00 96.19 343 GLU A O 1
ATOM 2741 N N . ASP A 1 344 ? -3.374 2.036 -1.450 1.00 96.81 344 ASP A N 1
ATOM 2742 C CA . ASP A 1 344 ? -4.082 1.481 -0.292 1.00 96.81 344 ASP A CA 1
ATOM 2743 C C . ASP A 1 344 ? -4.239 2.529 0.817 1.00 96.81 344 ASP A C 1
ATOM 2745 O O . ASP A 1 344 ? -5.345 2.770 1.307 1.00 96.81 344 ASP A O 1
ATOM 2749 N N . ARG A 1 345 ? -3.159 3.242 1.166 1.00 96.62 345 ARG A N 1
ATOM 2750 C CA . ARG A 1 345 ? -3.205 4.327 2.163 1.00 96.62 345 ARG A CA 1
ATOM 2751 C C . ARG A 1 345 ? -4.180 5.431 1.753 1.00 96.62 345 ARG A C 1
ATOM 2753 O O . ARG A 1 345 ? -4.970 5.902 2.575 1.00 96.62 345 ARG A O 1
ATOM 2760 N N . LEU A 1 346 ? -4.151 5.843 0.484 1.00 97.00 346 LEU A N 1
ATOM 2761 C CA . LEU A 1 346 ? -5.059 6.863 -0.042 1.00 97.00 346 LEU A CA 1
ATOM 2762 C C . LEU A 1 346 ? -6.509 6.376 -0.014 1.00 97.00 346 LEU A C 1
ATOM 2764 O O . LEU A 1 346 ? -7.407 7.152 0.316 1.00 97.00 346 LEU A O 1
ATOM 2768 N N . HIS A 1 347 ? -6.752 5.104 -0.329 1.00 96.69 347 HIS A N 1
ATOM 2769 C CA . HIS A 1 347 ? -8.071 4.492 -0.205 1.00 96.69 347 HIS A CA 1
ATOM 2770 C C . HIS A 1 347 ? -8.561 4.498 1.248 1.00 96.69 347 HIS A C 1
ATOM 2772 O O . HIS A 1 347 ? -9.718 4.834 1.492 1.00 96.69 347 HIS A O 1
ATOM 2778 N N . MET A 1 348 ? -7.691 4.219 2.221 1.00 96.50 348 MET A N 1
ATOM 2779 C CA . MET A 1 348 ? -8.065 4.257 3.636 1.00 96.50 348 MET A CA 1
ATOM 2780 C C . MET A 1 348 ? -8.427 5.669 4.128 1.00 96.50 348 MET A C 1
ATOM 2782 O O . MET A 1 348 ? -9.425 5.837 4.835 1.00 96.50 348 MET A O 1
ATOM 2786 N N . ILE A 1 349 ? -7.688 6.704 3.714 1.00 95.38 349 ILE A N 1
ATOM 2787 C CA . ILE A 1 349 ? -8.054 8.098 4.025 1.00 95.38 349 ILE A CA 1
ATOM 2788 C C . ILE A 1 349 ? -9.367 8.481 3.338 1.00 95.38 349 ILE A C 1
ATOM 2790 O O . ILE A 1 349 ? -10.328 8.863 4.001 1.00 95.38 349 ILE A O 1
ATOM 2794 N N . THR A 1 350 ? -9.436 8.330 2.014 1.00 95.81 350 THR A N 1
ATOM 2795 C CA . THR A 1 350 ? -10.586 8.793 1.215 1.00 95.81 350 THR A CA 1
ATOM 2796 C C . THR A 1 350 ? -11.849 7.953 1.419 1.00 95.81 350 THR A C 1
ATOM 2798 O O . THR A 1 350 ? -12.954 8.413 1.152 1.00 95.81 350 THR A O 1
ATOM 2801 N N . GLY A 1 351 ? -11.715 6.733 1.943 1.00 94.88 351 GLY A N 1
ATOM 2802 C CA . GLY A 1 351 ? -12.824 5.905 2.413 1.00 94.88 351 GLY A CA 1
ATOM 2803 C C . GLY A 1 351 ? -13.293 6.244 3.833 1.00 94.88 351 GLY A C 1
ATOM 2804 O O . GLY A 1 351 ? -14.207 5.589 4.342 1.00 94.88 351 GLY A O 1
ATOM 2805 N N . GLY A 1 352 ? -12.673 7.225 4.496 1.00 92.69 352 GLY A N 1
ATOM 2806 C CA . GLY A 1 352 ? -13.015 7.681 5.843 1.00 92.69 352 GLY A CA 1
ATOM 2807 C C . GLY A 1 352 ? -12.658 6.699 6.963 1.00 92.69 352 GLY A C 1
ATOM 2808 O O . GLY A 1 352 ? -13.206 6.819 8.057 1.00 92.69 352 GLY A O 1
ATOM 2809 N N . TYR A 1 353 ? -11.789 5.714 6.713 1.00 94.44 353 TYR A N 1
ATOM 2810 C CA . TYR A 1 353 ? -11.434 4.688 7.702 1.00 94.44 353 TYR A CA 1
ATOM 2811 C C . TYR A 1 353 ? -10.719 5.303 8.906 1.00 94.44 353 TYR A C 1
ATOM 2813 O O . TYR A 1 353 ? -11.142 5.094 10.040 1.00 94.44 353 TYR A O 1
ATOM 2821 N N . PHE A 1 354 ? -9.733 6.168 8.654 1.00 94.06 354 PHE A N 1
ATOM 2822 C CA . PHE A 1 354 ? -9.036 6.900 9.710 1.00 94.06 354 PHE A CA 1
ATOM 2823 C C . PHE A 1 354 ? -9.998 7.715 10.587 1.00 94.06 354 PHE A C 1
ATOM 2825 O O . PHE A 1 354 ? -10.022 7.557 11.803 1.00 94.06 354 PHE A O 1
ATOM 2832 N N . HIS A 1 355 ? -10.838 8.547 9.965 1.00 91.56 355 HIS A N 1
ATOM 2833 C CA . HIS A 1 355 ? -11.770 9.431 10.671 1.00 91.56 355 HIS A CA 1
ATOM 2834 C C . HIS A 1 355 ? -12.806 8.656 11.493 1.00 91.56 355 HIS A C 1
ATOM 2836 O O . HIS A 1 355 ? -13.122 9.050 12.613 1.00 91.56 355 HIS A O 1
ATOM 2842 N N . ARG A 1 356 ? -13.297 7.518 10.976 1.00 90.38 356 ARG A N 1
ATOM 2843 C CA . ARG A 1 356 ? -14.180 6.627 11.738 1.00 90.38 356 ARG A CA 1
ATOM 2844 C C . ARG A 1 356 ? -13.466 5.997 12.921 1.00 90.38 356 ARG A C 1
ATOM 2846 O O . ARG A 1 356 ? -14.060 5.939 13.986 1.00 90.38 356 ARG A O 1
ATOM 2853 N N . ALA A 1 357 ? -12.232 5.529 12.758 1.00 93.44 357 ALA A N 1
ATOM 2854 C CA . ALA A 1 357 ? -11.478 4.901 13.841 1.00 93.44 357 ALA A CA 1
ATOM 2855 C C . ALA A 1 357 ? -11.015 5.910 14.903 1.00 93.44 357 ALA A C 1
ATOM 2857 O O . ALA A 1 357 ? -10.952 5.573 16.080 1.00 93.44 357 ALA A O 1
ATOM 2858 N N . ALA A 1 358 ? -10.777 7.164 14.522 1.00 93.81 358 ALA A N 1
ATOM 2859 C CA . ALA A 1 358 ? -10.306 8.221 15.410 1.00 93.81 358 ALA A CA 1
ATOM 2860 C C . ALA A 1 358 ? -11.378 8.805 16.354 1.00 93.81 358 ALA A C 1
ATOM 2862 O O . ALA A 1 358 ? -11.096 9.731 17.115 1.00 93.81 358 ALA A O 1
ATOM 2863 N N . TRP A 1 359 ? -12.609 8.289 16.342 1.00 93.19 359 TRP A N 1
ATOM 2864 C CA . TRP A 1 359 ? -13.709 8.843 17.137 1.00 93.19 359 TRP A CA 1
ATOM 2865 C C . TRP A 1 359 ? -13.441 8.857 18.651 1.00 93.19 359 TRP A C 1
ATOM 2867 O O . TRP A 1 359 ? -13.964 9.720 19.364 1.00 93.19 359 TRP A O 1
ATOM 2877 N N . TYR A 1 360 ? -12.640 7.901 19.139 1.00 94.12 360 TYR A N 1
ATOM 2878 C CA . TYR A 1 360 ? -12.377 7.711 20.564 1.00 94.12 360 TYR A CA 1
ATOM 2879 C C . TYR A 1 360 ? -11.428 8.758 21.156 1.00 94.12 360 TYR A C 1
ATOM 2881 O O . TYR A 1 360 ? -11.307 8.823 22.378 1.00 94.12 360 TYR A O 1
ATOM 2889 N N . TYR A 1 361 ? -10.754 9.564 20.327 1.00 95.75 361 TYR A N 1
ATOM 2890 C CA . TYR A 1 361 ? -9.918 10.655 20.817 1.00 95.75 361 TYR A CA 1
ATOM 2891 C C . TYR A 1 361 ? -10.793 11.776 21.376 1.00 95.75 361 TYR A C 1
ATOM 2893 O O . TYR A 1 361 ? -11.694 12.288 20.707 1.00 95.75 361 TYR A O 1
ATOM 2901 N N . ASP A 1 362 ? -10.532 12.144 22.624 1.00 94.81 362 ASP A N 1
ATOM 2902 C CA . ASP A 1 362 ? -11.240 13.198 23.330 1.00 94.81 362 ASP A CA 1
ATOM 2903 C C . ASP A 1 362 ? -10.542 14.552 23.172 1.00 94.81 362 ASP A C 1
ATOM 2905 O O . ASP A 1 362 ? -9.446 14.778 23.686 1.00 94.81 362 ASP A O 1
ATOM 2909 N N . PHE A 1 363 ? -11.211 15.470 22.477 1.00 93.12 363 PHE A N 1
ATOM 2910 C CA . PHE A 1 363 ? -10.730 16.830 22.248 1.00 93.12 363 PHE A CA 1
ATOM 2911 C C . PHE A 1 363 ? -10.947 17.770 23.444 1.00 93.12 363 PHE A C 1
ATOM 2913 O O . PHE A 1 363 ? -10.551 18.930 23.376 1.00 93.12 363 PHE A O 1
ATOM 2920 N N . GLU A 1 364 ? -11.496 17.286 24.562 1.00 91.25 364 GLU A N 1
ATOM 2921 C CA . GLU A 1 364 ? -11.430 17.983 25.854 1.00 91.25 364 GLU A CA 1
ATOM 2922 C C . GLU A 1 364 ? -10.084 17.752 26.571 1.00 91.25 364 GLU A C 1
ATOM 2924 O O . GLU A 1 364 ? -9.742 18.469 27.513 1.00 91.25 364 GLU A O 1
ATOM 2929 N N . GLN A 1 365 ? -9.283 16.777 26.115 1.00 93.50 365 GLN A N 1
ATOM 2930 C CA . GLN A 1 365 ? -8.021 16.382 26.741 1.00 93.50 365 GLN A CA 1
ATOM 2931 C C . GLN A 1 365 ? -6.815 16.709 25.853 1.00 93.50 365 GLN A C 1
ATOM 2933 O O . GLN A 1 365 ? -6.556 16.036 24.856 1.00 93.50 365 GLN A O 1
ATOM 2938 N N . ASN A 1 366 ? -5.985 17.669 26.276 1.00 94.31 366 ASN A N 1
ATOM 2939 C CA . ASN A 1 366 ? -4.792 18.105 25.527 1.00 94.31 366 ASN A CA 1
ATOM 2940 C C . ASN A 1 366 ? -3.868 16.949 25.102 1.00 94.31 366 ASN A C 1
ATOM 2942 O O . ASN A 1 366 ? -3.363 16.938 23.982 1.00 94.31 366 ASN A O 1
ATOM 2946 N N . ALA A 1 367 ? -3.665 15.962 25.980 1.00 94.81 367 ALA A N 1
ATOM 2947 C CA . ALA A 1 367 ? -2.829 14.802 25.677 1.00 94.81 367 ALA A CA 1
ATOM 2948 C C . ALA A 1 367 ? -3.406 13.950 24.533 1.00 94.81 367 ALA A C 1
ATOM 2950 O O . ALA A 1 367 ? -2.654 13.460 23.693 1.00 94.81 367 ALA A O 1
ATOM 2951 N N . GLN A 1 368 ? -4.732 13.799 24.469 1.00 95.50 368 GLN A N 1
ATOM 2952 C CA . GLN A 1 368 ? -5.380 13.033 23.406 1.00 95.50 368 GLN A CA 1
ATOM 2953 C C . GLN A 1 368 ? -5.447 13.817 22.093 1.00 95.50 368 GLN A C 1
ATOM 2955 O O . GLN A 1 368 ? -5.303 13.205 21.038 1.00 95.50 368 GLN A O 1
ATOM 2960 N N . ILE A 1 369 ? -5.562 15.151 22.136 1.00 94.88 369 ILE A N 1
ATOM 2961 C CA . ILE A 1 369 ? -5.410 16.006 20.944 1.00 94.88 369 ILE A CA 1
ATOM 2962 C C . ILE A 1 369 ? -4.025 15.794 20.328 1.00 94.88 369 ILE A C 1
ATOM 2964 O O . ILE A 1 369 ? -3.916 15.525 19.134 1.00 94.88 369 ILE A O 1
ATOM 2968 N N . GLN A 1 370 ? -2.966 15.865 21.141 1.00 95.69 370 GLN A N 1
ATOM 2969 C CA . GLN A 1 370 ? -1.603 15.643 20.663 1.00 95.69 370 GLN A CA 1
ATOM 2970 C C . GLN A 1 370 ? -1.455 14.254 20.023 1.00 95.69 370 GLN A C 1
ATOM 2972 O O . GLN A 1 370 ? -1.026 14.156 18.875 1.00 95.69 370 GLN A O 1
ATOM 2977 N N . GLN A 1 371 ? -1.879 13.193 20.717 1.00 94.88 371 GLN A N 1
ATOM 2978 C CA . GLN A 1 371 ? -1.808 11.821 20.197 1.00 94.88 371 GLN A CA 1
ATOM 2979 C C . GLN A 1 371 ? -2.599 11.638 18.894 1.00 94.88 371 GLN A C 1
ATOM 2981 O O . GLN A 1 371 ? -2.149 10.940 17.985 1.00 94.88 371 GLN A O 1
ATOM 2986 N N . ARG A 1 372 ? -3.773 12.267 18.782 1.00 94.69 372 ARG A N 1
ATOM 2987 C CA . ARG A 1 372 ? -4.609 12.240 17.577 1.00 94.69 372 ARG A CA 1
ATOM 2988 C C . ARG A 1 372 ? -3.925 12.914 16.389 1.00 94.69 372 ARG A C 1
ATOM 2990 O O . ARG A 1 372 ? -4.019 12.398 15.274 1.00 94.69 372 ARG A O 1
ATOM 2997 N N . LEU A 1 373 ? -3.275 14.055 16.609 1.00 95.00 373 LEU A N 1
ATOM 2998 C CA . LEU A 1 373 ? -2.553 14.788 15.566 1.00 95.00 373 LEU A CA 1
ATOM 2999 C C . LEU A 1 373 ? -1.286 14.041 15.131 1.00 95.00 373 LEU A C 1
ATOM 3001 O O . LEU A 1 373 ? -1.016 13.944 13.938 1.00 95.00 373 LEU A O 1
ATOM 3005 N N . GLU A 1 374 ? -0.549 13.452 16.074 1.00 94.75 374 GLU A N 1
ATOM 3006 C CA . GLU A 1 374 ? 0.606 12.594 15.778 1.00 94.75 374 GLU A CA 1
ATOM 3007 C C . GLU A 1 374 ? 0.191 11.370 14.946 1.00 94.75 374 GLU A C 1
ATOM 3009 O O . GLU A 1 374 ? 0.820 11.063 13.931 1.00 94.75 374 GLU A O 1
ATOM 3014 N N . ALA A 1 375 ? -0.912 10.708 15.320 1.00 93.81 375 ALA A N 1
ATOM 3015 C CA . ALA A 1 375 ? -1.447 9.568 14.580 1.00 93.81 375 ALA A CA 1
ATOM 3016 C C . ALA A 1 375 ? -1.816 9.934 13.133 1.00 93.81 375 ALA A C 1
ATOM 3018 O O . ALA A 1 375 ? -1.470 9.203 12.204 1.00 93.81 375 ALA A O 1
ATOM 3019 N N . GLU A 1 376 ? -2.488 11.068 12.930 1.00 93.88 376 GLU A N 1
ATOM 3020 C CA . GLU A 1 376 ? -2.870 11.544 11.595 1.00 93.88 376 GLU A CA 1
ATOM 3021 C C . GLU A 1 376 ? -1.682 11.959 10.757 1.00 93.88 376 GLU A C 1
ATOM 3023 O O . GLU A 1 376 ? -1.624 11.605 9.582 1.00 93.88 376 GLU A O 1
ATOM 3028 N N . PHE A 1 377 ? -0.715 12.653 11.358 1.00 93.75 377 PHE A N 1
ATOM 3029 C CA . PHE A 1 377 ? 0.500 13.039 10.661 1.00 93.75 377 PHE A CA 1
ATOM 3030 C C . PHE A 1 377 ? 1.190 11.813 10.058 1.00 93.75 377 PHE A C 1
ATOM 3032 O O . PHE A 1 377 ? 1.472 11.804 8.863 1.00 93.75 377 PHE A O 1
ATOM 3039 N N . VAL A 1 378 ? 1.378 10.745 10.841 1.00 92.19 378 VAL A N 1
ATOM 3040 C CA . VAL A 1 378 ? 1.976 9.492 10.347 1.00 92.19 378 VAL A CA 1
ATOM 3041 C C . VAL A 1 378 ? 1.122 8.864 9.239 1.00 92.19 378 VAL A C 1
ATOM 3043 O O . VAL A 1 378 ? 1.649 8.439 8.210 1.00 92.19 378 VAL A O 1
ATOM 3046 N N . CYS A 1 379 ? -0.203 8.850 9.401 1.00 92.62 379 CYS A N 1
ATOM 3047 C CA . CYS A 1 379 ? -1.107 8.234 8.429 1.00 92.62 379 CYS A CA 1
ATOM 3048 C C . CYS A 1 379 ? -1.192 9.007 7.100 1.00 92.62 379 CYS A C 1
ATOM 3050 O O . CYS A 1 379 ? -1.349 8.377 6.053 1.00 92.62 379 CYS A O 1
ATOM 3052 N N . VAL A 1 380 ? -1.044 10.336 7.113 1.00 91.00 380 VAL A N 1
ATOM 3053 C CA . VAL A 1 380 ? -1.208 11.220 5.940 1.00 91.00 380 VAL A CA 1
ATOM 3054 C C . VAL A 1 380 ? 0.134 11.651 5.325 1.00 91.00 380 VAL A C 1
ATOM 3056 O O . VAL A 1 380 ? 0.188 12.057 4.161 1.00 91.00 380 VAL A O 1
ATOM 3059 N N . ALA A 1 381 ? 1.251 11.528 6.046 1.00 90.31 381 ALA A N 1
ATOM 3060 C CA . ALA A 1 381 ? 2.565 11.891 5.525 1.00 90.31 381 ALA A CA 1
ATOM 3061 C C . ALA A 1 381 ? 2.917 11.105 4.249 1.00 90.31 381 ALA A C 1
ATOM 3063 O O . ALA A 1 381 ? 2.775 9.878 4.173 1.00 90.31 381 ALA A O 1
ATOM 3064 N N . ALA A 1 382 ? 3.400 11.836 3.237 1.00 89.25 382 ALA A N 1
ATOM 3065 C CA . ALA A 1 382 ? 3.812 11.301 1.938 1.00 89.25 382 ALA A CA 1
ATOM 3066 C C . ALA A 1 382 ? 2.749 10.415 1.248 1.00 89.25 382 ALA A C 1
ATOM 3068 O O . ALA A 1 382 ? 3.095 9.444 0.568 1.00 89.25 382 ALA A O 1
ATOM 3069 N N . LEU A 1 383 ? 1.464 10.739 1.436 1.00 89.81 383 LEU A N 1
ATOM 3070 C CA . LEU A 1 383 ? 0.327 10.010 0.866 1.00 89.81 383 LEU A CA 1
ATOM 3071 C C . LEU A 1 383 ? 0.221 10.179 -0.658 1.00 89.81 383 LEU A C 1
ATOM 3073 O O . LEU A 1 383 ? 0.064 9.206 -1.393 1.00 89.81 383 LEU A O 1
ATOM 3077 N N . CYS A 1 384 ? 0.330 11.417 -1.145 1.00 91.88 384 CYS A N 1
ATOM 3078 C CA . CYS A 1 384 ? 0.122 11.741 -2.555 1.00 91.88 384 CYS A CA 1
ATOM 3079 C C . CYS A 1 384 ? 1.446 11.735 -3.328 1.00 91.88 384 CYS A C 1
ATOM 3081 O O . CYS A 1 384 ? 2.264 12.639 -3.183 1.00 91.88 384 CYS A O 1
ATOM 3083 N N . GLY A 1 385 ? 1.646 10.719 -4.175 1.00 86.75 385 GLY A N 1
ATOM 3084 C CA . GLY A 1 385 ? 2.833 10.603 -5.035 1.00 86.75 385 GLY A CA 1
ATOM 3085 C C . GLY A 1 385 ? 2.693 11.241 -6.423 1.00 86.75 385 GLY A C 1
ATOM 3086 O O . GLY A 1 385 ? 3.671 11.307 -7.160 1.00 86.75 385 GLY A O 1
ATOM 3087 N N . ASN A 1 386 ? 1.489 11.669 -6.812 1.00 92.62 386 ASN A N 1
ATOM 3088 C CA . ASN A 1 386 ? 1.209 12.268 -8.116 1.00 92.62 386 ASN A CA 1
ATOM 3089 C C . ASN A 1 386 ? -0.018 13.195 -8.052 1.00 92.62 386 ASN A C 1
ATOM 3091 O O . ASN A 1 386 ? -0.732 13.242 -7.049 1.00 92.62 386 ASN A O 1
ATOM 3095 N N . ARG A 1 387 ? -0.272 13.916 -9.150 1.00 95.56 387 ARG A N 1
ATOM 3096 C CA . ARG A 1 387 ? -1.391 14.861 -9.267 1.00 95.56 387 ARG A CA 1
ATOM 3097 C C . ARG A 1 387 ? -2.760 14.206 -9.055 1.00 95.56 387 ARG A C 1
ATOM 3099 O O . ARG A 1 387 ? -3.571 14.763 -8.325 1.00 95.56 387 ARG A O 1
ATOM 3106 N N . ALA A 1 388 ? -2.996 13.029 -9.635 1.00 95.50 388 ALA A N 1
ATOM 3107 C CA . ALA A 1 388 ? -4.278 12.332 -9.519 1.00 95.50 388 ALA A CA 1
ATOM 3108 C C . ALA A 1 388 ? -4.602 11.949 -8.063 1.00 95.50 388 ALA A C 1
ATOM 3110 O O . ALA A 1 388 ? -5.741 12.079 -7.621 1.00 95.50 388 ALA A O 1
ATOM 3111 N N . ALA A 1 389 ? -3.596 11.530 -7.289 1.00 95.25 389 ALA A N 1
ATOM 3112 C CA . ALA A 1 389 ? -3.744 11.257 -5.862 1.00 95.25 389 ALA A CA 1
ATOM 3113 C C . ALA A 1 389 ? -4.110 12.525 -5.074 1.00 95.25 389 ALA A C 1
ATOM 3115 O O . ALA A 1 389 ? -5.013 12.490 -4.238 1.00 95.25 389 ALA A O 1
ATOM 3116 N N . THR A 1 390 ? -3.457 13.652 -5.378 1.00 95.81 390 THR A N 1
ATOM 3117 C CA . THR A 1 390 ? -3.769 14.953 -4.767 1.00 95.81 390 THR A CA 1
ATOM 3118 C C . THR A 1 390 ? -5.191 15.406 -5.089 1.00 95.81 390 THR A C 1
ATOM 3120 O O . THR A 1 390 ? -5.910 15.816 -4.184 1.00 95.81 390 THR A O 1
ATOM 3123 N N . GLU A 1 391 ? -5.621 15.291 -6.346 1.00 96.69 391 GLU A N 1
ATOM 3124 C CA . GLU A 1 391 ? -6.985 15.633 -6.771 1.00 96.69 391 GLU A CA 1
ATOM 3125 C C . GLU A 1 391 ? -8.028 14.740 -6.083 1.00 96.69 391 GLU A C 1
ATOM 3127 O O . GLU A 1 391 ? -9.050 15.235 -5.610 1.00 96.69 391 GLU A O 1
ATOM 3132 N N . LYS A 1 392 ? -7.748 13.438 -5.938 1.00 96.38 392 LYS A N 1
ATOM 3133 C CA . LYS A 1 392 ? -8.623 12.502 -5.217 1.00 96.38 392 LYS A CA 1
ATOM 3134 C C . LYS A 1 392 ? -8.750 12.853 -3.732 1.00 96.38 392 LYS A C 1
ATOM 3136 O O . LYS A 1 392 ? -9.852 12.802 -3.190 1.00 96.38 392 LYS A O 1
ATOM 3141 N N . LEU A 1 393 ? -7.645 13.215 -3.076 1.00 95.38 393 LEU A N 1
ATOM 3142 C CA . LEU A 1 393 ? -7.669 13.665 -1.683 1.00 95.38 393 LEU A CA 1
ATOM 3143 C C . LEU A 1 393 ? -8.431 14.988 -1.535 1.00 95.38 393 LEU A C 1
ATOM 3145 O O . LEU A 1 393 ? -9.258 15.109 -0.637 1.00 95.38 393 LEU A O 1
ATOM 3149 N N . ALA A 1 394 ? -8.194 15.955 -2.424 1.00 94.56 394 ALA A N 1
ATOM 3150 C CA . ALA A 1 394 ? -8.890 17.240 -2.409 1.00 94.56 394 ALA A CA 1
ATOM 3151 C C . ALA A 1 394 ? -10.409 17.059 -2.551 1.00 94.56 394 ALA A C 1
ATOM 3153 O O . ALA A 1 394 ? -11.161 17.564 -1.721 1.00 94.56 394 ALA A O 1
ATOM 3154 N N . ALA A 1 395 ? -10.851 16.246 -3.516 1.00 95.94 395 ALA A N 1
ATOM 3155 C CA . ALA A 1 395 ? -12.267 15.937 -3.708 1.00 95.94 395 ALA A CA 1
ATOM 3156 C C . ALA A 1 395 ? -12.903 15.293 -2.463 1.00 95.94 395 ALA A C 1
ATOM 3158 O O . ALA A 1 395 ? -14.043 15.600 -2.118 1.00 95.94 395 ALA A O 1
ATOM 3159 N N . PHE A 1 396 ? -12.170 14.419 -1.763 1.00 94.88 396 PHE A N 1
ATOM 3160 C CA . PHE A 1 396 ? -12.633 13.854 -0.497 1.00 94.88 396 PHE A CA 1
ATOM 3161 C C . PHE A 1 396 ? -12.798 14.931 0.584 1.00 94.88 396 PHE A C 1
ATOM 3163 O O . PHE A 1 396 ? -13.844 14.979 1.227 1.00 94.88 396 PHE A O 1
ATOM 3170 N N . LEU A 1 397 ? -11.803 15.803 0.770 1.00 91.81 397 LEU A N 1
ATOM 3171 C CA . LEU A 1 397 ? -11.841 16.857 1.790 1.00 91.81 397 LEU A CA 1
ATOM 3172 C C . LEU A 1 397 ? -12.958 17.879 1.529 1.00 91.81 397 LEU A C 1
ATOM 3174 O O . LEU A 1 397 ? -13.632 18.300 2.466 1.00 91.81 397 LEU A O 1
ATOM 3178 N N . GLU A 1 398 ? -13.209 18.231 0.267 1.00 90.44 398 GLU A N 1
ATOM 3179 C CA . GLU A 1 398 ? -14.317 19.111 -0.131 1.00 90.44 398 GLU A CA 1
ATOM 3180 C C . GLU A 1 398 ? -15.688 18.504 0.197 1.00 90.44 398 GLU A C 1
ATOM 3182 O O . GLU A 1 398 ? -16.591 19.202 0.659 1.00 90.44 398 GLU A O 1
ATOM 3187 N N . GLN A 1 399 ? -15.845 17.193 -0.007 1.00 90.31 399 GLN A N 1
ATOM 3188 C CA . GLN A 1 399 ? -17.083 16.470 0.302 1.00 90.31 399 GLN A CA 1
ATOM 3189 C C . GLN A 1 399 ? -17.262 16.206 1.803 1.00 90.31 399 GLN A C 1
ATOM 3191 O O . GLN A 1 399 ? -18.380 15.949 2.249 1.00 90.31 399 GLN A O 1
ATOM 3196 N N . ASN A 1 400 ? -16.182 16.272 2.587 1.00 89.25 400 ASN A N 1
ATOM 3197 C CA . ASN A 1 400 ? -16.164 15.929 4.006 1.00 89.25 400 ASN A CA 1
ATOM 3198 C C . ASN A 1 400 ? -15.562 17.079 4.836 1.00 89.25 400 ASN A C 1
ATOM 3200 O O . ASN A 1 400 ? -14.515 16.923 5.456 1.00 89.25 400 ASN A O 1
ATOM 3204 N N . PRO A 1 401 ? -16.223 18.247 4.922 1.00 84.56 401 PRO A N 1
ATOM 3205 C CA . PRO A 1 401 ? -15.652 19.431 5.573 1.00 84.56 401 PRO A CA 1
ATOM 3206 C C . PRO A 1 401 ? -15.333 19.229 7.064 1.00 84.56 401 PRO A C 1
ATOM 3208 O O . PRO A 1 401 ? -14.438 19.880 7.597 1.00 84.56 401 PRO A O 1
ATOM 3211 N N . LEU A 1 402 ? -16.023 18.304 7.744 1.00 86.44 402 LEU A N 1
ATOM 3212 C CA . LEU A 1 402 ? -15.737 17.959 9.141 1.00 86.44 402 LEU A CA 1
ATOM 3213 C C . LEU A 1 402 ? -14.373 17.280 9.323 1.00 86.44 402 LEU A C 1
ATOM 3215 O O . LEU A 1 402 ? -13.837 17.314 10.421 1.00 86.44 402 LEU A O 1
ATOM 3219 N N . THR A 1 403 ? -13.795 16.689 8.274 1.00 87.06 403 THR A N 1
ATOM 3220 C CA . THR A 1 403 ? -12.476 16.045 8.348 1.00 87.06 403 THR A CA 1
ATOM 3221 C C . THR A 1 403 ? -11.327 17.018 8.089 1.00 87.06 403 THR A C 1
ATOM 3223 O O . THR A 1 403 ? -10.170 16.636 8.217 1.00 87.06 403 THR A O 1
ATOM 3226 N N . VAL A 1 404 ? -11.622 18.266 7.705 1.00 85.12 404 VAL A N 1
ATOM 3227 C CA . VAL A 1 404 ? -10.608 19.301 7.436 1.00 85.12 404 VAL A CA 1
ATOM 3228 C C . VAL A 1 404 ? -10.028 19.863 8.733 1.00 85.12 404 VAL A C 1
ATOM 3230 O O . VAL A 1 404 ? -8.856 20.233 8.780 1.00 85.12 404 VAL A O 1
ATOM 3233 N N . VAL A 1 405 ? -10.840 19.929 9.790 1.00 87.38 405 VAL A N 1
ATOM 3234 C CA . VAL A 1 405 ? -10.414 20.378 11.117 1.00 87.38 405 VAL A CA 1
ATOM 3235 C C . VAL A 1 405 ? -10.434 19.171 12.052 1.00 87.38 405 VAL A C 1
ATOM 3237 O O . VAL A 1 405 ? -11.527 18.713 12.397 1.00 87.38 405 VAL A O 1
ATOM 3240 N N . PRO A 1 406 ? -9.261 18.663 12.479 1.00 87.44 406 PRO A N 1
ATOM 3241 C CA . PRO A 1 406 ? -9.193 17.509 13.363 1.00 87.44 406 PRO A CA 1
ATOM 3242 C C . PRO A 1 406 ? -10.041 17.707 14.619 1.00 87.44 406 PRO A C 1
ATOM 3244 O O . PRO A 1 406 ? -9.956 18.742 15.283 1.00 87.44 406 PRO A O 1
ATOM 3247 N N . GLY A 1 407 ? -10.846 16.700 14.942 1.00 87.00 407 GLY A N 1
ATOM 3248 C CA . GLY A 1 407 ? -11.679 16.646 16.137 1.00 87.00 407 GLY A CA 1
ATOM 3249 C C . GLY A 1 407 ? -13.155 16.891 15.887 1.00 87.00 407 GLY A C 1
ATOM 3250 O O . GLY A 1 407 ? -13.976 16.341 16.627 1.00 87.00 407 GLY A O 1
ATOM 3251 N N . LEU A 1 408 ? -13.520 17.631 14.835 1.00 89.94 408 LEU A N 1
ATOM 3252 C CA . LEU A 1 408 ? -14.928 17.880 14.516 1.00 89.94 408 LEU A CA 1
ATOM 3253 C C . LEU A 1 408 ? -15.663 16.588 14.140 1.00 89.94 408 LEU A C 1
ATOM 3255 O O . LEU A 1 408 ? -16.825 16.408 14.496 1.00 89.94 408 LEU A O 1
ATOM 3259 N N . GLU A 1 409 ? -14.975 15.647 13.496 1.00 86.06 409 GLU A N 1
ATOM 3260 C CA . GLU A 1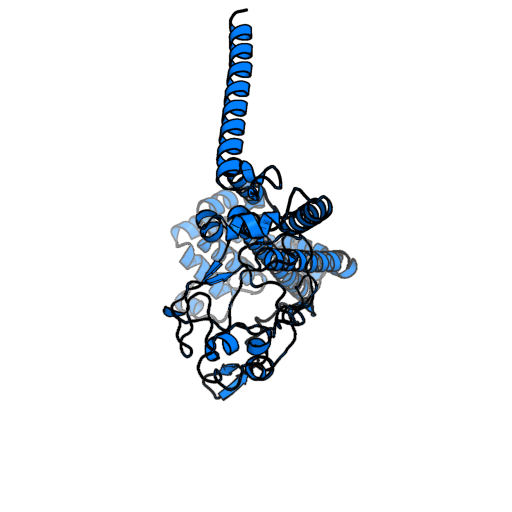 409 ? -15.496 14.320 13.167 1.00 86.06 409 GLU A CA 1
ATOM 3261 C C . GLU A 1 409 ? -15.751 13.441 14.404 1.00 86.06 409 GLU A C 1
ATOM 3263 O O . GLU A 1 409 ? -16.493 12.458 14.328 1.00 86.06 409 GLU A O 1
ATOM 3268 N N . THR A 1 410 ? -15.153 13.792 15.548 1.00 89.50 410 THR A N 1
ATOM 3269 C CA . THR A 1 410 ? -15.258 13.037 16.807 1.00 89.50 410 THR A CA 1
ATOM 3270 C C . THR A 1 410 ? -16.407 13.513 17.701 1.00 89.50 410 THR A C 1
ATOM 3272 O O . THR A 1 410 ? -16.709 12.865 18.708 1.00 89.50 410 THR A O 1
ATOM 3275 N N . LEU A 1 411 ? -17.040 14.636 17.341 1.00 90.38 411 LEU A N 1
ATOM 3276 C CA . LEU A 1 411 ? -18.181 15.207 18.052 1.00 90.38 411 LEU A CA 1
ATOM 3277 C C . LEU A 1 411 ? -19.403 14.278 17.994 1.00 90.38 411 LEU A C 1
ATOM 3279 O O . LEU A 1 411 ? -19.464 13.348 17.179 1.00 90.38 411 LEU A O 1
ATOM 3283 N N . THR A 1 412 ? -20.400 14.554 18.837 1.00 90.81 412 THR A N 1
ATOM 3284 C CA . THR A 1 412 ? -21.699 13.872 18.754 1.00 90.81 412 THR A CA 1
ATOM 3285 C C . THR A 1 412 ? -22.380 14.176 17.420 1.00 90.81 412 THR A C 1
ATOM 3287 O O . THR A 1 412 ? -22.155 15.239 16.842 1.00 90.81 412 THR A O 1
ATOM 3290 N N . LEU A 1 413 ? -23.241 13.287 16.914 1.00 90.06 413 LEU A N 1
ATOM 3291 C CA . LEU A 1 413 ? -23.962 13.543 15.659 1.00 90.06 413 LEU A CA 1
ATOM 3292 C C . LEU A 1 413 ? -24.753 14.864 15.684 1.00 90.06 413 LEU A C 1
ATOM 3294 O O . LEU A 1 413 ? -24.805 15.569 14.677 1.00 90.06 413 LEU A O 1
ATOM 3298 N N . ALA A 1 414 ? -25.339 15.220 16.830 1.00 90.06 414 ALA A N 1
ATOM 3299 C CA . ALA A 1 414 ? -26.059 16.481 16.994 1.00 90.06 414 ALA A CA 1
ATOM 3300 C C . ALA A 1 414 ? -25.131 17.694 16.818 1.00 90.06 414 ALA A C 1
ATOM 3302 O O . ALA A 1 414 ? -25.458 18.617 16.069 1.00 90.06 414 ALA A O 1
ATOM 3303 N N . ASP A 1 415 ? -23.956 17.659 17.447 1.00 91.81 415 ASP A N 1
ATOM 3304 C CA . ASP A 1 415 ? -22.962 18.728 17.346 1.00 91.81 415 ASP A CA 1
ATOM 3305 C C . ASP A 1 415 ? -22.337 18.790 15.947 1.00 91.81 415 ASP A C 1
ATOM 3307 O O . ASP A 1 415 ? -22.112 19.877 15.422 1.00 91.81 415 ASP A O 1
ATOM 3311 N N . GLN A 1 416 ? -22.111 17.642 15.297 1.00 90.81 416 GLN A N 1
ATOM 3312 C CA . GLN A 1 416 ? -21.644 17.594 13.909 1.00 90.81 416 GLN A CA 1
ATOM 3313 C C . GLN A 1 416 ? -22.623 18.299 12.970 1.00 90.81 416 GLN A C 1
ATOM 3315 O O . GLN A 1 416 ? -22.203 19.118 12.156 1.00 90.81 416 GLN A O 1
ATOM 3320 N N . LEU A 1 417 ? -23.927 18.035 13.106 1.00 90.00 417 LEU A N 1
ATOM 3321 C CA . LEU A 1 417 ? -24.962 18.690 12.302 1.00 90.00 417 LEU A CA 1
ATOM 3322 C C . LEU A 1 417 ? -25.009 20.203 12.545 1.00 90.00 417 LEU A C 1
ATOM 3324 O O . LEU A 1 417 ? -25.124 20.974 11.590 1.00 90.00 417 LEU A O 1
ATOM 3328 N N . ASP A 1 418 ? -24.903 20.633 13.803 1.00 92.44 418 ASP A N 1
ATOM 3329 C CA . ASP A 1 418 ? -24.862 22.052 14.164 1.00 92.44 418 ASP A CA 1
ATOM 3330 C C . ASP A 1 418 ? -23.625 22.752 13.577 1.00 92.44 418 ASP A C 1
ATOM 3332 O O . ASP A 1 418 ? -23.744 23.790 12.919 1.00 92.44 418 ASP A O 1
ATOM 3336 N N . VAL A 1 419 ? -22.441 22.152 13.725 1.00 90.19 419 VAL A N 1
ATOM 3337 C CA . VAL A 1 419 ? -21.189 22.677 13.165 1.00 90.19 419 VAL A CA 1
ATOM 3338 C C . VAL A 1 419 ? -21.227 22.695 11.638 1.00 90.19 419 VAL A C 1
ATOM 3340 O O . VAL A 1 419 ? -20.873 23.709 11.042 1.00 90.19 419 VAL A O 1
ATOM 3343 N N . SER A 1 420 ? -21.708 21.634 10.984 1.00 86.75 420 SER A N 1
ATOM 3344 C CA . SER A 1 420 ? -21.881 21.612 9.526 1.00 86.75 420 SER A CA 1
ATOM 3345 C C . SER A 1 420 ? -22.794 22.737 9.048 1.00 86.75 420 SER A C 1
ATOM 3347 O O . SER A 1 420 ? -22.476 23.412 8.071 1.00 86.75 420 SER A O 1
ATOM 3349 N N . LYS A 1 421 ? -23.899 22.994 9.756 1.00 87.69 421 LYS A N 1
ATOM 3350 C CA . LYS A 1 421 ? -24.812 24.091 9.423 1.00 87.69 421 LYS A CA 1
ATOM 3351 C C . LYS A 1 421 ? -24.128 25.452 9.560 1.00 87.69 421 LYS A C 1
ATOM 3353 O O . LYS A 1 421 ? -24.202 26.261 8.642 1.00 87.69 421 LYS A O 1
ATOM 3358 N N . LYS A 1 422 ? -23.383 25.667 10.648 1.00 88.38 422 LYS A N 1
ATOM 3359 C CA . LYS A 1 422 ? -22.593 26.891 10.866 1.00 88.38 422 LYS A CA 1
ATOM 3360 C C . LYS A 1 422 ? -21.522 27.097 9.791 1.00 88.38 422 LYS A C 1
ATOM 3362 O O . LYS A 1 422 ? -21.334 28.221 9.337 1.00 88.38 422 LYS A O 1
ATOM 3367 N N . LEU A 1 423 ? -20.837 26.035 9.363 1.00 82.88 423 LEU A N 1
ATOM 3368 C CA . LEU A 1 423 ? -19.842 26.101 8.287 1.00 82.88 423 LEU A CA 1
ATOM 3369 C C . LEU A 1 423 ? -20.480 26.472 6.940 1.00 82.88 423 LEU A C 1
ATOM 3371 O O . LEU A 1 423 ? -19.933 27.300 6.213 1.00 82.88 423 LEU A O 1
ATOM 3375 N N . LEU A 1 424 ? -21.654 25.915 6.629 1.00 81.50 424 LEU A N 1
ATOM 3376 C CA . LEU A 1 424 ? -22.419 26.275 5.431 1.00 81.50 424 LEU A CA 1
ATOM 3377 C C . LEU A 1 424 ? -22.895 27.732 5.475 1.00 81.50 424 LEU A C 1
ATOM 3379 O O . LEU A 1 424 ? -22.760 28.450 4.485 1.00 81.50 424 LEU A O 1
ATOM 3383 N N . ASP A 1 425 ? -23.404 28.187 6.620 1.00 84.81 425 ASP A N 1
ATOM 3384 C CA . ASP A 1 425 ? -23.846 29.571 6.806 1.00 84.81 425 ASP A CA 1
ATOM 3385 C C . ASP A 1 425 ? -22.678 30.559 6.646 1.00 84.81 425 ASP A C 1
ATOM 3387 O O . ASP A 1 425 ? -22.818 31.576 5.964 1.00 84.81 425 ASP A O 1
ATOM 3391 N N . LEU A 1 426 ? -21.500 30.237 7.198 1.00 82.12 426 LEU A N 1
ATOM 3392 C CA . LEU A 1 426 ? -20.277 31.027 7.015 1.00 82.12 426 LEU A CA 1
ATOM 3393 C C . LEU A 1 426 ? -19.830 31.070 5.550 1.00 82.12 426 LEU A C 1
ATOM 3395 O O . LEU A 1 426 ? -19.504 32.144 5.048 1.00 82.12 426 LEU A O 1
ATOM 3399 N N . SER A 1 427 ? -19.850 29.933 4.851 1.00 78.25 427 SER A N 1
ATOM 3400 C CA . SER A 1 427 ? -19.503 29.869 3.426 1.00 78.25 427 SER A CA 1
ATOM 3401 C C . SER A 1 427 ? -20.437 30.740 2.580 1.00 78.25 427 SER A C 1
ATOM 3403 O O . SER A 1 427 ? -19.975 31.573 1.797 1.00 78.25 427 SER A O 1
ATOM 3405 N N . ASN A 1 428 ? -21.750 30.628 2.801 1.00 78.38 428 ASN A N 1
ATOM 3406 C CA . ASN A 1 428 ? -22.753 31.443 2.118 1.00 78.38 428 ASN A CA 1
ATOM 3407 C C . ASN A 1 428 ? -22.570 32.936 2.405 1.00 78.38 428 ASN A C 1
ATOM 3409 O O . ASN A 1 428 ? -22.653 33.752 1.486 1.00 78.38 428 ASN A O 1
ATOM 3413 N N . PHE A 1 429 ? -22.281 33.300 3.657 1.00 77.81 429 PHE A N 1
ATOM 3414 C CA . PHE A 1 429 ? -21.985 34.680 4.028 1.00 77.81 429 PHE A CA 1
ATOM 3415 C C . PHE A 1 429 ? -20.743 35.209 3.296 1.00 77.81 429 PHE A C 1
ATOM 3417 O O . PHE A 1 429 ? -20.793 36.288 2.707 1.00 77.81 429 PHE A O 1
ATOM 3424 N N . SER A 1 430 ? -19.647 34.446 3.262 1.00 70.50 430 SER A N 1
ATOM 3425 C CA . SER A 1 430 ? -18.428 34.831 2.541 1.00 70.50 430 SER A CA 1
ATOM 3426 C C . SER A 1 430 ? -18.668 35.023 1.040 1.00 70.50 430 SER A C 1
ATOM 3428 O O . SER A 1 430 ? -18.199 36.012 0.477 1.00 70.50 430 SER A O 1
ATOM 3430 N N . ILE A 1 431 ? -19.441 34.138 0.400 1.00 72.12 431 ILE A N 1
ATOM 3431 C CA . ILE A 1 431 ? -19.815 34.269 -1.018 1.00 72.12 431 ILE A CA 1
ATOM 3432 C C . ILE A 1 431 ? -20.657 35.530 -1.243 1.00 72.12 431 ILE A C 1
ATOM 3434 O O . ILE A 1 431 ? -20.416 36.277 -2.191 1.00 72.12 431 ILE A O 1
ATOM 3438 N N . GLN A 1 432 ? -21.626 35.806 -0.367 1.00 72.12 432 GLN A N 1
ATOM 3439 C CA . GLN A 1 432 ? -22.459 37.008 -0.462 1.00 72.12 432 GLN A CA 1
ATOM 3440 C C . GLN A 1 432 ? -21.641 38.295 -0.310 1.00 72.12 432 GLN A C 1
ATOM 3442 O O . GLN A 1 432 ? -21.862 39.247 -1.053 1.00 72.12 432 GLN A O 1
ATOM 3447 N N . VAL A 1 433 ? -20.664 38.332 0.600 1.00 68.69 433 VAL A N 1
ATOM 3448 C CA . VAL A 1 433 ? -19.776 39.495 0.764 1.00 68.69 433 VAL A CA 1
ATOM 3449 C C . VAL A 1 433 ? -18.873 39.685 -0.458 1.00 68.69 433 VAL A C 1
ATOM 3451 O O . VAL A 1 433 ? -18.747 40.810 -0.940 1.00 68.69 433 VAL A O 1
ATOM 3454 N N . ALA A 1 434 ? -18.287 38.609 -0.990 1.00 65.12 434 ALA A N 1
ATOM 3455 C CA . ALA A 1 434 ? -17.439 38.672 -2.182 1.00 65.12 434 ALA A CA 1
ATOM 3456 C C . ALA A 1 434 ? -18.228 39.133 -3.421 1.00 65.12 434 ALA A C 1
ATOM 3458 O O . ALA A 1 434 ? -17.832 40.073 -4.104 1.00 65.12 434 ALA A O 1
ATOM 3459 N N . THR A 1 435 ? -19.409 38.555 -3.654 1.00 71.06 435 THR A N 1
ATOM 3460 C CA . THR A 1 435 ? -20.286 38.958 -4.768 1.00 71.06 435 THR A CA 1
ATOM 3461 C C . THR A 1 435 ? -20.836 40.376 -4.607 1.00 71.06 435 THR A C 1
ATOM 3463 O O . THR A 1 435 ? -21.008 41.077 -5.603 1.00 71.06 435 THR A O 1
ATOM 3466 N N . ALA A 1 436 ? -21.070 40.846 -3.377 1.00 64.38 436 ALA A N 1
ATOM 3467 C CA . ALA A 1 436 ? -21.430 42.238 -3.117 1.00 64.38 436 ALA A CA 1
ATOM 3468 C C . ALA A 1 436 ? -20.272 43.206 -3.423 1.00 64.38 436 ALA A C 1
ATOM 3470 O O . ALA A 1 436 ? -20.517 44.285 -3.962 1.00 64.38 436 ALA A O 1
ATOM 3471 N N . GLN A 1 437 ? -19.022 42.827 -3.132 1.00 56.91 437 GLN A N 1
ATOM 3472 C CA . GLN A 1 437 ? -17.837 43.610 -3.506 1.00 56.91 437 GLN A CA 1
ATOM 3473 C C . GLN A 1 437 ? -17.642 43.668 -5.026 1.00 56.91 437 GLN A C 1
ATOM 3475 O O . GLN A 1 437 ? -17.423 44.756 -5.557 1.00 56.91 437 GLN A O 1
ATOM 3480 N N . ASP A 1 438 ? -17.813 42.550 -5.733 1.00 55.75 438 ASP A N 1
ATOM 3481 C CA . ASP A 1 438 ? -17.747 42.512 -7.201 1.00 55.75 438 ASP A CA 1
ATOM 3482 C C . ASP A 1 438 ? -18.884 43.324 -7.842 1.00 55.75 438 ASP A C 1
ATOM 3484 O O . ASP A 1 438 ? -18.674 44.066 -8.803 1.00 55.75 438 ASP A O 1
ATOM 3488 N N . SER A 1 439 ? -20.086 43.266 -7.258 1.00 54.47 439 SER A N 1
ATOM 3489 C CA . SER A 1 439 ? -21.227 44.078 -7.697 1.00 54.47 439 SER A CA 1
ATOM 3490 C C . SER A 1 439 ? -20.951 45.572 -7.513 1.00 54.47 439 SER A C 1
ATOM 3492 O O . SER A 1 439 ? -21.216 46.357 -8.419 1.00 54.47 439 SER A O 1
ATOM 3494 N N . LEU A 1 440 ? -20.356 45.977 -6.385 1.00 50.19 440 LEU A N 1
ATOM 3495 C CA . LEU A 1 440 ? -19.950 47.366 -6.138 1.00 50.19 440 LEU A CA 1
ATOM 3496 C C . LEU A 1 440 ? -18.821 47.828 -7.072 1.00 50.19 440 LEU A C 1
ATOM 3498 O O . LEU A 1 440 ? -18.806 48.991 -7.469 1.00 50.19 440 LEU A O 1
ATOM 3502 N N . ALA A 1 441 ? -17.904 46.937 -7.454 1.00 52.25 441 ALA A N 1
ATOM 3503 C CA . ALA A 1 441 ? -16.848 47.229 -8.422 1.00 52.25 441 ALA A CA 1
ATOM 3504 C C . ALA A 1 441 ? -17.375 47.354 -9.864 1.00 52.25 441 ALA A C 1
ATOM 3506 O O . ALA A 1 441 ? -16.805 48.104 -10.645 1.00 52.25 441 ALA A O 1
ATOM 3507 N N . SER A 1 442 ? -18.472 46.670 -10.207 1.00 49.22 442 SER A N 1
ATOM 3508 C CA . SER A 1 442 ? -19.114 46.734 -11.533 1.00 49.22 442 SER A CA 1
ATOM 3509 C C . SER A 1 442 ? -20.068 47.924 -11.743 1.00 49.22 442 SER A C 1
ATOM 3511 O O . SER A 1 442 ? -20.598 48.100 -12.840 1.00 49.22 442 SER A O 1
ATOM 3513 N N . VAL A 1 443 ? -20.315 48.719 -10.694 1.00 47.75 443 VAL A N 1
ATOM 3514 C CA . VAL A 1 443 ? -21.210 49.897 -10.703 1.00 47.75 443 VAL A CA 1
ATOM 3515 C C . VAL A 1 443 ? -20.427 51.227 -10.725 1.00 47.75 443 VAL A C 1
ATOM 3517 O O . VAL A 1 443 ? -21.034 52.293 -10.824 1.00 47.75 443 VAL A O 1
ATOM 3520 N N . ASN A 1 444 ? -19.090 51.176 -10.709 1.00 38.34 444 ASN A N 1
ATOM 3521 C CA . ASN A 1 444 ? -18.196 52.309 -10.994 1.00 38.34 444 ASN A CA 1
ATOM 3522 C C . ASN A 1 444 ? -17.522 52.128 -12.356 1.00 38.34 444 ASN A C 1
ATOM 3524 O O . ASN A 1 444 ? -17.133 53.165 -12.943 1.00 38.34 444 ASN A O 1
#

Foldseek 3Di:
DPLPDQPADFDDDLADDFQDTDDGPDDRDDDDDQADKDWDADDPDRFGSVLSCLVSVDVVSSVQQTDIDHSVQADLCPGDDFWAHLVVCCCPVLLNNQPDQDQDPVRDRDRDPLPDAFPPADPCSVPRLSLFPDPSHHRDHSCVVLVPDDPVCSSPGTDGHHDPLLRVLLSLLSNLVVLVVSVVVCVPPPVLVVLLVVLVVLCLQQQDDPVNLVVVLVPDVLSVVLVVLDDPQLVVLLRQLLVLLLVDDDDPDDPPVVVLCPDPRSNSVSVVSNCVRQDDVSCVSRVVVSVVSSLSSNCQADNPDDPDRHPVNVDVNVVSVVSNVSVCSNVVVSVVVSVVSLVVLLCCVLVCVLLSSLLSQDPVDPVSVVVSVVSVCSSPPPSDPDDVSVVSNVVSCVVPVLVVDPPLSNDRPVSVVVVVVVVVVVVVVVVVVVVVVVVVVVVD

Radius of gyration: 32.04 Å; chains: 1; bounding box: 66×86×90 Å

Sequence (444 aa):
IEQGQISKLLWSSQEVASDSRTASVGDPHLVFVRHHTLYASYSEIQWTAYKCSQVLKDNTERERLMQRIEPAGACPVKGGTDLLSKQQAEKWLAEVAENTPKTDAKGVTLQAPVKALPEGANPQERQPYGWEDKPLFQETAIEALTSQVLGPYQNDYLFLVLRDDIGVMRDLASAQLKVADWIEQWSADDAGQRQYLTGAYIQSLYEVNPTRLEALSATDPEVEALKEDTTSEQQAAIYEHLQARRESGGPSRYDDVAFWRNSPNPGVQAWFRMYDALGDVKWQKHAKAIDQLERQSKDALYGDKIGQRGIDDLVNRADMEAFVSQQQQLLNHWHQRLAAIREDRLHMITGGYFHRAAWYYDFEQNAQIQQRLEAEFVCVAALCGNRAATEKLAAFLEQNPLTVVPGLETLTLADQLDVSKKLLDLSNFSIQVATAQDSLASVN